Protein 4XC2 (pdb70)

CATH classification: 3.10.20.90

GO terms:
  GO:0008429 phosphatidylethanolamine binding (F, IDA)
  GO:0005515 protein binding (F, IPI)
  GO:0005776 autophagosome (C, IDA)
  GO:0061709 reticulophagy (P, IDA)
  GO:0035020 regulation of Rac protein signal transduction (P, IMP)
  GO:1902524 positive regulation of protein K48-linked ubiquitination (P, IMP)
  GO:0032436 positive regulation of proteasomal ubiquitin-dependent protein catabolic process (P, IMP)
  GO:0005886 plasma membrane (C, TAS)
  GO:0006605 protein targeting (P, TAS)
  GO:0007268 chemical synaptic transmission (P, TAS)
  GO:0000421 autophagosome membrane (C, TAS)
  GO:0005829 cytosol (C, TAS)
  GO:0000421 autophagosome membrane (C, IDA)
  GO:0008625 extrinsic apoptotic signaling pathway via death domain receptors (P, IDA)
  GO:0048487 beta-tubulin binding (F, IDA)
  GO:0050811 GABA receptor binding (F, IPI)
  GO:0031625 ubiquitin protein ligase binding (F, IPI)

Nearest PDB structures (foldseek):
  4xc2-assembly2_B  TM=1.001E+00  e=3.012E-23  Homo sapiens
  8t2m-assembly1_A  TM=9.898E-01  e=1.120E-22  Homo sapiens
  7lsw-assembly4_F  TM=9.822E-01  e=5.438E-23  Homo sapiens
  7lsw-assembly1_C  TM=9.882E-01  e=1.555E-22  Homo sapiens
  5dps-assembly2_B  TM=9.903E-01  e=2.159E-22  Homo sapiens

Radius of gyration: 33.56 Å; Cα contacts (8 Å, |Δi|>4): 911; chains: 8; bounding box: 51×95×82 Å

Secondary structure (DSSP, 8-state):
---HHHHHS-HHHHHHHHHHHHHH-TTEEEEEEEE-TT--SPPPSB-EEEEETTSBHHHHHHHHHHHHT--TT---EEEBTTBPPPTTSBHHHHHHHH--TTS-EEEEEESSSEE-/--S-HHHHHS-HHHHHHHHHHHHHH-TTEEEEEEEE-TT--SPPPS--EEEEESSSBHHHHHHHHHHHTT--TTS--EEEBTTBPPPTTSBHHHHHHHH--TTS-EEEEEESSSEE-/--HHHHHS-HHHHHHHHHHHHHH-TTEEEEEEEEPTT--SPPPSB-EEEEETTSBHHHHHHHHHHHHT--TTS--EEEBTTBPPPTTSBHHHHHHHH--TTS-EEEEEESSS---/---HHHHHS-HHHHHHHHHHHHHH-TTEEEEEEEE-TT--SPPPSB-EEEEETTSBHHHHHHHHHHHTT--TTS--EEEBTTBPPPTTSBHHHHHHHH--TTS-EEEEEESSS---/-B-SS-EE---/--SSS-EE---/-B-SSEEE---/-B-SSEEE---

Foldseek 3Di:
DPDVVCVVDPLVVLLVVLVVVCVVCVQWAKEFEEAAPPFDAAGQPDGIDTGGQQAFLQNVVVVRCVRSVPDPPFAKFKDAPRDGDDRGHTNNRVQVVGPDNSNYTYIHMHRDPDHD/DPDDVVCVVDPLVRLLVVLVVVCVVCVQWAWEFEFAAPPFDAQGAPDGIDTGGQQAFPLNVVVVVCVRRPHDPPFAKFKDAPHDTDDRGHGNNVVQVVGPDNSRYGYIHMHRDPDHD/DDVVCVVDPLVVLLVVLVVVCVVCVQWAWEFEEAAPPADAAGQPDGIDTGGQQAWQLRVVVVSCVRSPHDPPFAKFKDAPRDTDDRGHGVNVVLVPGPDSSRYGYIHMHRDPDHD/DQDVVPVVDPLVRLLVVLVVCCVVCVQWAKEFEAAAPPFDAAGAPDGIDTGGQQAWLQNVVVVRCVSRVHDPPAAKFKDWPHDTDDRGHGNNVCLVVGPDNSSYTYIYMHRDPDHD/DDDPDDDDDDD/DVPDDDDPDDD/DDPPDDDDDDD/DDDPDDDDDDD

Sequence (508 aa):
MGFVYKEEHPFEKRRSEGEKIRKKYPDRVPVIVEKAPKARIGDLDKKKYLVPSDLTVGQFYFLIRKRIHLRAEDALFFFVNNVIPPTSATMGQLYQEHHEEDFFLYIAYSDESVYGAMGFVYKEEHPFEKRRSEGEKIRKKYPDRVPVIVEKAPKARIGDLDKKKYLVPSDDLTVGQFYFLIRKRIHLRAEDALFFFVNNVIPPTSATMGQLYQEHHEEDFFLYIAYSDESVYGGFVYKEEHPFEKRRSEGEKIRKKYPDRVPVIVEKAPKARIGDLDKKKYLVPSDLTVGQFYFLIRKRIHLRAEDALFFFVNNVIPPTSATMGQLYQQEHHEEDFFLYIAYSDESVYGMGFVYKEEHPFEKRRSEGEKIRKKYPDRVPVIVEKAPKARIGDLDKKKYLVPSDLTVGQFYFLIRKRIHLRAEDALFFFVNNVIPPTSATMGQLYQEHHEEDFFLYIAYSDESVYGSDDDFWVRVAPSDDDFWVRVAPSDDDFWVRVAPSDDDFWVRVAP

InterPro domains:
  IPR004241 Autophagy protein Atg8 ubiquitin-like [PF02991] (13-116)
  IPR004241 Autophagy protein Atg8 ubiquitin-like [PTHR10969] (2-116)
  IPR029071 Ubiquitin-like domain superfamily [SSF54236] (1-116)

B-factor: mean 33.08, std 11.02, range [12.66, 97.94]

Solvent-accessible surface area: 26319 Å² total; per-residue (Å²): 142,50,11,65,3,47,132,112,58,87,84,103,149,20,70,27,63,0,60,137,21,53,155,148,61,88,118,34,2,0,0,0,2,18,69,6,49,142,13,199,26,37,109,7,74,45,10,12,0,8,0,5,27,107,20,41,3,9,51,0,44,90,43,0,33,106,74,15,155,37,160,103,130,52,49,6,62,6,2,4,75,58,51,46,7,81,90,93,16,30,0,12,112,3,3,106,133,22,59,39,139,1,74,0,0,11,0,3,2,1,39,14,26,6,26,49,68,166,45,9,62,2,45,140,107,54,85,92,90,140,21,64,33,62,0,67,140,19,52,161,148,49,92,89,26,2,0,0,0,1,16,60,2,47,146,12,196,27,44,98,11,82,30,10,12,0,5,0,5,26,99,18,38,3,10,99,0,46,110,51,0,26,147,83,16,159,36,158,103,126,54,49,6,56,6,3,2,68,75,52,50,6,77,96,96,19,37,0,12,111,2,2,111,130,24,53,35,139,0,68,0,0,8,0,2,0,0,38,16,28,6,22,49,115,25,76,1,64,138,112,36,87,84,127,120,19,90,67,39,0,60,141,12,52,170,94,34,91,112,30,3,0,0,0,1,19,77,6,76,180,14,205,29,36,101,6,69,4,13,9,0,1,0,6,30,110,22,41,0,18,65,0,28,78,41,0,45,131,64,15,160,38,158,102,127,49,49,13,59,0,12,1,92,123,72,70,4,82,40,31,18,31,0,12,111,5,2,114,135,21,47,53,133,1,67,0,0,10,0,5,1,1,40,67,75,97,80,84,95,57,13,73,1,55,149,110,31,90,91,92,94,18,79,59,40,0,70,132,12,59,171,94,35,91,91,23,1,0,0,0,2,16,70,5,54,172,17,203,26,35,94,7,68,10,16,13,0,0,0,7,27,109,19,40,0,24,99,0,25,122,34,0,42,120,64,10,168,41,167,99,138,58,52,16,54,0,14,2,85,135,66,76,2,85,74,99,21,32,0,12,109,4,4,112,135,23,48,48,109,1,54,0,0,10,0,2,1,0,41,58,80,96,73,89,104,43,28,118,109,37,21,165,11,49,68,115,51,19,92,109,38,20,154,6,79,125,85,42,32,70,0,2,16,17,8,79,125,99,34,26,77,2,1,16,21,8,77,132

Structure (mmCIF, N/CA/C/O backbone):
data_4XC2
#
_entry.id   4XC2
#
_cell.length_a   38.893
_cell.length_b   57.353
_cell.length_c   67.310
_cell.angle_alpha   65.300
_cell.angle_beta   77.340
_cell.angle_gamma   89.950
#
_symmetry.space_group_name_H-M   'P 1'
#
loop_
_entity.id
_entity.type
_entity.pdbx_description
1 polymer 'GABA(A) receptor-associated protein'
2 polymer 'Kelch repeat and BTB domain-containing protein 6'
3 water water
#
loop_
_atom_site.group_PDB
_atom_site.id
_atom_site.type_symbol
_atom_site.label_atom_id
_atom_site.label_alt_id
_atom_site.label_comp_id
_atom_site.label_asym_id
_atom_site.label_entity_id
_atom_site.label_seq_id
_atom_site.pdbx_PDB_ins_code
_atom_site.Cartn_x
_atom_site.Cartn_y
_atom_site.Cartn_z
_atom_site.occupancy
_atom_site.B_iso_or_equiv
_atom_site.auth_seq_id
_atom_site.auth_comp_id
_atom_site.auth_asym_id
_atom_site.auth_atom_id
_atom_site.pdbx_PDB_model_num
ATOM 1 N N . MET A 1 2 ? 14.821 22.329 9.159 1.00 69.11 1 MET A N 1
ATOM 2 C CA . MET A 1 2 ? 14.691 22.979 10.502 1.00 67.63 1 MET A CA 1
ATOM 3 C C . MET A 1 2 ? 14.840 21.933 11.603 1.00 71.37 1 MET A C 1
ATOM 4 O O . MET A 1 2 ? 13.874 21.579 12.278 1.00 75.32 1 MET A O 1
ATOM 9 N N . GLY A 1 3 ? 16.059 21.429 11.758 1.00 68.63 2 GLY A N 1
ATOM 10 C CA . GLY A 1 3 ? 16.336 20.342 12.684 1.00 65.18 2 GLY A CA 1
ATOM 11 C C . GLY A 1 3 ? 16.365 18.994 11.990 1.00 65.51 2 GLY A C 1
ATOM 12 O O . GLY A 1 3 ? 16.019 17.984 12.594 1.00 52.75 2 GLY A O 1
ATOM 13 N N . PHE A 1 4 ? 16.754 18.978 10.713 1.00 56.50 3 PHE A N 1
ATOM 14 C CA . PHE A 1 4 ? 16.995 17.722 10.000 1.00 45.61 3 PHE A CA 1
ATOM 15 C C . PHE A 1 4 ? 18.492 17.461 9.889 1.00 40.13 3 PHE A C 1
ATOM 16 O O . PHE A 1 4 ? 19.222 18.240 9.278 1.00 41.83 3 PHE A O 1
ATOM 24 N N . VAL A 1 5 ? 18.930 16.364 10.499 1.00 37.98 4 VAL A N 1
ATOM 25 C CA . VAL A 1 5 ? 20.322 15.920 10.425 1.00 40.40 4 VAL A CA 1
ATOM 26 C C . VAL A 1 5 ? 20.806 15.769 8.986 1.00 42.77 4 VAL A C 1
ATOM 27 O O . VAL A 1 5 ? 21.984 15.994 8.673 1.00 37.10 4 VAL A O 1
ATOM 31 N N . TYR A 1 6 ? 19.915 15.323 8.114 1.00 40.10 5 TYR A N 1
ATOM 32 C CA . TYR A 1 6 ? 20.301 15.040 6.738 1.00 38.26 5 TYR A CA 1
ATOM 33 C C . TYR A 1 6 ? 20.759 16.314 6.052 1.00 40.45 5 TYR A C 1
ATOM 34 O O . TYR A 1 6 ? 21.595 16.272 5.145 1.00 47.07 5 TYR A O 1
ATOM 43 N N . LYS A 1 7 ? 20.147 17.435 6.428 1.00 40.47 6 LYS A N 1
ATOM 44 C CA . LYS A 1 7 ? 20.575 18.739 5.941 1.00 41.28 6 LYS A CA 1
ATOM 45 C C . LYS A 1 7 ? 21.944 19.130 6.489 1.00 47.26 6 LYS A C 1
ATOM 46 O O . LYS A 1 7 ? 22.720 19.817 5.823 1.00 48.23 6 LYS A O 1
ATOM 52 N N . GLU A 1 8 ? 22.218 18.746 7.727 1.00 45.82 7 GLU A N 1
ATOM 53 C CA . GLU A 1 8 ? 23.499 19.067 8.318 1.00 55.13 7 GLU A CA 1
ATOM 54 C C . GLU A 1 8 ? 24.577 18.359 7.515 1.00 54.92 7 GLU A C 1
ATOM 55 O O . GLU A 1 8 ? 25.510 18.994 7.032 1.00 51.47 7 GLU A O 1
ATOM 61 N N . GLU A 1 9 ? 24.351 17.079 7.239 1.00 52.77 8 GLU A N 1
ATOM 62 C CA . GLU A 1 9 ? 25.400 16.202 6.735 1.00 47.55 8 GLU A CA 1
ATOM 63 C C . GLU A 1 9 ? 25.599 16.345 5.234 1.00 48.24 8 GLU A C 1
ATOM 64 O O . GLU A 1 9 ? 26.643 15.990 4.704 1.00 62.89 8 GLU A O 1
ATOM 70 N N . HIS A 1 10 ? 24.590 16.854 4.545 1.00 53.06 9 HIS A N 1
ATOM 71 C CA . HIS A 1 10 ? 24.606 16.892 3.089 1.00 46.10 9 HIS A CA 1
ATOM 72 C C . HIS A 1 10 ? 24.386 18.322 2.606 1.00 46.15 9 HIS A C 1
ATOM 73 O O . HIS A 1 10 ? 23.267 18.840 2.658 1.00 41.28 9 HIS A O 1
ATOM 80 N N . PRO A 1 11 ? 25.457 18.975 2.129 1.00 46.10 10 PRO A N 1
ATOM 81 C CA . PRO A 1 11 ? 25.319 20.374 1.739 1.00 41.16 10 PRO A CA 1
ATOM 82 C C . PRO A 1 11 ? 24.265 20.608 0.657 1.00 44.00 10 PRO A C 1
ATOM 83 O O . PRO A 1 11 ? 23.936 19.707 -0.117 1.00 46.98 10 PRO A O 1
ATOM 87 N N . PHE A 1 12 ? 23.798 21.847 0.570 1.00 42.03 11 PHE A N 1
ATOM 88 C CA . PHE A 1 12 ? 22.580 22.175 -0.147 1.00 41.39 11 PHE A CA 1
ATOM 89 C C . PHE A 1 12 ? 22.682 21.886 -1.640 1.00 45.57 11 PHE A C 1
ATOM 90 O O . PHE A 1 12 ? 21.717 21.425 -2.260 1.00 36.89 11 PHE A O 1
ATOM 98 N N . GLU A 1 13 ? 23.839 22.171 -2.228 1.00 35.97 12 GLU A N 1
ATOM 99 C CA . GLU A 1 13 ? 23.986 22.053 -3.672 1.00 43.17 12 GLU A CA 1
ATOM 100 C C . GLU A 1 13 ? 23.970 20.599 -4.156 1.00 39.66 12 GLU A C 1
ATOM 101 O O . GLU A 1 13 ? 23.441 20.296 -5.227 1.00 43.29 12 GLU A O 1
ATOM 107 N N . LYS A 1 14 ? 24.508 19.699 -3.347 1.00 39.95 13 LYS A N 1
ATOM 108 C CA . LYS A 1 14 ? 24.470 18.270 -3.650 1.00 46.29 13 LYS A CA 1
ATOM 109 C C . LYS A 1 14 ? 23.048 17.726 -3.500 1.00 42.09 13 LYS A C 1
ATOM 110 O O . LYS A 1 14 ? 22.545 16.984 -4.352 1.00 38.38 13 LYS A O 1
ATOM 116 N N . ARG A 1 15 ? 22.419 18.075 -2.389 1.00 44.30 14 ARG A N 1
ATOM 117 C CA . ARG A 1 15 ? 21.016 17.789 -2.193 1.00 39.71 14 ARG A CA 1
ATOM 118 C C . ARG A 1 15 ? 20.218 18.194 -3.405 1.00 39.98 14 ARG A C 1
ATOM 119 O O . ARG A 1 15 ? 19.517 17.358 -3.987 1.00 37.65 14 ARG A O 1
ATOM 127 N N . ARG A 1 16 ? 20.317 19.463 -3.797 1.00 33.49 15 ARG A N 1
ATOM 128 C CA . ARG A 1 16 ? 19.467 19.987 -4.867 1.00 41.81 15 ARG A CA 1
ATOM 129 C C . ARG A 1 16 ? 19.756 19.226 -6.163 1.00 40.78 15 ARG A C 1
ATOM 130 O O . ARG A 1 16 ? 18.850 18.872 -6.924 1.00 30.77 15 ARG A O 1
ATOM 138 N N . SER A 1 17 ? 21.039 19.037 -6.431 1.00 37.30 16 SER A N 1
ATOM 139 C CA . SER A 1 17 ? 21.498 18.229 -7.557 1.00 42.95 16 SER A CA 1
ATOM 140 C C . SER A 1 17 ? 20.835 16.842 -7.587 1.00 38.30 16 SER A C 1
ATOM 141 O O . SER A 1 17 ? 20.256 16.433 -8.597 1.00 42.78 16 SER A O 1
ATOM 144 N N . GLU A 1 18 ? 20.904 16.125 -6.476 1.00 34.33 17 GLU A N 1
ATOM 145 C CA . GLU A 1 18 ? 20.299 14.792 -6.405 1.00 40.05 17 GLU A CA 1
ATOM 146 C C . GLU A 1 18 ? 18.767 14.837 -6.554 1.00 35.50 17 GLU A C 1
ATOM 147 O O . GLU A 1 18 ? 18.151 13.924 -7.129 1.00 35.65 17 GLU A O 1
ATOM 153 N N . GLY A 1 19 ? 18.145 15.877 -6.003 1.00 33.89 18 GLY A N 1
ATOM 154 C CA . GLY A 1 19 ? 16.679 15.980 -6.027 1.00 27.47 18 GLY A CA 1
ATOM 155 C C . GLY A 1 19 ? 16.233 16.229 -7.448 1.00 28.39 18 GLY A C 1
ATOM 156 O O . GLY A 1 19 ? 15.214 15.708 -7.911 1.00 34.57 18 GLY A O 1
ATOM 157 N N . GLU A 1 20 ? 16.952 17.116 -8.116 1.00 30.58 19 GLU A N 1
ATOM 158 C CA . GLU A 1 20 ? 16.654 17.426 -9.499 1.00 38.71 19 GLU A CA 1
ATOM 159 C C . GLU A 1 20 ? 16.752 16.175 -10.357 1.00 32.78 19 GLU A C 1
ATOM 160 O O . GLU A 1 20 ? 15.899 15.924 -11.200 1.00 36.09 19 GLU A O 1
ATOM 166 N N . LYS A 1 21 ? 17.862 15.457 -10.206 1.00 34.06 20 LYS A N 1
ATOM 167 C CA . LYS A 1 21 ? 18.138 14.287 -11.015 1.00 32.73 20 LYS A CA 1
ATOM 168 C C . LYS A 1 21 ? 17.089 13.220 -10.775 1.00 30.14 20 LYS A C 1
ATOM 169 O O . LYS A 1 21 ? 16.591 12.616 -11.719 1.00 28.45 20 LYS A O 1
ATOM 175 N N . ILE A 1 22 ? 16.753 12.990 -9.506 1.00 28.56 21 ILE A N 1
ATOM 176 C CA . ILE A 1 22 ? 15.868 11.877 -9.155 1.00 30.02 21 ILE A CA 1
ATOM 177 C C . ILE A 1 22 ? 14.414 12.152 -9.587 1.00 27.91 21 ILE A C 1
ATOM 178 O O . ILE A 1 22 ? 13.692 11.231 -9.972 1.00 27.86 21 ILE A O 1
ATOM 183 N N . ARG A 1 23 ? 14.032 13.430 -9.629 1.00 33.60 22 ARG A N 1
ATOM 184 C CA . ARG A 1 23 ? 12.690 13.820 -10.108 1.00 29.27 22 ARG A CA 1
ATOM 185 C C . ARG A 1 23 ? 12.599 13.733 -11.618 1.00 30.06 22 ARG A C 1
ATOM 186 O O . ARG A 1 23 ? 11.530 13.410 -12.172 1.00 35.05 22 ARG A O 1
ATOM 194 N N . LYS A 1 24 ? 13.693 14.079 -12.293 1.00 36.98 23 LYS A N 1
ATOM 195 C CA . LYS A 1 24 ? 13.783 13.854 -13.735 1.00 40.17 23 LYS A CA 1
ATOM 196 C C . LYS A 1 24 ? 13.665 12.372 -14.053 1.00 34.60 23 LYS A C 1
ATOM 197 O O . LYS A 1 24 ? 13.029 11.987 -15.025 1.00 31.23 23 LYS A O 1
ATOM 203 N N . LYS A 1 25 ? 14.384 11.548 -13.303 1.00 38.42 24 LYS A N 1
ATOM 204 C CA . LYS A 1 25 ? 14.464 10.140 -13.630 1.00 32.59 24 LYS A CA 1
ATOM 205 C C . LYS A 1 25 ? 13.162 9.428 -13.259 1.00 33.21 24 LYS A C 1
ATOM 206 O O . LYS A 1 25 ? 12.705 8.538 -13.968 1.00 29.96 24 LYS A O 1
ATOM 212 N N . TYR A 1 26 ? 12.520 9.877 -12.187 1.00 32.26 25 TYR A N 1
ATOM 213 C CA . TYR A 1 26 ? 11.353 9.185 -11.664 1.00 28.01 25 TYR A CA 1
ATOM 214 C C . TYR A 1 26 ? 10.202 10.185 -11.447 1.00 30.11 25 TYR A C 1
ATOM 215 O O . TYR A 1 26 ? 9.806 10.479 -10.300 1.00 26.76 25 TYR A O 1
ATOM 224 N N . PRO A 1 27 ? 9.675 10.736 -12.542 1.00 30.80 26 PRO A N 1
ATOM 225 C CA . PRO A 1 27 ? 8.651 11.778 -12.411 1.00 29.43 26 PRO A CA 1
ATOM 226 C C . PRO A 1 27 ? 7.306 11.292 -11.880 1.00 32.12 26 PRO A C 1
ATOM 227 O O . PRO A 1 27 ? 6.452 12.127 -11.580 1.00 34.96 26 PRO A O 1
ATOM 231 N N . ASP A 1 28 ? 7.072 9.985 -11.798 1.00 31.01 27 ASP A N 1
ATOM 232 C CA . ASP A 1 28 ? 5.844 9.515 -11.144 1.00 31.48 27 ASP A CA 1
ATOM 233 C C . ASP A 1 28 ? 6.080 9.168 -9.674 1.00 32.59 27 ASP A C 1
ATOM 234 O O . ASP A 1 28 ? 5.202 8.585 -9.031 1.00 27.58 27 ASP A O 1
ATOM 239 N N . ARG A 1 29 ? 7.242 9.562 -9.148 1.00 27.59 28 ARG A N 1
ATOM 240 C CA . ARG A 1 29 ? 7.595 9.313 -7.752 1.00 28.22 28 ARG A CA 1
ATOM 241 C C . ARG A 1 29 ? 8.085 10.603 -7.098 1.00 28.16 28 ARG A C 1
ATOM 242 O O . ARG A 1 29 ? 8.726 11.439 -7.754 1.00 32.24 28 ARG A O 1
ATOM 250 N N . VAL A 1 30 ? 7.933 10.695 -5.777 1.00 25.81 29 VAL A N 1
ATOM 251 C CA . VAL A 1 30 ? 8.557 11.797 -5.031 1.00 23.93 29 VAL A CA 1
ATOM 252 C C . VAL A 1 30 ? 9.548 11.383 -3.952 1.00 24.9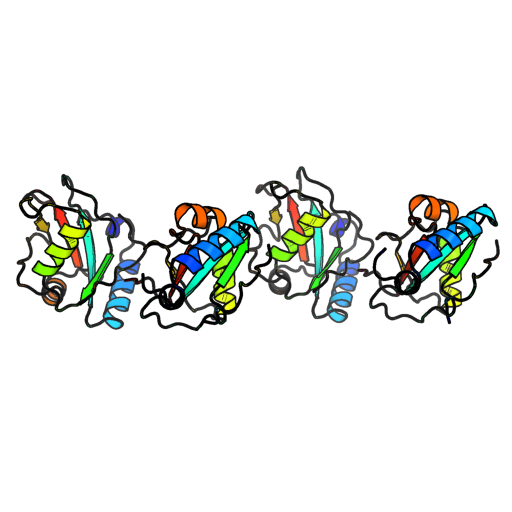2 29 VAL A C 1
ATOM 253 O O . VAL A 1 30 ? 9.307 10.468 -3.159 1.00 21.44 29 VAL A O 1
ATOM 257 N N . PRO A 1 31 ? 10.635 12.147 -3.859 1.00 19.84 30 PRO A N 1
ATOM 258 C CA . PRO A 1 31 ? 11.668 11.898 -2.900 1.00 20.50 30 PRO A CA 1
ATOM 259 C C . PRO A 1 31 ? 11.393 12.510 -1.521 1.00 17.99 30 PRO A C 1
ATOM 260 O O . PRO A 1 31 ? 11.201 13.714 -1.386 1.00 19.48 30 PRO A O 1
ATOM 264 N N . VAL A 1 32 ? 11.400 11.670 -0.505 1.00 18.52 31 VAL A N 1
ATOM 265 C CA . VAL A 1 32 ? 11.055 12.078 0.834 1.00 19.58 31 VAL A CA 1
ATOM 266 C C . VAL A 1 32 ? 12.155 11.699 1.827 1.00 26.20 31 VAL A C 1
ATOM 267 O O . VAL A 1 32 ? 12.612 10.552 1.849 1.00 27.66 31 VAL A O 1
ATOM 271 N N . ILE A 1 33 ? 12.521 12.658 2.674 1.00 29.23 32 ILE A N 1
ATOM 272 C CA . ILE A 1 33 ? 13.359 12.436 3.849 1.00 25.15 32 ILE A CA 1
ATOM 273 C C . ILE A 1 33 ? 12.515 12.390 5.126 1.00 24.42 32 ILE A C 1
ATOM 274 O O . ILE A 1 33 ? 11.771 13.345 5.407 1.00 22.59 32 ILE A O 1
ATOM 279 N N . VAL A 1 34 ? 12.658 11.311 5.906 1.00 23.30 33 VAL A N 1
ATOM 280 C CA . VAL A 1 34 ? 11.882 11.103 7.127 1.00 24.04 33 VAL A CA 1
ATOM 281 C C . VAL A 1 34 ? 12.810 10.924 8.336 1.00 28.83 33 VAL A C 1
ATOM 282 O O . VAL A 1 34 ? 13.704 10.072 8.337 1.00 32.72 33 VAL A O 1
ATOM 286 N N . GLU A 1 35 ? 12.716 11.855 9.272 1.00 28.60 34 GLU A N 1
ATOM 287 C CA . GLU A 1 35 ? 13.463 11.795 10.521 1.00 27.09 34 GLU A CA 1
ATOM 288 C C . GLU A 1 35 ? 12.540 12.027 11.692 1.00 27.01 34 GLU A C 1
ATOM 289 O O . GLU A 1 35 ? 11.555 12.762 11.593 1.00 29.75 34 GLU A O 1
ATOM 295 N N . LYS A 1 36 ? 12.839 11.348 12.789 1.00 30.03 35 LYS A N 1
ATOM 296 C CA . LYS A 1 36 ? 12.350 11.694 14.115 1.00 34.94 35 LYS A CA 1
ATOM 297 C C . LYS A 1 36 ? 12.347 13.203 14.391 1.00 28.81 35 LYS A C 1
ATOM 298 O O . LYS A 1 36 ? 13.354 13.869 14.211 1.00 30.43 35 LYS A O 1
ATOM 304 N N . ALA A 1 37 ? 11.226 13.738 14.869 1.00 27.59 36 ALA A N 1
ATOM 305 C CA . ALA A 1 37 ? 11.187 15.146 15.332 1.00 31.94 36 ALA A CA 1
ATOM 306 C C . ALA A 1 37 ? 12.178 15.391 16.457 1.00 35.80 36 ALA A C 1
ATOM 307 O O . ALA A 1 37 ? 12.455 14.488 17.241 1.00 35.14 36 ALA A O 1
ATOM 309 N N . PRO A 1 38 ? 12.597 16.651 16.627 1.00 49.89 37 PRO A N 1
ATOM 310 C CA . PRO A 1 38 ? 13.394 17.033 17.793 1.00 51.51 37 PRO A CA 1
ATOM 311 C C . PRO A 1 38 ? 12.660 16.713 19.082 1.00 43.69 37 PRO A C 1
ATOM 312 O O . PRO A 1 38 ? 11.471 17.019 19.200 1.00 43.80 37 PRO A O 1
ATOM 316 N N . LYS A 1 39 ? 13.344 16.002 19.978 1.00 44.65 38 LYS A N 1
ATOM 317 C CA . LYS A 1 39 ? 12.872 15.721 21.338 1.00 41.77 38 LYS A CA 1
ATOM 318 C C . LYS A 1 39 ? 11.809 14.650 21.363 1.00 36.65 38 LYS A C 1
ATOM 319 O O . LYS A 1 39 ? 11.232 14.350 22.407 1.00 42.95 38 LYS A O 1
ATOM 325 N N . ALA A 1 40 ? 11.589 14.025 20.221 1.00 34.19 39 ALA A N 1
ATOM 326 C CA . ALA A 1 40 ? 10.656 12.912 20.145 1.00 31.35 39 ALA A CA 1
ATOM 327 C C . ALA A 1 40 ? 11.217 11.689 20.885 1.00 31.03 39 ALA A C 1
ATOM 328 O O . ALA A 1 40 ? 12.435 11.488 20.951 1.00 26.68 39 ALA A O 1
ATOM 330 N N . ARG A 1 41 ? 10.318 10.929 21.505 1.00 23.63 40 ARG A N 1
ATOM 331 C CA . ARG A 1 41 ? 10.668 9.767 22.309 1.00 26.77 40 ARG A CA 1
ATOM 332 C C . ARG A 1 41 ? 9.954 8.594 21.678 1.00 30.28 40 ARG A C 1
ATOM 333 O O . ARG A 1 41 ? 8.766 8.349 21.939 1.00 26.17 40 ARG A O 1
ATOM 341 N N . ILE A 1 42 ? 10.637 7.946 20.750 1.00 30.77 41 ILE A N 1
ATOM 342 C CA . ILE A 1 42 ? 9.967 7.018 19.854 1.00 33.01 41 ILE A CA 1
ATOM 343 C C . ILE A 1 42 ? 10.985 6.215 19.062 1.00 32.07 41 ILE A C 1
ATOM 344 O O . ILE A 1 42 ? 12.117 6.664 18.842 1.00 25.02 41 ILE A O 1
ATOM 349 N N . GLY A 1 43 ? 10.575 5.011 18.683 1.00 33.93 42 GLY A N 1
ATOM 350 C CA . GLY A 1 43 ? 11.413 4.080 17.944 1.00 38.28 42 GLY A CA 1
ATOM 351 C C . GLY A 1 43 ? 12.056 4.641 16.689 1.00 40.98 42 GLY A C 1
ATOM 352 O O . GLY A 1 43 ? 11.486 5.483 15.968 1.00 34.94 42 GLY A O 1
ATOM 353 N N . ASP A 1 44 ? 13.251 4.143 16.420 1.00 38.27 43 ASP A N 1
ATOM 354 C CA . ASP A 1 44 ? 14.029 4.570 15.269 1.00 42.85 43 ASP A CA 1
ATOM 355 C C . ASP A 1 44 ? 13.479 4.029 13.962 1.00 38.41 43 ASP A C 1
ATOM 356 O O . ASP A 1 44 ? 12.751 3.030 13.936 1.00 34.37 43 ASP A O 1
ATOM 361 N N . LEU A 1 45 ? 13.757 4.768 12.900 1.00 33.93 44 LEU A N 1
ATOM 362 C CA . LEU A 1 45 ? 13.451 4.345 11.554 1.00 31.23 44 LEU A CA 1
ATOM 363 C C . LEU A 1 45 ? 14.745 3.872 10.915 1.00 31.01 44 LEU A C 1
ATOM 364 O O . LEU A 1 45 ? 15.760 4.577 10.938 1.00 24.20 44 LEU A O 1
ATOM 369 N N . ASP A 1 46 ? 14.724 2.641 10.410 1.00 31.97 45 ASP A N 1
ATOM 370 C CA . ASP A 1 46 ? 15.933 2.015 9.906 1.00 32.12 45 ASP A CA 1
ATOM 371 C C . ASP A 1 46 ? 16.485 2.804 8.724 1.00 32.92 45 ASP A C 1
ATOM 372 O O . ASP A 1 46 ? 17.679 3.082 8.662 1.00 36.87 45 ASP A O 1
ATOM 377 N N . LYS A 1 47 ? 15.582 3.307 7.887 1.00 27.63 46 LYS A N 1
ATOM 378 C CA . LYS A 1 47 ? 15.948 4.100 6.727 1.00 29.66 46 LYS A CA 1
ATOM 379 C C . LYS A 1 47 ? 15.282 5.481 6.767 1.00 27.16 46 LYS A C 1
ATOM 380 O O . LYS A 1 47 ? 14.090 5.601 7.066 1.00 28.02 46 LYS A O 1
ATOM 386 N N . LYS A 1 48 ? 15.980 6.405 6.132 1.00 29.10 47 LYS A N 1
ATOM 387 C CA . LYS A 1 48 ? 15.672 7.827 6.109 1.00 30.66 47 LYS A CA 1
ATOM 388 C C . LYS A 1 48 ? 15.129 8.300 4.746 1.00 25.13 47 LYS A C 1
ATOM 389 O O . LYS A 1 48 ? 14.314 9.212 4.678 1.00 28.13 47 LYS A O 1
ATOM 395 N N . LYS A 1 49 ? 15.581 7.692 3.655 1.00 24.14 48 LYS A N 1
ATOM 396 C CA . LYS A 1 49 ? 15.236 8.172 2.320 1.00 24.98 48 LYS A CA 1
ATOM 397 C C . LYS A 1 49 ? 14.251 7.262 1.563 1.00 29.50 48 LYS A C 1
ATOM 398 O O . LYS A 1 49 ? 14.504 6.070 1.304 1.00 26.16 48 LYS A O 1
ATOM 404 N N . TYR A 1 50 ? 13.159 7.869 1.140 1.00 23.49 49 TYR A N 1
ATOM 405 C CA . TYR A 1 50 ? 12.084 7.135 0.530 1.00 25.28 49 TYR A CA 1
ATOM 406 C C . TYR A 1 50 ? 11.709 7.743 -0.806 1.00 24.70 49 TYR A C 1
ATOM 407 O O . TYR A 1 50 ? 11.466 8.944 -0.910 1.00 26.17 49 TYR A O 1
ATOM 416 N N . LEU A 1 51 ? 11.660 6.888 -1.820 1.00 23.27 50 LEU A N 1
ATOM 417 C CA . LEU A 1 51 ? 11.188 7.259 -3.139 1.00 25.00 50 LEU A CA 1
ATOM 418 C C . LEU A 1 51 ? 9.805 6.653 -3.316 1.00 23.82 50 LEU A C 1
ATOM 419 O O . LEU A 1 51 ? 9.668 5.462 -3.574 1.00 21.91 50 LEU A O 1
ATOM 424 N N . VAL A 1 52 ? 8.803 7.511 -3.253 1.00 28.01 51 VAL A N 1
ATOM 425 C CA . VAL A 1 52 ? 7.435 7.125 -2.980 1.00 28.87 51 VAL A CA 1
ATOM 426 C C . VAL A 1 52 ? 6.554 7.379 -4.224 1.00 29.26 51 VAL A C 1
ATOM 427 O O . VAL A 1 52 ? 6.609 8.442 -4.801 1.00 27.99 51 VAL A O 1
ATOM 431 N N . PRO A 1 53 ? 5.713 6.402 -4.617 1.00 27.48 52 PRO A N 1
ATOM 432 C CA . PRO A 1 53 ? 4.864 6.691 -5.753 1.00 29.80 52 PRO A CA 1
ATOM 433 C C . PRO A 1 53 ? 3.952 7.873 -5.447 1.00 26.41 52 PRO A C 1
ATOM 434 O O . PRO A 1 53 ? 3.566 8.108 -4.285 1.00 23.00 52 PRO A O 1
ATOM 438 N N . SER A 1 54 ? 3.749 8.707 -6.453 1.00 23.66 53 SER A N 1
ATOM 439 C CA . SER A 1 54 ? 3.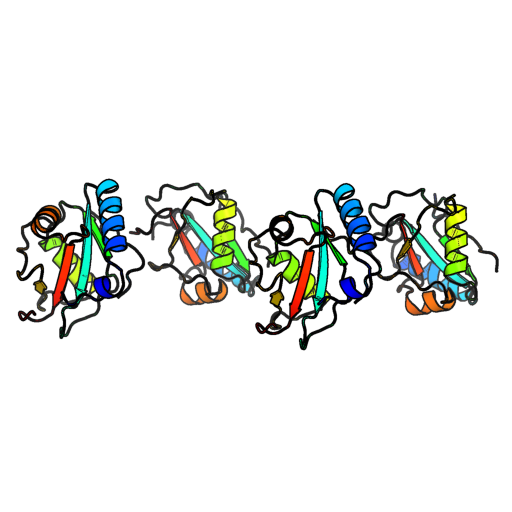119 9.986 -6.237 1.00 25.32 53 SER A CA 1
ATOM 440 C C . SER A 1 54 ? 1.656 9.792 -5.891 1.00 25.92 53 SER A C 1
ATOM 441 O O . SER A 1 54 ? 1.046 10.632 -5.225 1.00 28.94 53 SER A O 1
ATOM 444 N N . ASP A 1 55 ? 1.096 8.685 -6.345 1.00 25.37 54 ASP A N 1
ATOM 445 C CA . ASP A 1 55 ? -0.330 8.395 -6.084 1.00 32.45 54 ASP A CA 1
ATOM 446 C C . ASP A 1 55 ? -0.680 7.783 -4.709 1.00 32.27 54 ASP A C 1
ATOM 447 O O . ASP A 1 55 ? -1.831 7.854 -4.291 1.00 34.92 54 ASP A O 1
ATOM 452 N N . LEU A 1 56 ? 0.299 7.196 -4.020 1.00 33.39 55 LEU A N 1
ATOM 453 C CA . LEU A 1 56 ? 0.155 6.803 -2.601 1.00 36.85 55 LEU A CA 1
ATOM 454 C C . LEU A 1 56 ? -0.333 7.953 -1.723 1.00 34.18 55 LEU A C 1
ATOM 455 O O . LEU A 1 56 ? 0.232 9.047 -1.789 1.00 29.93 55 LEU A O 1
ATOM 460 N N . THR A 1 57 ? -1.339 7.716 -0.876 1.00 30.97 56 THR A N 1
ATOM 461 C CA . THR A 1 57 ? -1.839 8.777 0.009 1.00 26.72 56 THR A CA 1
ATOM 462 C C . THR A 1 57 ? -0.927 8.956 1.213 1.00 21.44 56 THR A C 1
ATOM 463 O O . THR A 1 57 ? -0.159 8.072 1.563 1.00 26.07 56 THR A O 1
ATOM 467 N N . VAL A 1 58 ? -1.068 10.095 1.867 1.00 24.53 57 VAL A N 1
ATOM 468 C CA . VAL A 1 58 ? -0.334 10.372 3.098 1.00 28.17 57 VAL A CA 1
ATOM 469 C C . VAL A 1 58 ? -0.686 9.318 4.167 1.00 28.21 57 VAL A C 1
ATOM 470 O O . VAL A 1 58 ? 0.196 8.799 4.833 1.00 26.15 57 VAL A O 1
ATOM 474 N N . GLY A 1 59 ? -1.937 8.861 4.174 1.00 26.50 58 GLY A N 1
ATOM 475 C CA . GLY A 1 59 ? -2.370 7.766 5.053 1.00 26.12 58 GLY A CA 1
ATOM 476 C C . GLY A 1 59 ? -1.609 6.467 4.847 1.00 24.25 58 GLY A C 1
ATOM 477 O O . GLY A 1 59 ? -1.201 5.805 5.810 1.00 26.00 58 GLY A O 1
ATOM 478 N N . GLN A 1 60 ? -1.435 6.088 3.591 1.00 23.63 59 GLN A N 1
ATOM 479 C CA . GLN A 1 60 ? -0.759 4.848 3.260 1.00 25.33 59 GLN A CA 1
ATOM 480 C C . GLN A 1 60 ? 0.703 4.952 3.624 1.00 21.34 59 GLN A C 1
ATOM 481 O O . GLN A 1 60 ? 1.302 4.003 4.100 1.00 25.57 59 GLN A O 1
ATOM 487 N N . PHE A 1 61 ? 1.298 6.102 3.333 1.00 24.35 60 PHE A N 1
ATOM 488 C CA . PHE A 1 61 ? 2.694 6.315 3.716 1.00 22.82 60 PHE A CA 1
ATOM 489 C C . PHE A 1 61 ? 2.868 6.294 5.241 1.00 23.96 60 PHE A C 1
ATOM 490 O O . PHE A 1 61 ? 3.716 5.578 5.757 1.00 25.42 60 PHE A O 1
ATOM 498 N N . TYR A 1 62 ? 1.960 6.951 5.952 1.00 26.58 61 TYR A N 1
ATOM 499 C CA . TYR A 1 62 ? 1.850 6.835 7.405 1.00 29.97 61 TYR A CA 1
ATOM 500 C C . TYR A 1 62 ? 1.872 5.393 7.935 1.00 31.31 61 TYR A C 1
ATOM 501 O O . TYR A 1 62 ? 2.685 5.054 8.820 1.00 25.77 61 TYR A O 1
ATOM 510 N N . PHE A 1 63 ? 0.972 4.550 7.425 1.00 31.84 62 PHE A N 1
ATOM 511 C CA . PHE A 1 63 ? 0.855 3.169 7.905 1.00 29.33 62 PHE A CA 1
ATOM 512 C C . PHE A 1 63 ? 2.071 2.364 7.492 1.00 27.94 62 PHE A C 1
ATOM 513 O O . PHE A 1 63 ? 2.553 1.510 8.235 1.00 32.76 62 PHE A O 1
ATOM 521 N N . LEU A 1 64 ? 2.674 2.763 6.386 1.00 28.55 63 LEU A N 1
ATOM 522 C CA . LEU A 1 64 ? 3.916 2.160 5.937 1.00 29.66 63 LEU A CA 1
ATOM 523 C C . LEU A 1 64 ? 4.998 2.432 6.956 1.00 25.44 63 LEU A C 1
ATOM 524 O O . LEU A 1 64 ? 5.791 1.549 7.301 1.00 24.65 63 LEU A O 1
ATOM 529 N N . ILE A 1 65 ? 5.091 3.680 7.394 1.00 30.29 64 ILE A N 1
ATOM 530 C CA . ILE A 1 65 ? 6.181 4.062 8.294 1.00 24.71 64 ILE A CA 1
ATOM 531 C C . ILE A 1 65 ? 5.969 3.455 9.684 1.00 27.81 64 ILE A C 1
ATOM 532 O O . ILE A 1 65 ? 6.907 2.931 10.267 1.00 24.07 64 ILE A O 1
ATOM 537 N N . ARG A 1 66 ? 4.740 3.533 10.216 1.00 26.71 65 ARG A N 1
ATOM 538 C CA . ARG A 1 66 ? 4.358 2.779 11.414 1.00 28.37 65 ARG A CA 1
ATOM 539 C C . ARG A 1 66 ? 4.951 1.374 11.373 1.00 35.66 65 ARG A C 1
ATOM 540 O O . ARG A 1 66 ? 5.651 0.947 12.303 1.00 35.62 65 ARG A O 1
ATOM 548 N N . LYS A 1 67 ? 4.687 0.661 10.278 1.00 33.67 66 LYS A N 1
ATOM 549 C CA . LYS A 1 67 ? 5.067 -0.732 10.190 1.00 31.65 66 LYS A CA 1
ATOM 550 C C . LYS A 1 67 ? 6.574 -0.856 10.260 1.00 28.92 66 LYS A C 1
ATOM 551 O O . LYS A 1 67 ? 7.101 -1.732 10.935 1.00 30.92 66 LYS A O 1
ATOM 557 N N . ARG A 1 68 ? 7.274 0.075 9.644 1.00 27.87 67 ARG A N 1
ATOM 558 C CA . ARG A 1 68 ? 8.729 -0.015 9.611 1.00 27.83 67 ARG A CA 1
ATOM 559 C C . ARG A 1 68 ? 9.349 0.228 10.974 1.00 30.66 67 ARG A C 1
ATOM 560 O O . ARG A 1 68 ? 10.478 -0.232 11.255 1.00 30.91 67 ARG A O 1
ATOM 568 N N . ILE A 1 69 ? 8.650 1.003 11.796 1.00 27.08 68 ILE A N 1
ATOM 569 C CA . ILE A 1 69 ? 9.113 1.296 13.151 1.00 34.35 68 ILE A CA 1
ATOM 570 C C . ILE A 1 69 ? 8.739 0.131 14.090 1.00 35.66 68 ILE A C 1
ATOM 571 O O . ILE A 1 69 ? 9.337 -0.038 15.152 1.00 37.90 68 ILE A O 1
ATOM 576 N N . HIS A 1 70 ? 7.839 -0.731 13.608 1.00 33.28 69 HIS A N 1
ATOM 577 C CA . HIS A 1 70 ? 7.306 -1.870 14.361 1.00 36.37 69 HIS A CA 1
ATOM 578 C C . HIS A 1 70 ? 6.472 -1.400 15.525 1.00 37.40 69 HIS A C 1
ATOM 579 O O . HIS A 1 70 ? 6.461 -2.048 16.574 1.00 35.68 69 HIS A O 1
ATOM 586 N N . LEU A 1 71 ? 5.763 -0.289 15.350 1.00 30.49 70 LEU A N 1
ATOM 587 C CA . LEU A 1 71 ? 4.966 0.241 16.432 1.00 34.24 70 LEU A CA 1
ATOM 588 C C . LEU A 1 71 ? 3.930 -0.797 16.796 1.00 36.68 70 LEU A C 1
ATOM 589 O O . LEU A 1 71 ? 3.544 -1.613 15.970 1.00 42.17 70 LEU A O 1
ATOM 594 N N . ARG A 1 72 ? 3.509 -0.786 18.048 1.00 39.58 71 ARG A N 1
ATOM 595 C CA . ARG A 1 72 ? 2.359 -1.557 18.456 1.00 34.04 71 ARG A CA 1
ATOM 596 C C . ARG A 1 72 ? 1.130 -0.734 18.132 1.00 38.71 71 ARG A C 1
ATOM 597 O O . ARG A 1 72 ? 1.188 0.490 18.063 1.00 40.41 71 ARG A O 1
ATOM 605 N N . ALA A 1 73 ? -0.003 -1.399 18.038 1.00 34.58 72 ALA A N 1
ATOM 606 C CA . ALA A 1 73 ? -1.246 -0.704 17.769 1.00 36.15 72 ALA A CA 1
ATOM 607 C C . ALA A 1 73 ? -1.442 0.492 18.714 1.00 32.00 72 ALA A C 1
ATOM 608 O O . ALA A 1 73 ? -1.787 1.573 18.263 1.00 38.51 72 ALA A O 1
ATOM 610 N N . GLU A 1 74 ? -1.132 0.332 19.998 1.00 32.69 73 GLU A N 1
ATOM 611 C CA . GLU A 1 74 ? -1.393 1.390 20.977 1.00 39.90 73 GLU A CA 1
ATOM 612 C C . GLU A 1 74 ? -0.473 2.611 20.810 1.00 40.93 73 GLU A C 1
ATOM 613 O O . GLU A 1 74 ? -0.731 3.681 21.386 1.00 34.34 73 GLU A O 1
ATOM 619 N N . ASP A 1 75 ? 0.600 2.456 20.041 1.00 36.67 74 ASP A N 1
ATOM 620 C CA . ASP A 1 75 ? 1.627 3.484 20.011 1.00 33.51 74 ASP A CA 1
ATOM 621 C C . ASP A 1 75 ? 1.186 4.578 19.046 1.00 32.93 74 ASP A C 1
ATOM 622 O O . ASP A 1 75 ? 0.673 4.286 17.978 1.00 32.68 74 ASP A O 1
ATOM 627 N N . ALA A 1 76 ? 1.457 5.831 19.392 1.00 34.21 75 ALA A N 1
ATOM 628 C CA . ALA A 1 76 ? 1.032 6.960 18.561 1.00 33.01 75 ALA A CA 1
ATOM 629 C C . ALA A 1 76 ? 2.156 7.413 17.639 1.00 35.45 75 ALA A C 1
ATOM 630 O O . ALA A 1 76 ? 3.352 7.277 17.948 1.00 27.87 75 ALA A O 1
ATOM 632 N N . LEU A 1 77 ? 1.761 7.989 16.520 1.00 30.31 76 LEU A N 1
ATOM 633 C CA . LEU A 1 77 ? 2.705 8.534 15.567 1.00 31.41 76 LEU A CA 1
ATOM 634 C C . LEU A 1 77 ? 2.076 9.759 14.904 1.00 27.70 76 LEU A C 1
ATOM 635 O O . LEU A 1 77 ? 0.889 9.756 14.623 1.00 25.47 76 LEU A O 1
ATOM 640 N N . PHE A 1 78 ? 2.839 10.832 14.756 1.00 22.06 77 PHE A N 1
ATOM 641 C CA . PHE A 1 78 ? 2.337 12.054 14.101 1.00 23.61 77 PHE A CA 1
ATOM 642 C C . PHE A 1 78 ? 3.363 12.468 13.059 1.00 24.00 77 PHE A C 1
ATOM 643 O O . PHE A 1 78 ? 4.560 12.362 13.308 1.00 22.96 77 PHE A O 1
ATOM 651 N N . PHE A 1 79 ? 2.901 13.013 11.938 1.00 27.36 78 PHE A N 1
ATOM 652 C CA . PHE A 1 79 ? 3.795 13.581 10.918 1.00 27.07 78 PHE A CA 1
ATOM 653 C C . PHE A 1 79 ? 3.801 15.108 10.976 1.00 23.76 78 PHE A C 1
ATOM 654 O O . PHE A 1 79 ? 2.762 15.721 11.147 1.00 25.48 78 PHE A O 1
ATOM 662 N N . PHE A 1 80 ? 4.953 15.751 10.812 1.00 18.58 79 PHE A N 1
ATOM 663 C CA . PHE A 1 80 ? 4.940 17.186 10.614 1.00 20.51 79 PHE A CA 1
ATOM 664 C C . PHE A 1 80 ? 5.664 17.560 9.337 1.00 21.64 79 PHE A C 1
ATOM 665 O O . PHE A 1 80 ? 6.728 17.041 9.046 1.00 25.90 79 PHE A O 1
ATOM 673 N N . VAL A 1 81 ? 5.096 18.485 8.583 1.00 22.58 80 VAL A N 1
ATOM 674 C CA . VAL A 1 81 ? 5.753 19.009 7.390 1.00 23.17 80 VAL A CA 1
ATOM 675 C C . VAL A 1 81 ? 5.519 20.513 7.313 1.00 22.76 80 VAL A C 1
ATOM 676 O O . VAL A 1 81 ? 4.411 20.963 7.490 1.00 21.32 80 VAL A O 1
ATOM 680 N N . ASN A 1 82 ? 6.601 21.287 7.227 1.00 27.04 81 ASN A N 1
ATOM 681 C CA . ASN A 1 82 ? 6.532 22.754 7.318 1.00 28.84 81 ASN A CA 1
ATOM 682 C C . ASN A 1 82 ? 5.603 23.289 8.381 1.00 28.13 81 ASN A C 1
ATOM 683 O O . ASN A 1 82 ? 4.767 24.138 8.101 1.00 30.87 81 ASN A O 1
ATOM 688 N N . ASN A 1 83 ? 5.740 22.781 9.594 1.00 26.59 82 ASN A N 1
ATOM 689 C CA . ASN A 1 83 ? 4.946 23.233 10.720 1.00 26.67 82 ASN A CA 1
ATOM 690 C C . ASN A 1 83 ? 3.441 22.987 10.560 1.00 28.15 82 ASN A C 1
ATOM 691 O O . ASN A 1 83 ? 2.652 23.683 11.179 1.00 26.40 82 ASN A O 1
ATOM 696 N N . VAL A 1 84 ? 3.053 21.997 9.765 1.00 24.17 83 VAL A N 1
ATOM 697 C CA . VAL A 1 84 ? 1.668 21.489 9.799 1.00 29.74 83 VAL A CA 1
ATOM 698 C C . VAL A 1 84 ? 1.622 19.977 9.813 1.00 25.72 83 VAL A C 1
ATOM 699 O O . VAL A 1 84 ? 2.575 19.301 9.419 1.00 23.11 83 VAL A O 1
ATOM 703 N N . ILE A 1 85 ? 0.533 19.447 10.343 1.00 22.02 84 ILE A N 1
ATOM 704 C CA . ILE A 1 85 ? 0.225 18.033 10.193 1.00 25.22 84 ILE A CA 1
ATOM 705 C C . ILE A 1 85 ? -0.461 17.798 8.849 1.00 27.24 84 ILE A C 1
ATOM 706 O O . ILE A 1 85 ? -1.476 18.400 8.578 1.00 25.48 84 ILE A O 1
ATOM 711 N N . PRO A 1 86 ? 0.121 16.951 7.986 1.00 27.28 85 PRO A N 1
ATOM 712 C CA . PRO A 1 86 ? -0.440 16.819 6.635 1.00 29.46 85 PRO A CA 1
ATOM 713 C C . PRO A 1 86 ? -1.725 15.985 6.661 1.00 33.32 85 PRO A C 1
ATOM 714 O O . PRO A 1 86 ? -1.866 15.116 7.513 1.00 26.33 85 PRO A O 1
ATOM 718 N N . PRO A 1 87 ? -2.670 16.273 5.758 1.00 29.60 86 PRO A N 1
ATOM 719 C CA . PRO A 1 87 ? -3.921 15.494 5.779 1.00 31.75 86 PRO A CA 1
ATOM 720 C C . PRO A 1 87 ? -3.767 14.098 5.157 1.00 29.11 86 PRO A C 1
ATOM 721 O O . PRO A 1 87 ? -3.091 13.954 4.128 1.00 30.78 86 PRO A O 1
ATOM 725 N N . THR A 1 88 ? -4.436 13.097 5.728 1.00 29.11 87 THR A N 1
ATOM 726 C CA . THR A 1 88 ? -4.182 11.699 5.363 1.00 35.42 87 THR A CA 1
ATOM 727 C C . THR A 1 88 ? -4.656 11.404 3.933 1.00 35.69 87 THR A C 1
ATOM 728 O O . THR A 1 88 ? -4.140 10.496 3.268 1.00 27.73 87 THR A O 1
ATOM 732 N N . SER A 1 89 ? -5.591 12.219 3.453 1.00 29.61 88 SER A N 1
ATOM 733 C CA . SER A 1 89 ? -6.224 11.993 2.162 1.00 35.21 88 SER A CA 1
ATOM 734 C C . SER A 1 89 ? -5.407 12.568 1.010 1.00 31.34 88 SER A C 1
ATOM 735 O O . SER A 1 89 ? -5.653 12.233 -0.132 1.00 37.69 88 SER A O 1
ATOM 738 N N . ALA A 1 90 ? -4.501 13.497 1.304 1.00 29.97 89 ALA A N 1
ATOM 739 C CA . ALA A 1 90 ? -3.618 14.040 0.280 1.00 29.98 89 ALA A CA 1
ATOM 740 C C . ALA A 1 90 ? -2.777 12.929 -0.325 1.00 27.59 89 ALA A C 1
ATOM 741 O O . ALA A 1 90 ? -2.491 11.934 0.328 1.00 27.54 89 ALA A O 1
ATOM 743 N N . THR A 1 91 ? -2.342 13.111 -1.565 1.00 26.44 90 THR A N 1
ATOM 744 C CA . THR A 1 91 ? -1.401 12.178 -2.153 1.00 25.07 90 THR A CA 1
ATOM 745 C C . THR A 1 91 ? -0.001 12.713 -1.872 1.00 23.82 90 THR A C 1
ATOM 746 O O . THR A 1 91 ? 0.159 13.901 -1.595 1.00 25.73 90 THR A O 1
ATOM 750 N N . MET A 1 92 ? 0.977 11.814 -1.842 1.00 23.68 91 MET A N 1
ATOM 751 C CA . MET A 1 92 ? 2.346 12.173 -1.565 1.00 25.09 91 MET A CA 1
ATOM 752 C C . MET A 1 92 ? 2.816 13.125 -2.656 1.00 25.48 91 MET A C 1
ATOM 753 O O . MET A 1 92 ? 3.626 14.013 -2.415 1.00 27.54 91 MET A O 1
ATOM 758 N N . GLY A 1 93 ? 2.319 12.920 -3.869 1.00 32.45 92 GLY A N 1
ATOM 759 C CA . GLY A 1 93 ? 2.542 13.858 -4.967 1.00 29.05 92 GLY A CA 1
ATOM 760 C C . GLY A 1 93 ? 2.061 15.266 -4.696 1.00 25.32 92 GLY A C 1
ATOM 761 O O . GLY A 1 93 ? 2.776 16.214 -4.927 1.00 25.14 92 GLY A O 1
ATOM 762 N N . GLN A 1 94 ? 0.838 15.396 -4.217 1.00 26.65 93 GLN A N 1
ATOM 763 C CA . GLN A 1 94 ? 0.295 16.690 -3.841 1.00 32.18 93 GLN A CA 1
ATOM 764 C C . GLN A 1 94 ? 1.083 17.279 -2.672 1.00 25.69 93 GLN A C 1
ATOM 765 O O . GLN A 1 94 ? 1.430 18.457 -2.677 1.00 23.90 93 GLN A O 1
ATOM 771 N N . LEU A 1 95 ? 1.428 16.441 -1.697 1.00 24.12 94 LEU A N 1
ATOM 772 C CA . LEU A 1 95 ? 2.104 16.936 -0.529 1.00 20.97 94 LEU A CA 1
ATOM 773 C C . LEU A 1 95 ? 3.455 17.453 -0.960 1.00 19.80 94 LEU A C 1
ATOM 774 O O . LEU A 1 95 ? 3.908 18.499 -0.510 1.00 19.60 94 LEU A O 1
ATOM 779 N N . TYR A 1 96 ? 4.064 16.737 -1.886 1.00 21.70 95 TYR A N 1
ATOM 780 C CA . TYR A 1 96 ? 5.369 17.117 -2.401 1.00 23.36 95 TYR A CA 1
ATOM 781 C C . TYR A 1 96 ? 5.265 18.454 -3.147 1.00 25.31 95 TYR A C 1
ATOM 782 O O . TYR A 1 96 ? 6.128 19.302 -3.022 1.00 24.95 95 TYR A O 1
ATOM 791 N N . GLN A 1 97 ? 4.206 18.663 -3.916 1.00 29.43 96 GLN A N 1
ATOM 792 C CA . GLN A 1 97 ? 4.184 19.877 -4.736 1.00 31.44 96 GLN A CA 1
ATOM 793 C C . GLN A 1 97 ? 3.968 21.109 -3.873 1.00 30.84 96 GLN A C 1
ATOM 794 O O . GLN A 1 97 ? 4.716 22.082 -3.998 1.00 29.82 96 GLN A O 1
ATOM 800 N N . GLU A 1 98 ? 3.173 20.938 -2.827 1.00 23.07 97 GLU A N 1
ATOM 801 C CA . GLU A 1 98 ? 2.942 21.993 -1.854 1.00 28.02 97 GLU A CA 1
ATOM 802 C C . GLU A 1 98 ? 4.156 22.281 -0.967 1.00 32.71 97 GLU A C 1
ATOM 803 O O . GLU A 1 98 ? 4.413 23.433 -0.598 1.00 24.40 97 GLU A O 1
ATOM 809 N N . HIS A 1 99 ? 4.867 21.233 -0.563 1.00 29.20 98 HIS A N 1
ATOM 810 C CA . HIS A 1 99 ? 5.747 21.374 0.562 1.00 25.67 98 HIS A CA 1
ATOM 811 C C . HIS A 1 99 ? 7.220 21.172 0.252 1.00 23.62 98 HIS A C 1
ATOM 812 O O . HIS A 1 99 ? 8.044 21.462 1.122 1.00 24.84 98 HIS A O 1
ATOM 819 N N . HIS A 1 100 ? 7.593 20.684 -0.931 1.00 21.31 99 HIS A N 1
ATOM 820 C CA . HIS A 1 100 ? 9.036 20.382 -1.120 1.00 23.36 99 HIS A CA 1
ATOM 821 C C . HIS A 1 100 ? 9.842 21.645 -0.937 1.00 22.02 99 HIS A C 1
ATOM 822 O O . HIS A 1 100 ? 9.404 22.708 -1.322 1.00 22.32 99 HIS A O 1
ATOM 829 N N . GLU A 1 101 ? 11.056 21.507 -0.401 1.00 24.29 100 GLU A N 1
ATOM 830 C CA . GLU A 1 101 ? 11.958 22.627 -0.217 1.00 28.75 100 GLU A CA 1
ATOM 831 C C . GLU A 1 101 ? 12.747 22.891 -1.486 1.00 32.45 100 GLU A C 1
ATOM 832 O O . GLU A 1 101 ? 12.501 22.293 -2.536 1.00 34.34 100 GLU A O 1
ATOM 838 N N . GLU A 1 102 ? 13.690 23.817 -1.381 1.00 34.50 101 GLU A N 1
ATOM 839 C CA . GLU A 1 102 ? 14.445 24.289 -2.534 1.00 42.68 101 GLU A CA 1
ATOM 840 C C . GLU A 1 102 ? 15.448 23.263 -3.034 1.00 39.04 101 GLU A C 1
ATOM 841 O O . GLU A 1 102 ? 16.032 23.447 -4.101 1.00 40.33 101 GLU A O 1
ATOM 847 N N . ASP A 1 103 ? 15.629 22.177 -2.284 1.00 34.98 102 ASP A N 1
ATOM 848 C CA . ASP A 1 103 ? 16.506 21.097 -2.733 1.00 35.12 102 ASP A CA 1
ATOM 849 C C . ASP A 1 103 ? 15.722 19.990 -3.472 1.00 35.56 102 ASP A C 1
ATOM 850 O O . ASP A 1 103 ? 16.272 18.926 -3.793 1.00 26.90 102 ASP A O 1
ATOM 855 N N . PHE A 1 104 ? 14.448 20.268 -3.752 1.00 29.89 103 PHE A N 1
ATOM 856 C CA . PHE A 1 104 ? 13.530 19.321 -4.394 1.00 33.70 103 PHE A CA 1
ATOM 857 C C . PHE A 1 104 ? 13.191 18.080 -3.549 1.00 29.91 103 PHE A C 1
ATOM 858 O O . PHE A 1 104 ? 12.516 17.175 -4.035 1.00 25.82 103 PHE A O 1
ATOM 866 N N . PHE A 1 105 ? 13.543 18.088 -2.264 1.00 27.80 104 PHE A N 1
ATOM 867 C CA . PHE A 1 105 ? 13.049 17.076 -1.342 1.00 26.31 104 PHE A CA 1
ATOM 868 C C . PHE A 1 105 ? 11.876 17.550 -0.509 1.00 23.13 104 PHE A C 1
ATOM 869 O O . PHE A 1 105 ? 11.789 18.717 -0.124 1.00 21.78 104 PHE A O 1
ATOM 877 N N . LEU A 1 106 ? 11.060 16.575 -0.133 1.00 20.98 105 LEU A N 1
ATOM 878 C CA . LEU A 1 106 ? 10.067 16.716 0.896 1.00 18.35 105 LEU A CA 1
ATOM 879 C C . LEU A 1 106 ? 10.522 16.137 2.227 1.00 18.81 105 LEU A C 1
ATOM 880 O O . LEU A 1 106 ? 10.852 14.949 2.324 1.00 20.05 105 LEU A O 1
ATOM 885 N N . TYR A 1 107 ? 10.435 16.962 3.263 1.00 19.38 106 TYR A N 1
ATOM 886 C CA . TYR A 1 107 ? 10.853 16.624 4.599 1.00 19.90 106 TYR A CA 1
ATOM 887 C C . TYR A 1 107 ? 9.669 16.346 5.527 1.00 19.79 106 TYR A C 1
ATOM 888 O O . TYR A 1 107 ? 8.866 17.235 5.812 1.00 24.96 106 TYR A O 1
ATOM 897 N N . ILE A 1 108 ? 9.671 15.162 6.135 1.00 16.96 107 ILE A N 1
ATOM 898 C CA . ILE A 1 108 ? 8.680 14.804 7.129 1.00 18.34 107 ILE A CA 1
ATOM 899 C C . ILE A 1 108 ? 9.345 14.434 8.456 1.00 20.24 107 ILE A C 1
ATOM 900 O O . ILE A 1 108 ? 10.288 13.617 8.523 1.00 20.90 107 ILE A O 1
ATOM 905 N N . ALA A 1 109 ? 8.928 15.145 9.496 1.00 18.64 108 ALA A N 1
ATOM 906 C CA . ALA A 1 109 ? 9.364 14.869 10.845 1.00 18.89 108 ALA A CA 1
ATOM 907 C C . ALA A 1 109 ? 8.325 13.982 11.508 1.00 19.63 108 ALA A C 1
ATOM 908 O O . ALA A 1 109 ? 7.133 14.140 11.240 1.00 17.95 108 ALA A O 1
ATOM 910 N N . TYR A 1 110 ? 8.762 12.975 12.275 1.00 19.30 109 TYR A N 1
ATOM 911 C CA . TYR A 1 110 ? 7.815 12.108 12.966 1.00 21.61 109 TYR A CA 1
ATOM 912 C C . TYR A 1 110 ? 8.031 12.124 14.474 1.00 23.06 109 TYR A C 1
ATOM 913 O O . TYR A 1 110 ? 9.089 12.541 14.996 1.00 21.50 109 TYR A O 1
ATOM 922 N N . SER A 1 111 ? 6.948 11.897 15.176 1.00 19.36 110 SER A N 1
ATOM 923 C CA . SER A 1 111 ? 6.987 11.939 16.621 1.00 22.94 110 SER A CA 1
ATOM 924 C C . SER A 1 111 ? 5.888 11.133 17.273 1.00 25.03 110 SER A C 1
ATOM 925 O O . SER A 1 111 ? 4.917 10.702 16.616 1.00 23.37 110 SER A O 1
ATOM 928 N N . ASP A 1 112 ? 6.069 10.905 18.578 1.00 26.82 111 ASP A N 1
ATOM 929 C CA . ASP A 1 112 ? 5.060 10.259 19.425 1.00 31.82 111 ASP A CA 1
ATOM 930 C C . ASP A 1 112 ? 3.936 11.189 19.942 1.00 29.13 111 ASP A C 1
ATOM 931 O O . ASP A 1 112 ? 2.885 10.716 20.373 1.00 25.64 111 ASP A O 1
ATOM 936 N N . GLU A 1 113 ? 4.125 12.495 19.835 1.00 25.15 112 GLU A N 1
ATOM 937 C CA . GLU A 1 113 ? 3.260 13.441 20.538 1.00 24.60 112 GLU A CA 1
ATOM 938 C C . GLU A 1 113 ? 2.869 14.545 19.588 1.00 23.09 112 GLU A C 1
ATOM 939 O O . GLU A 1 113 ? 3.616 14.851 18.678 1.00 21.55 112 GLU A O 1
ATOM 945 N N . SER A 1 114 ? 1.652 15.091 19.747 1.00 23.48 113 SER A N 1
ATOM 946 C CA . SER A 1 114 ? 1.255 16.281 18.983 1.00 24.28 113 SER A CA 1
ATOM 947 C C . SER A 1 114 ? 1.799 17.587 19.620 1.00 27.69 113 SER A C 1
ATOM 948 O O . SER A 1 114 ? 1.052 18.471 20.063 1.00 24.17 113 SER A O 1
ATOM 951 N N . VAL A 1 115 ? 3.128 17.656 19.699 1.00 30.49 114 VAL A N 1
ATOM 952 C CA . VAL A 1 115 ? 3.850 18.796 20.250 1.00 27.44 114 VAL A CA 1
ATOM 953 C C . VAL A 1 115 ? 5.067 18.968 19.366 1.00 30.10 114 VAL A C 1
ATOM 954 O O . VAL A 1 115 ? 5.721 17.992 19.000 1.00 32.56 114 VAL A O 1
ATOM 958 N N . TYR A 1 116 ? 5.349 20.194 18.970 1.00 26.60 115 TYR A N 1
ATOM 959 C CA . TYR A 1 116 ? 6.305 20.407 17.929 1.00 28.07 115 TYR A CA 1
ATOM 960 C C . TYR A 1 116 ? 6.904 21.777 18.031 1.00 32.84 115 TYR A C 1
ATOM 961 O O . TYR A 1 116 ? 6.184 22.754 18.224 1.00 33.54 115 TYR A O 1
ATOM 970 N N . GLY A 1 117 ? 8.227 21.847 17.899 1.00 30.24 116 GLY A N 1
ATOM 971 C CA . GLY A 1 117 ? 8.960 23.101 18.017 1.00 38.63 116 GLY A CA 1
ATOM 972 C C . GLY A 1 117 ? 10.348 22.923 18.623 1.00 38.55 116 GLY A C 1
ATOM 973 O O . GLY A 1 117 ? 10.664 21.864 19.183 1.00 43.30 116 GLY A O 1
ATOM 974 N N . ALA B 1 1 ? 3.920 -19.976 -21.615 1.00 48.82 0 ALA B N 1
ATOM 975 C CA . ALA B 1 1 ? 4.995 -19.032 -22.011 1.00 49.90 0 ALA B CA 1
ATOM 976 C C . ALA B 1 1 ? 6.069 -18.988 -20.933 1.00 47.98 0 ALA B C 1
ATOM 977 O O . ALA B 1 1 ? 7.240 -19.200 -21.219 1.00 43.29 0 ALA B O 1
ATOM 979 N N . MET B 1 2 ? 5.670 -18.718 -19.693 1.00 51.67 1 MET B N 1
ATOM 980 C CA . MET B 1 2 ? 6.600 -18.749 -18.564 1.00 58.25 1 MET B CA 1
ATOM 981 C C . MET B 1 2 ? 6.947 -20.184 -18.196 1.00 52.94 1 MET B C 1
ATOM 982 O O . MET B 1 2 ? 6.125 -21.085 -18.344 1.00 52.71 1 MET B O 1
ATOM 987 N N . GLY B 1 3 ? 8.166 -20.384 -17.705 1.00 41.84 2 GLY B N 1
ATOM 988 C CA . GLY B 1 3 ? 8.498 -21.547 -16.888 1.00 38.47 2 GLY B CA 1
ATOM 989 C C . GLY B 1 3 ? 8.798 -22.823 -17.658 1.00 37.17 2 GLY B C 1
ATOM 990 O O . GLY B 1 3 ? 8.677 -23.911 -17.105 1.00 34.03 2 GLY B O 1
ATOM 991 N N . PHE B 1 4 ? 9.262 -22.711 -18.904 1.00 37.59 3 PHE B N 1
ATOM 992 C CA . PHE B 1 4 ? 9.653 -23.909 -19.670 1.00 31.13 3 PHE B CA 1
ATOM 993 C C . PHE B 1 4 ? 11.158 -24.028 -19.795 1.00 27.92 3 PHE B C 1
ATOM 994 O O . PHE B 1 4 ? 11.794 -23.203 -20.436 1.00 32.17 3 PHE B O 1
ATOM 1002 N N . VAL B 1 5 ? 11.693 -25.148 -19.334 1.00 29.55 4 VAL B N 1
ATOM 1003 C CA . VAL B 1 5 ? 13.128 -25.370 -19.383 1.00 33.33 4 VAL B CA 1
ATOM 1004 C C . VAL B 1 5 ? 13.625 -25.411 -20.818 1.00 33.13 4 VAL B C 1
ATOM 1005 O O . VAL B 1 5 ? 14.708 -24.914 -21.130 1.00 36.82 4 VAL B O 1
ATOM 1009 N N . TYR B 1 6 ? 12.842 -26.040 -21.689 1.00 31.46 5 TYR B N 1
ATOM 1010 C CA . TYR B 1 6 ? 13.189 -26.162 -23.095 1.00 26.70 5 TYR B CA 1
ATOM 1011 C C . TYR B 1 6 ? 13.557 -24.810 -23.729 1.00 32.29 5 TYR B C 1
ATOM 1012 O O . TYR B 1 6 ? 14.489 -24.736 -24.530 1.00 30.61 5 TYR B O 1
ATOM 1021 N N . LYS B 1 7 ? 12.846 -23.746 -23.347 1.00 30.15 6 LYS B N 1
ATOM 1022 C CA . LYS B 1 7 ? 13.128 -22.415 -23.862 1.00 33.63 6 LYS B CA 1
ATOM 1023 C C . LYS B 1 7 ? 14.411 -21.847 -23.240 1.00 39.52 6 LYS B C 1
ATOM 1024 O O . LYS B 1 7 ? 15.044 -20.976 -23.822 1.00 41.05 6 LYS B O 1
ATOM 1030 N N . GLU B 1 8 ? 14.730 -22.267 -22.022 1.00 40.88 7 GLU B N 1
ATOM 1031 C CA . GLU B 1 8 ? 15.969 -21.844 -21.377 1.00 48.86 7 GLU B CA 1
ATOM 1032 C C . GLU B 1 8 ? 17.142 -22.521 -22.068 1.00 47.65 7 GLU B C 1
ATOM 1033 O O . GLU B 1 8 ? 18.163 -21.889 -22.305 1.00 47.93 7 GLU B O 1
ATOM 1039 N N . GLU B 1 9 ? 16.963 -23.782 -22.461 1.00 37.48 8 GLU B N 1
ATOM 1040 C CA . GLU B 1 9 ? 18.075 -24.598 -22.951 1.00 42.03 8 GLU B CA 1
ATOM 1041 C C . GLU B 1 9 ? 18.284 -24.455 -24.450 1.00 38.15 8 GLU B C 1
ATOM 1042 O O . GLU B 1 9 ? 19.216 -25.025 -25.014 1.00 42.00 8 GLU B O 1
ATOM 1048 N N . HIS B 1 10 ? 17.366 -23.777 -25.123 1.00 36.13 9 HIS B N 1
ATOM 1049 C CA . HIS B 1 10 ? 17.440 -23.681 -26.572 1.00 31.49 9 HIS B CA 1
ATOM 1050 C C . HIS B 1 10 ? 17.017 -22.277 -26.971 1.00 37.77 9 HIS B C 1
ATOM 1051 O O . HIS B 1 10 ? 15.931 -21.836 -26.592 1.00 40.10 9 HIS B O 1
ATOM 1058 N N . PRO B 1 11 ? 17.913 -21.540 -27.654 1.00 34.80 10 PRO B N 1
ATOM 1059 C CA . PRO B 1 11 ? 17.653 -20.155 -28.068 1.00 38.86 10 PRO B CA 1
ATOM 1060 C C . PRO B 1 11 ? 16.483 -20.044 -29.039 1.00 34.26 10 PRO B C 1
ATOM 1061 O O . PRO B 1 11 ? 16.233 -20.957 -29.824 1.00 34.16 10 PRO B O 1
ATOM 1065 N N . PHE B 1 12 ? 15.783 -18.921 -28.990 1.00 33.25 11 PHE B N 1
ATOM 1066 C CA . PHE B 1 12 ? 14.654 -18.719 -29.867 1.00 31.99 11 PHE B CA 1
ATOM 1067 C C . PHE B 1 12 ? 14.968 -19.118 -31.302 1.00 38.66 11 PHE B C 1
ATOM 1068 O O . PHE B 1 12 ? 14.199 -19.857 -31.906 1.00 27.34 11 PHE B O 1
ATOM 1076 N N . GLU B 1 13 ? 16.117 -18.688 -31.836 1.00 27.63 12 GLU B N 1
ATOM 1077 C CA . GLU B 1 13 ? 16.386 -18.892 -33.246 1.00 31.08 12 GLU B CA 1
ATOM 1078 C C . GLU B 1 13 ? 16.566 -20.361 -33.630 1.00 29.42 12 GLU B C 1
ATOM 1079 O O . GLU B 1 13 ? 16.142 -20.760 -34.709 1.00 30.14 12 GLU B O 1
ATOM 1085 N N . LYS B 1 14 ? 17.211 -21.155 -32.774 1.00 30.71 13 LYS B N 1
ATOM 1086 C CA . LYS B 1 14 ? 17.300 -22.609 -32.991 1.00 31.00 13 LYS B CA 1
ATOM 1087 C C . LYS B 1 14 ? 15.905 -23.250 -32.941 1.00 30.45 13 LYS B C 1
ATOM 1088 O O . LYS B 1 14 ? 15.598 -24.133 -33.714 1.00 28.63 13 LYS B O 1
ATOM 1094 N N . ARG B 1 15 ? 15.117 -22.856 -31.949 1.00 29.84 14 ARG B N 1
ATOM 1095 C CA . ARG B 1 15 ? 13.758 -23.359 -31.799 1.00 25.61 14 ARG B CA 1
ATOM 1096 C C . ARG B 1 15 ? 12.966 -23.087 -33.062 1.00 24.89 14 ARG B C 1
ATOM 1097 O O . ARG B 1 15 ? 12.408 -24.007 -33.644 1.00 26.80 14 ARG B O 1
ATOM 1105 N N . ARG B 1 16 ? 13.004 -21.839 -33.542 1.00 25.75 15 ARG B N 1
ATOM 1106 C CA . ARG B 1 16 ? 12.151 -21.399 -34.631 1.00 27.10 15 ARG B CA 1
ATOM 1107 C C . ARG B 1 16 ? 12.573 -22.092 -35.899 1.00 32.39 15 ARG B C 1
ATOM 1108 O O . ARG B 1 16 ? 11.736 -22.551 -36.678 1.00 33.24 15 ARG B O 1
ATOM 1116 N N . SER B 1 17 ? 13.876 -22.287 -36.043 1.00 25.31 16 SER B N 1
ATOM 1117 C CA . SER B 1 17 ? 14.392 -22.974 -37.199 1.00 28.69 16 SER B CA 1
ATOM 1118 C C . SER B 1 17 ? 13.968 -24.448 -37.232 1.00 30.07 16 SER B C 1
ATOM 1119 O O . SER B 1 17 ? 13.616 -24.965 -38.287 1.00 34.21 16 SER B O 1
ATOM 1122 N N . GLU B 1 18 ? 14.024 -25.134 -36.093 1.00 28.27 17 GLU B N 1
ATOM 1123 C CA . GLU B 1 18 ? 13.551 -26.513 -36.047 1.00 30.40 17 GLU B CA 1
ATOM 1124 C C . GLU B 1 18 ? 12.027 -26.583 -36.201 1.00 25.45 17 GLU B C 1
ATOM 1125 O O . GLU B 1 18 ? 11.492 -27.527 -36.762 1.00 26.97 17 GLU B O 1
ATOM 1131 N N . GLY B 1 19 ? 11.333 -25.600 -35.658 1.00 25.83 18 GLY B N 1
ATOM 1132 C CA . GLY B 1 19 ? 9.869 -25.571 -35.766 1.00 29.20 18 GLY B CA 1
ATOM 1133 C C . GLY B 1 19 ? 9.436 -25.478 -37.214 1.00 33.00 18 GLY B C 1
ATOM 1134 O O . GLY B 1 19 ? 8.483 -26.154 -37.658 1.00 25.65 18 GLY B O 1
ATOM 1135 N N . GLU B 1 20 ? 10.090 -24.573 -37.937 1.00 31.56 19 GLU B N 1
ATOM 1136 C CA . GLU B 1 20 ? 9.684 -24.254 -39.295 1.00 31.29 19 GLU B CA 1
ATOM 1137 C C . GLU B 1 20 ? 9.885 -25.479 -40.165 1.00 30.90 19 GLU B C 1
ATOM 1138 O O . GLU B 1 20 ? 9.011 -25.839 -40.937 1.00 30.50 19 GLU B O 1
ATOM 1144 N N . LYS B 1 21 ? 11.014 -26.153 -39.968 1.00 30.44 20 LYS B N 1
ATOM 1145 C CA . LYS B 1 21 ? 11.352 -27.349 -40.726 1.00 32.60 20 LYS B CA 1
ATOM 1146 C C . LYS B 1 21 ? 10.359 -28.471 -40.461 1.00 29.12 20 LYS B C 1
ATOM 1147 O O . LYS B 1 21 ? 9.990 -29.219 -41.371 1.00 23.65 20 LYS B O 1
ATOM 1153 N N . ILE B 1 22 ? 10.041 -28.697 -39.198 1.00 26.74 21 ILE B N 1
ATOM 1154 C CA . ILE B 1 22 ? 9.222 -29.861 -38.878 1.00 22.50 21 ILE B CA 1
ATOM 1155 C C . ILE B 1 22 ? 7.775 -29.608 -39.318 1.00 23.49 21 ILE B C 1
ATOM 1156 O O . ILE B 1 22 ? 7.030 -30.556 -39.606 1.00 25.70 21 ILE B O 1
ATOM 1161 N N . ARG B 1 23 ? 7.382 -28.334 -39.401 1.00 28.91 22 ARG B N 1
ATOM 1162 C CA . ARG B 1 23 ? 6.019 -27.990 -39.838 1.00 24.47 22 ARG B CA 1
ATOM 1163 C C . ARG B 1 23 ? 5.916 -28.144 -41.355 1.00 29.07 22 ARG B C 1
ATOM 1164 O O . ARG B 1 23 ? 4.851 -28.481 -41.896 1.00 30.23 22 ARG B O 1
ATOM 1172 N N . LYS B 1 24 ? 7.045 -27.981 -42.026 1.00 28.78 23 LYS B N 1
ATOM 1173 C CA . LYS B 1 24 ? 7.086 -28.117 -43.479 1.00 35.32 23 LYS B CA 1
ATOM 1174 C C . LYS B 1 24 ? 7.200 -29.581 -43.834 1.00 28.70 23 LYS B C 1
ATOM 1175 O O . LYS B 1 24 ? 6.455 -30.088 -44.663 1.00 26.82 23 LYS B O 1
ATOM 1181 N N . LYS B 1 25 ? 8.050 -30.299 -43.121 1.00 26.52 24 LYS B N 1
ATOM 1182 C CA . LYS B 1 25 ? 8.172 -31.736 -43.350 1.00 26.03 24 LYS B CA 1
ATOM 1183 C C . LYS B 1 25 ? 6.927 -32.555 -42.951 1.00 22.03 24 LYS B C 1
ATOM 1184 O O . LYS B 1 25 ? 6.628 -33.554 -43.576 1.00 18.77 24 LYS B O 1
ATOM 1190 N N . TYR B 1 26 ? 6.217 -32.146 -41.911 1.00 25.82 25 TYR B N 1
ATOM 1191 C CA . TYR B 1 26 ? 5.062 -32.898 -41.442 1.00 24.19 25 TYR B CA 1
ATOM 1192 C C . TYR B 1 26 ? 3.851 -31.961 -41.289 1.00 23.49 25 TYR B C 1
ATOM 1193 O O . TYR B 1 26 ? 3.482 -31.594 -40.175 1.00 25.89 25 TYR B O 1
ATOM 1202 N N . PRO B 1 27 ? 3.220 -31.570 -42.400 1.00 28.70 26 PRO B N 1
ATOM 1203 C CA . PRO B 1 27 ? 2.223 -30.487 -42.292 1.00 26.36 26 PRO B CA 1
ATOM 1204 C C . PRO B 1 27 ? 0.901 -30.928 -41.641 1.00 27.97 26 PRO B C 1
ATOM 1205 O O . PRO B 1 27 ? 0.148 -30.095 -41.139 1.00 27.34 26 PRO B O 1
ATOM 1209 N N . ASP B 1 28 ? 0.720 -32.235 -41.521 1.00 27.54 27 ASP B N 1
ATOM 1210 C CA . ASP B 1 28 ? -0.454 -32.822 -40.894 1.00 29.57 27 ASP B CA 1
ATOM 1211 C C . ASP B 1 28 ? -0.201 -33.137 -39.416 1.00 29.77 27 ASP B C 1
ATOM 1212 O O . ASP B 1 28 ? -1.005 -33.818 -38.787 1.00 22.71 27 ASP B O 1
ATOM 1217 N N . ARG B 1 29 ? 1.003 -32.851 -38.914 1.00 21.46 28 ARG B N 1
ATOM 1218 C CA . ARG B 1 29 ? 1.217 -32.968 -37.491 1.00 20.67 28 ARG B CA 1
ATOM 1219 C C . ARG B 1 29 ? 1.603 -31.645 -36.855 1.00 22.14 28 ARG B C 1
ATOM 1220 O O . ARG B 1 29 ? 2.133 -30.744 -37.527 1.00 24.04 28 ARG B O 1
ATOM 1228 N N . VAL B 1 30 ? 1.472 -31.600 -35.533 1.00 19.97 29 VAL B N 1
ATOM 1229 C CA . VAL B 1 30 ? 1.896 -30.433 -34.745 1.00 17.38 29 VAL B CA 1
ATOM 1230 C C . VAL B 1 30 ? 2.900 -30.788 -33.666 1.00 16.47 29 VAL B C 1
ATOM 1231 O O . VAL B 1 30 ? 2.761 -31.761 -32.929 1.00 14.53 29 VAL B O 1
ATOM 1235 N N . PRO B 1 31 ? 3.991 -30.000 -33.608 1.00 15.79 30 PRO B N 1
ATOM 1236 C CA . PRO B 1 31 ? 4.986 -30.148 -32.570 1.00 14.14 30 PRO B CA 1
ATOM 1237 C C . PRO B 1 31 ? 4.640 -29.475 -31.243 1.00 12.66 30 PRO B C 1
ATOM 1238 O O . PRO B 1 31 ? 4.416 -28.263 -31.162 1.00 14.19 30 PRO B O 1
ATOM 1242 N N . VAL B 1 32 ? 4.750 -30.266 -30.192 1.00 14.07 31 VAL B N 1
ATOM 1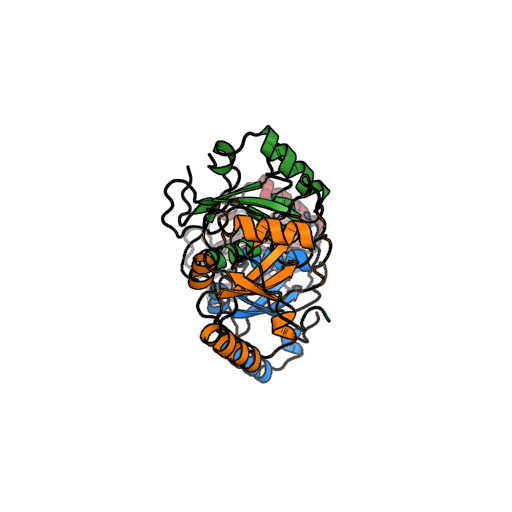243 C CA . VAL B 1 32 ? 4.277 -29.905 -28.903 1.00 16.71 31 VAL B CA 1
ATOM 1244 C C . VAL B 1 32 ? 5.339 -30.219 -27.874 1.00 17.38 31 VAL B C 1
ATOM 1245 O O . VAL B 1 32 ? 5.915 -31.307 -27.884 1.00 22.90 31 VAL B O 1
ATOM 1249 N N . ILE B 1 33 ? 5.618 -29.249 -27.014 1.00 17.72 32 ILE B N 1
ATOM 1250 C CA . ILE B 1 33 ? 6.555 -29.424 -25.920 1.00 16.76 32 ILE B CA 1
ATOM 1251 C C . ILE B 1 33 ? 5.833 -29.442 -24.597 1.00 15.18 32 ILE B C 1
ATOM 1252 O O . ILE B 1 33 ? 5.005 -28.542 -24.319 1.00 17.42 32 ILE B O 1
ATOM 1257 N N . VAL B 1 34 ? 6.043 -30.494 -23.819 1.00 15.24 33 VAL B N 1
ATOM 1258 C CA . VAL B 1 34 ? 5.198 -30.780 -22.654 1.00 16.83 33 VAL B CA 1
ATOM 1259 C C . VAL B 1 34 ? 6.038 -30.870 -21.386 1.00 19.57 33 VAL B C 1
ATOM 1260 O O . VAL B 1 34 ? 6.825 -31.786 -21.247 1.00 23.06 33 VAL B O 1
ATOM 1264 N N . GLU B 1 35 ? 5.829 -29.947 -20.447 1.00 22.67 34 GLU B N 1
ATOM 1265 C CA . GLU B 1 35 ? 6.604 -29.888 -19.189 1.00 23.86 34 GLU B CA 1
ATOM 1266 C C . GLU B 1 35 ? 5.711 -29.681 -17.975 1.00 27.65 34 GLU B C 1
ATOM 1267 O O . GLU B 1 35 ? 4.612 -29.074 -18.058 1.00 24.37 34 GLU B O 1
ATOM 1273 N N . LYS B 1 36 ? 6.170 -30.200 -16.841 1.00 26.57 35 LYS B N 1
ATOM 1274 C CA . LYS B 1 36 ? 5.460 -29.998 -15.586 1.00 27.49 35 LYS B CA 1
ATOM 1275 C C . LYS B 1 36 ? 5.474 -28.520 -15.226 1.00 26.56 35 LYS B C 1
ATOM 1276 O O . LYS B 1 36 ? 6.432 -27.809 -15.511 1.00 26.30 35 LYS B O 1
ATOM 1282 N N . ALA B 1 37 ? 4.347 -28.024 -14.740 1.00 30.06 36 ALA B N 1
ATOM 1283 C CA . ALA B 1 37 ? 4.255 -26.641 -14.252 1.00 27.54 36 ALA B CA 1
ATOM 1284 C C . ALA B 1 37 ? 5.172 -26.439 -13.072 1.00 30.02 36 ALA B C 1
ATOM 1285 O O . ALA B 1 37 ? 5.459 -27.396 -12.349 1.00 23.41 36 ALA B O 1
ATOM 1287 N N . PRO B 1 38 ? 5.596 -25.181 -12.850 1.00 39.10 37 PRO B N 1
ATOM 1288 C CA . PRO B 1 38 ? 6.271 -24.708 -11.636 1.00 37.36 37 PRO B CA 1
ATOM 1289 C C . PRO B 1 38 ? 5.602 -25.238 -10.384 1.00 31.87 37 PRO B C 1
ATOM 1290 O O . PRO B 1 38 ? 4.380 -25.106 -10.240 1.00 36.31 37 PRO B O 1
ATOM 1294 N N . LYS B 1 39 ? 6.374 -25.955 -9.574 1.00 35.48 38 LYS B N 1
ATOM 1295 C CA . LYS B 1 39 ? 5.958 -26.382 -8.235 1.00 34.28 38 LYS B CA 1
ATOM 1296 C C . LYS B 1 39 ? 4.995 -27.562 -8.229 1.00 27.07 38 LYS B C 1
ATOM 1297 O O . LYS B 1 39 ? 4.482 -27.954 -7.181 1.00 32.43 38 LYS B O 1
ATOM 1303 N N . ALA B 1 40 ? 4.838 -28.210 -9.375 1.00 23.53 39 ALA B N 1
ATOM 1304 C CA . ALA B 1 40 ? 3.974 -29.360 -9.466 1.00 22.12 39 ALA B CA 1
ATOM 1305 C C . ALA B 1 40 ? 4.597 -30.558 -8.717 1.00 30.83 39 ALA B C 1
ATOM 1306 O O . ALA B 1 40 ? 5.813 -30.733 -8.738 1.00 25.71 39 ALA B O 1
ATOM 1308 N N . ARG B 1 41 ? 3.745 -31.386 -8.121 1.00 29.22 40 ARG B N 1
ATOM 1309 C CA . ARG B 1 41 ? 4.154 -32.599 -7.379 1.00 41.51 40 ARG B CA 1
ATOM 1310 C C . ARG B 1 41 ? 3.674 -33.823 -8.155 1.00 46.55 40 ARG B C 1
ATOM 1311 O O . ARG B 1 41 ? 2.615 -34.399 -7.850 1.00 52.31 40 ARG B O 1
ATOM 1319 N N . ILE B 1 42 ? 4.429 -34.194 -9.177 1.00 37.89 41 ILE B N 1
ATOM 1320 C CA . ILE B 1 42 ? 3.986 -35.215 -10.119 1.00 42.65 41 ILE B CA 1
ATOM 1321 C C . ILE B 1 42 ? 5.173 -35.869 -10.825 1.00 41.72 41 ILE B C 1
ATOM 1322 O O . ILE B 1 42 ? 6.215 -35.221 -11.057 1.00 31.97 41 ILE B O 1
ATOM 1327 N N . GLY B 1 43 ?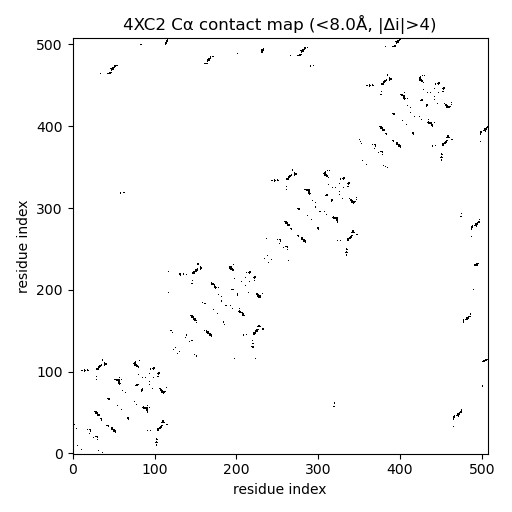 5.032 -37.169 -11.107 1.00 53.51 42 GLY B N 1
ATOM 1328 C CA . GLY B 1 43 ? 6.010 -37.914 -11.905 1.00 50.64 42 GLY B CA 1
ATOM 1329 C C . GLY B 1 43 ? 6.372 -37.129 -13.157 1.00 64.59 42 GLY B C 1
ATOM 1330 O O . GLY B 1 43 ? 5.516 -36.449 -13.739 1.00 60.75 42 GLY B O 1
ATOM 1331 N N . ASP B 1 44 ? 7.639 -37.190 -13.563 1.00 59.13 43 ASP B N 1
ATOM 1332 C CA . ASP B 1 44 ? 8.111 -36.376 -14.684 1.00 57.76 43 ASP B CA 1
ATOM 1333 C C . ASP B 1 44 ? 8.193 -37.211 -15.972 1.00 35.56 43 ASP B C 1
ATOM 1334 O O . ASP B 1 44 ? 8.144 -38.440 -15.923 1.00 47.51 43 ASP B O 1
ATOM 1339 N N . LEU B 1 45 ? 8.125 -36.538 -17.118 1.00 36.02 44 LEU B N 1
ATOM 1340 C CA . LEU B 1 45 ? 8.092 -37.205 -18.434 1.00 29.50 44 LEU B CA 1
ATOM 1341 C C . LEU B 1 45 ? 9.471 -37.599 -18.849 1.00 32.63 44 LEU B C 1
ATOM 1342 O O . LEU B 1 45 ? 10.388 -36.791 -18.777 1.00 23.61 44 LEU B O 1
ATOM 1347 N N . ASP B 1 46 ? 9.611 -38.816 -19.366 1.00 37.02 45 ASP B N 1
ATOM 1348 C CA . ASP B 1 46 ? 10.904 -39.260 -19.878 1.00 39.01 45 ASP B CA 1
ATOM 1349 C C . ASP B 1 46 ? 11.282 -38.491 -21.143 1.00 30.81 45 ASP B C 1
ATOM 1350 O O . ASP B 1 46 ? 12.479 -38.261 -21.407 1.00 28.13 45 ASP B O 1
ATOM 1355 N N . LYS B 1 47 ? 10.259 -37.999 -21.847 1.00 30.02 46 LYS B N 1
ATOM 1356 C CA . LYS B 1 47 ? 10.427 -37.266 -23.125 1.00 28.98 46 LYS B CA 1
ATOM 1357 C C . LYS B 1 47 ? 9.428 -36.097 -23.223 1.00 26.13 46 LYS B C 1
ATOM 1358 O O . LYS B 1 47 ? 8.252 -36.267 -22.973 1.00 21.71 46 LYS B O 1
ATOM 1364 N N . LYS B 1 48 ? 9.890 -34.919 -23.614 1.00 26.24 47 LYS B N 1
ATOM 1365 C CA . LYS B 1 48 ? 9.016 -33.732 -23.592 1.00 22.96 47 LYS B CA 1
ATOM 1366 C C . LYS B 1 48 ? 8.541 -33.272 -24.964 1.00 18.73 47 LYS B C 1
ATOM 1367 O O . LYS B 1 48 ? 7.604 -32.461 -25.073 1.00 21.41 47 LYS B O 1
ATOM 1373 N N . LYS B 1 49 ? 9.101 -33.852 -26.008 1.00 15.62 48 LYS B N 1
ATOM 1374 C CA . LYS B 1 49 ? 8.779 -33.444 -27.372 1.00 17.29 48 LYS B CA 1
ATOM 1375 C C . LYS B 1 49 ? 7.894 -34.460 -28.096 1.00 18.55 48 LYS B C 1
ATOM 1376 O O . LYS B 1 49 ? 8.316 -35.583 -28.384 1.00 20.09 48 LYS B O 1
ATOM 1382 N N . TYR B 1 50 ? 6.692 -34.021 -28.447 1.00 16.06 49 TYR B N 1
ATOM 1383 C CA . TYR B 1 50 ? 5.714 -34.851 -29.141 1.00 17.39 49 TYR B CA 1
ATOM 1384 C C . TYR B 1 50 ? 5.335 -34.241 -30.484 1.00 18.58 49 TYR B C 1
ATOM 1385 O O . TYR B 1 50 ? 4.932 -33.078 -30.582 1.00 18.15 49 TYR B O 1
ATOM 1394 N N . LEU B 1 51 ? 5.391 -35.070 -31.520 1.00 17.00 50 LEU B N 1
ATOM 1395 C CA . LEU B 1 51 ? 4.904 -34.703 -32.822 1.00 18.46 50 LEU B CA 1
ATOM 1396 C C . LEU B 1 51 ? 3.595 -35.421 -33.047 1.00 20.01 50 LEU B C 1
ATOM 1397 O O . LEU B 1 51 ? 3.599 -36.640 -33.249 1.00 20.82 50 LEU B O 1
ATOM 1402 N N . VAL B 1 52 ? 2.503 -34.647 -33.138 1.00 23.02 51 VAL B N 1
ATOM 1403 C CA . VAL B 1 52 ? 1.140 -35.118 -32.840 1.00 19.67 51 VAL B CA 1
ATOM 1404 C C . VAL B 1 52 ? 0.199 -34.974 -34.060 1.00 19.06 51 VAL B C 1
ATOM 1405 O O . VAL B 1 52 ? 0.080 -33.915 -34.641 1.00 21.39 51 VAL B O 1
ATOM 1409 N N . PRO B 1 53 ? -0.513 -36.038 -34.423 1.00 25.35 52 PRO B N 1
ATOM 1410 C CA . PRO B 1 53 ? -1.492 -35.833 -35.502 1.00 23.27 52 PRO B CA 1
ATOM 1411 C C . PRO B 1 53 ? -2.479 -34.707 -35.200 1.00 19.89 52 PRO B C 1
ATOM 1412 O O . PRO B 1 53 ? -2.888 -34.536 -34.069 1.00 19.67 52 PRO B O 1
ATOM 1416 N N . SER B 1 54 ? -2.755 -33.879 -36.199 1.00 22.70 53 SER B N 1
ATOM 1417 C CA . SER B 1 54 ? -3.506 -32.660 -36.002 1.00 22.80 53 SER B CA 1
ATOM 1418 C C . SER B 1 54 ? -4.982 -32.957 -35.702 1.00 26.17 53 SER B C 1
ATOM 1419 O O . SER B 1 54 ? -5.651 -32.195 -34.967 1.00 22.51 53 SER B O 1
ATOM 1422 N N A ASP B 1 55 ? -5.460 -34.056 -36.284 0.50 25.91 54 ASP B N 1
ATOM 1423 N N B ASP B 1 55 ? -5.502 -34.053 -36.251 0.50 24.46 54 ASP B N 1
ATOM 1424 C CA A ASP B 1 55 ? -6.800 -34.588 -36.029 0.50 28.39 54 ASP B CA 1
ATOM 1425 C CA B ASP B 1 55 ? -6.884 -34.451 -35.952 0.50 25.62 54 ASP B CA 1
ATOM 1426 C C A ASP B 1 55 ? -6.951 -35.115 -34.608 0.50 27.72 54 ASP B C 1
ATOM 1427 C C B ASP B 1 55 ? -6.974 -35.388 -34.727 0.50 26.31 54 ASP B C 1
ATOM 1428 O O A ASP B 1 55 ? -8.039 -35.057 -34.040 0.50 27.24 54 ASP B O 1
ATOM 1429 O O B ASP B 1 55 ? -8.055 -35.834 -34.373 0.50 28.81 54 ASP B O 1
ATOM 1438 N N . LEU B 1 56 ? -5.861 -35.607 -34.022 1.00 29.04 55 LEU B N 1
ATOM 1439 C CA . LEU B 1 56 ? -5.926 -36.105 -32.649 1.00 30.72 55 LEU B CA 1
ATOM 1440 C C . LEU B 1 56 ? -6.534 -35.061 -31.706 1.00 34.70 55 LEU B C 1
ATOM 1441 O O . LEU B 1 56 ? -6.102 -33.921 -31.718 1.00 29.81 55 LEU B O 1
ATOM 1446 N N . THR B 1 57 ? -7.540 -35.422 -30.900 1.00 28.22 56 THR B N 1
ATOM 1447 C CA . THR B 1 57 ? -8.112 -34.441 -29.946 1.00 27.30 56 THR B CA 1
ATOM 1448 C C . THR B 1 57 ? -7.239 -34.182 -28.713 1.00 23.71 56 THR B C 1
ATOM 1449 O O . THR B 1 57 ? -6.435 -35.021 -28.309 1.00 25.74 56 THR B O 1
ATOM 1453 N N . VAL B 1 58 ? -7.578 -33.111 -28.001 1.00 26.73 57 VAL B N 1
ATOM 1454 C CA . VAL B 1 58 ? -6.861 -32.703 -26.803 1.00 27.43 57 VAL B CA 1
ATOM 1455 C C . VAL B 1 58 ? -7.063 -33.729 -25.693 1.00 29.05 57 VAL B C 1
ATOM 1456 O O . VAL B 1 58 ? -6.116 -34.107 -25.012 1.00 23.74 57 VAL B O 1
ATOM 1460 N N . GLY B 1 59 ? -8.291 -34.247 -25.565 1.00 26.27 58 GLY B N 1
ATOM 1461 C CA . GLY B 1 59 ? -8.559 -35.325 -24.625 1.00 22.00 58 GLY B CA 1
ATOM 1462 C C . GLY B 1 59 ? -7.745 -36.576 -24.900 1.00 24.38 58 GLY B C 1
ATOM 1463 O O . GLY B 1 59 ? -7.254 -37.223 -23.979 1.00 27.31 58 GLY B O 1
ATOM 1464 N N . GLN B 1 60 ? -7.619 -36.937 -26.169 1.00 25.19 59 GLN B N 1
ATOM 1465 C CA . GLN B 1 60 ? -6.883 -38.135 -26.534 1.00 29.84 59 GLN B CA 1
ATOM 1466 C C . GLN B 1 60 ? -5.399 -37.950 -26.226 1.00 26.59 59 GLN B C 1
ATOM 1467 O O . GLN B 1 60 ? -4.733 -38.845 -25.690 1.00 29.20 59 GLN B O 1
ATOM 1473 N N . PHE B 1 61 ? -4.907 -36.746 -26.471 1.00 25.01 60 PHE B N 1
ATOM 1474 C CA . PHE B 1 61 ? -3.510 -36.430 -26.145 1.00 21.67 60 PHE B CA 1
ATOM 1475 C C . PHE B 1 61 ? -3.323 -36.424 -24.640 1.00 23.38 60 PHE B C 1
ATOM 1476 O O . PHE B 1 61 ? -2.352 -36.981 -24.103 1.00 21.06 60 PHE B O 1
ATOM 1484 N N . TYR B 1 62 ? -4.280 -35.804 -23.953 1.00 25.60 61 TYR B N 1
ATOM 1485 C CA . TYR B 1 62 ? -4.382 -35.886 -22.494 1.00 27.89 61 TYR B CA 1
ATOM 1486 C C . TYR B 1 62 ? -4.211 -37.319 -21.933 1.00 29.15 61 TYR B C 1
ATOM 1487 O O . TYR B 1 62 ? -3.445 -37.551 -20.991 1.00 26.83 61 TYR B O 1
ATOM 1496 N N . PHE B 1 63 ? -4.937 -38.285 -22.481 1.00 32.75 62 PHE B N 1
ATOM 1497 C CA . PHE B 1 63 ? -4.849 -39.654 -21.964 1.00 34.25 62 PHE B CA 1
ATOM 1498 C C . PHE B 1 63 ? -3.511 -40.289 -22.316 1.00 29.45 62 PHE B C 1
ATOM 1499 O O . PHE B 1 63 ? -2.902 -40.982 -21.500 1.00 33.42 62 PHE B O 1
ATOM 1507 N N . LEU B 1 64 ? -2.991 -39.962 -23.488 1.00 30.81 63 LEU B N 1
ATOM 1508 C CA . LEU B 1 64 ? -1.660 -40.424 -23.850 1.00 27.73 63 LEU B CA 1
ATOM 1509 C C . LEU B 1 64 ? -0.638 -39.977 -22.804 1.00 32.65 63 LEU B C 1
ATOM 1510 O O . LEU B 1 64 ? 0.293 -40.717 -22.476 1.00 26.10 63 LEU B O 1
ATOM 1515 N N . ILE B 1 65 ? -0.765 -38.740 -22.324 1.00 29.05 64 ILE B N 1
ATOM 1516 C CA . ILE B 1 65 ? 0.244 -38.192 -21.405 1.00 25.68 64 ILE B CA 1
ATOM 1517 C C . ILE B 1 65 ? 0.064 -38.790 -20.007 1.00 26.51 64 ILE B C 1
ATOM 1518 O O . ILE B 1 65 ? 1.032 -39.126 -19.326 1.00 20.52 64 ILE B O 1
ATOM 1523 N N . ARG B 1 66 ? -1.184 -39.060 -19.653 1.00 24.36 65 ARG B N 1
ATOM 1524 C CA . ARG B 1 66 ? -1.481 -39.745 -18.406 1.00 29.64 65 ARG B CA 1
ATOM 1525 C C . ARG B 1 66 ? -0.783 -41.094 -18.352 1.00 29.27 65 ARG B C 1
ATOM 1526 O O . ARG B 1 66 ? -0.211 -41.432 -17.327 1.00 32.82 65 ARG B O 1
ATOM 1534 N N . LYS B 1 67 ? -0.790 -41.843 -19.461 1.00 28.16 66 LYS B N 1
ATOM 1535 C CA . LYS B 1 67 ? -0.123 -43.140 -19.491 1.00 29.08 66 LYS B CA 1
ATOM 1536 C C . LYS B 1 67 ? 1.383 -43.027 -19.435 1.00 31.12 66 LYS B C 1
ATOM 1537 O O . LYS B 1 67 ? 2.017 -43.750 -18.676 1.00 32.91 66 LYS B O 1
ATOM 1543 N N . ARG B 1 68 ? 1.969 -42.096 -20.183 1.00 28.24 67 ARG B N 1
ATOM 1544 C CA . ARG B 1 68 ? 3.451 -41.975 -20.195 1.00 36.85 67 ARG B CA 1
ATOM 1545 C C . ARG B 1 68 ? 4.020 -41.634 -18.809 1.00 34.56 67 ARG B C 1
ATOM 1546 O O . ARG B 1 68 ? 5.211 -41.844 -18.529 1.00 31.94 67 ARG B O 1
ATOM 1554 N N . ILE B 1 69 ? 3.171 -41.041 -17.977 1.00 40.35 68 ILE B N 1
ATOM 1555 C CA . ILE B 1 69 ? 3.580 -40.559 -16.670 1.00 44.52 68 ILE B CA 1
ATOM 1556 C C . ILE B 1 69 ? 3.132 -41.553 -15.595 1.00 45.44 68 ILE B C 1
ATOM 1557 O O . ILE B 1 69 ? 3.511 -41.434 -14.430 1.00 44.72 68 ILE B O 1
ATOM 1562 N N . HIS B 1 70 ? 2.357 -42.553 -16.010 1.00 38.85 69 HIS B N 1
ATOM 1563 C CA . HIS B 1 70 ? 2.016 -43.686 -15.163 1.00 41.97 69 HIS B CA 1
ATOM 1564 C C . HIS B 1 70 ? 1.014 -43.314 -14.100 1.00 42.64 69 HIS B C 1
ATOM 1565 O O . HIS B 1 70 ? 1.135 -43.756 -12.969 1.00 45.77 69 HIS B O 1
ATOM 1572 N N . LEU B 1 71 ? -0.004 -42.549 -14.473 1.00 37.82 70 LEU B N 1
ATOM 1573 C CA . LEU B 1 71 ? -1.063 -42.187 -13.548 1.00 40.09 70 LEU B CA 1
ATOM 1574 C C . LEU B 1 71 ? -2.054 -43.325 -13.527 1.00 42.53 70 LEU B C 1
ATOM 1575 O O . LEU B 1 71 ? -2.275 -43.950 -14.545 1.00 33.90 70 LEU B O 1
ATOM 1580 N N . ARG B 1 72 ? -2.725 -43.509 -12.397 1.00 43.99 71 ARG B N 1
ATOM 1581 C CA . ARG B 1 72 ? -3.932 -44.319 -12.344 1.00 46.11 71 ARG B CA 1
ATOM 1582 C C . ARG B 1 72 ? -5.122 -43.403 -12.504 1.00 51.54 71 ARG B C 1
ATOM 1583 O O . ARG B 1 72 ? -5.015 -42.191 -12.297 1.00 48.33 71 ARG B O 1
ATOM 1591 N N . ALA B 1 73 ? -6.276 -44.004 -12.769 1.00 44.92 72 ALA B N 1
ATOM 1592 C CA . ALA B 1 73 ? -7.430 -43.269 -13.264 1.00 53.89 72 ALA B CA 1
ATOM 1593 C C . ALA B 1 73 ? -7.883 -42.235 -12.241 1.00 53.69 72 ALA B C 1
ATOM 1594 O O . ALA B 1 73 ? -8.428 -41.194 -12.603 1.00 48.77 72 ALA B O 1
ATOM 1596 N N . GLU B 1 74 ? -7.655 -42.529 -10.966 1.00 48.79 73 GLU B N 1
ATOM 1597 C CA . GLU B 1 74 ? -8.104 -41.656 -9.889 1.00 45.59 73 GLU B CA 1
ATOM 1598 C C . GLU B 1 74 ? -7.161 -40.472 -9.660 1.00 33.56 73 GLU B C 1
ATOM 1599 O O . GLU B 1 74 ? -7.516 -39.533 -8.962 1.00 34.66 73 GLU B O 1
ATOM 1605 N N . ASP B 1 75 ? -5.950 -40.518 -10.213 1.00 34.36 74 ASP B N 1
ATOM 1606 C CA . ASP B 1 75 ? -5.016 -39.417 -10.020 1.00 29.52 74 ASP B CA 1
ATOM 1607 C C . ASP B 1 75 ? -5.380 -38.233 -10.949 1.00 35.67 74 ASP B C 1
ATOM 1608 O O . ASP B 1 75 ? -5.852 -38.413 -12.086 1.00 28.90 74 ASP B O 1
ATOM 1613 N N . ALA B 1 76 ? -5.226 -37.020 -10.425 1.00 31.74 75 ALA B N 1
ATOM 1614 C CA . ALA B 1 76 ? -5.524 -35.817 -11.195 1.00 31.14 75 ALA B CA 1
ATOM 1615 C C . ALA B 1 76 ? -4.385 -35.432 -12.147 1.00 30.04 75 ALA B C 1
ATOM 1616 O O . ALA B 1 76 ? -3.194 -35.585 -11.824 1.00 31.05 75 ALA B O 1
ATOM 1618 N N . LEU B 1 77 ? -4.755 -34.955 -13.333 1.00 28.97 76 LEU B N 1
ATOM 1619 C CA . LEU B 1 77 ? -3.819 -34.256 -14.202 1.00 29.67 76 LEU B CA 1
ATOM 1620 C C . LEU B 1 77 ? -4.477 -33.062 -14.858 1.00 27.30 76 LEU B C 1
ATOM 1621 O O . LEU B 1 77 ? -5.618 -33.136 -15.303 1.00 21.23 76 LEU B O 1
ATOM 1626 N N . PHE B 1 78 ? -3.741 -31.962 -14.952 1.00 22.42 77 PHE B N 1
ATOM 1627 C CA . PHE B 1 78 ? -4.262 -30.762 -15.586 1.00 25.67 77 PHE B CA 1
ATOM 1628 C C . PHE B 1 78 ? -3.312 -30.282 -16.655 1.00 24.76 77 PHE B C 1
ATOM 1629 O O . PHE B 1 78 ? -2.100 -30.279 -16.442 1.00 19.63 77 PHE B O 1
ATOM 1637 N N . PHE B 1 79 ? -3.861 -29.797 -17.771 1.00 25.75 78 PHE B N 1
ATOM 1638 C CA . PHE B 1 79 ? -3.048 -29.144 -18.826 1.00 23.95 78 PHE B CA 1
ATOM 1639 C C . PHE B 1 79 ? -3.208 -27.616 -18.809 1.00 22.28 78 PHE B C 1
ATOM 1640 O O . PHE B 1 79 ? -4.292 -27.121 -18.635 1.00 19.58 78 PHE B O 1
ATOM 1648 N N . PHE B 1 80 ? -2.123 -26.856 -18.881 1.00 15.83 79 PHE B N 1
ATOM 1649 C CA . PHE B 1 80 ? -2.249 -25.420 -19.037 1.00 20.84 79 PHE B CA 1
ATOM 1650 C C . PHE B 1 80 ? -1.571 -24.966 -20.306 1.00 23.22 79 PHE B C 1
ATOM 1651 O O . PHE B 1 80 ? -0.395 -25.266 -20.528 1.00 25.46 79 PHE B O 1
ATOM 1659 N N . VAL B 1 81 ? -2.295 -24.198 -21.112 1.00 19.99 80 VAL B N 1
ATOM 1660 C CA . VAL B 1 81 ? -1.712 -23.610 -22.322 1.00 23.42 80 VAL B CA 1
ATOM 1661 C C . VAL B 1 81 ? -2.024 -22.144 -22.326 1.00 24.58 80 VAL B C 1
ATOM 1662 O O . VAL B 1 81 ? -3.170 -21.805 -22.150 1.00 19.77 80 VAL B O 1
ATOM 1666 N N . ASN B 1 82 ? -1.018 -21.266 -22.428 1.00 19.62 81 ASN B N 1
ATOM 1667 C CA . ASN B 1 82 ? -1.278 -19.824 -22.290 1.00 23.92 81 ASN B CA 1
ATOM 1668 C C . ASN B 1 82 ? -2.382 -19.490 -21.270 1.00 26.83 81 ASN B C 1
ATOM 1669 O O . ASN B 1 82 ? -3.294 -18.717 -21.560 1.00 24.63 81 ASN B O 1
ATOM 1674 N N . ASN B 1 83 ? -2.349 -20.149 -20.120 1.00 24.62 82 ASN B N 1
ATOM 1675 C CA . ASN B 1 83 ? -3.088 -19.703 -18.956 1.00 23.69 82 ASN B CA 1
ATOM 1676 C C . ASN B 1 83 ? -4.545 -20.085 -19.001 1.00 24.12 82 ASN B C 1
ATOM 1677 O O . ASN B 1 83 ? -5.353 -19.475 -18.324 1.00 24.59 82 ASN B O 1
ATOM 1682 N N . VAL B 1 84 ? -4.872 -21.044 -19.851 1.00 24.14 83 VAL B N 1
ATOM 1683 C CA . VAL B 1 84 ? -6.184 -21.674 -19.806 1.00 25.66 83 VAL B CA 1
ATOM 1684 C C . VAL B 1 84 ? -6.000 -23.179 -19.840 1.00 27.46 83 VAL B C 1
ATOM 1685 O O . VAL B 1 84 ? -4.943 -23.679 -20.241 1.00 21.60 83 VAL B O 1
ATOM 1689 N N . ILE B 1 85 ? -6.999 -23.886 -19.328 1.00 28.25 84 ILE B N 1
ATOM 1690 C CA . ILE B 1 85 ? -7.119 -25.316 -19.532 1.00 29.35 84 ILE B CA 1
ATOM 1691 C C . ILE B 1 85 ? -7.759 -25.558 -20.899 1.00 30.75 84 ILE B C 1
ATOM 1692 O O . ILE B 1 85 ? -8.902 -25.152 -21.120 1.00 33.87 84 ILE B O 1
ATOM 1697 N N . PRO B 1 86 ? -7.037 -26.228 -21.813 1.00 24.64 85 PRO B N 1
ATOM 1698 C CA . PRO B 1 86 ? -7.571 -26.503 -23.142 1.00 26.59 85 PRO B CA 1
ATOM 1699 C C . PRO B 1 86 ? -8.799 -27.429 -23.093 1.00 29.91 85 PRO B C 1
ATOM 1700 O O . PRO B 1 86 ? -8.856 -28.320 -22.258 1.00 28.67 85 PRO B O 1
ATOM 1704 N N . PRO B 1 87 ? -9.823 -27.149 -23.924 1.00 26.85 86 PRO B N 1
ATOM 1705 C CA . PRO B 1 87 ? -10.982 -28.046 -23.963 1.00 30.34 86 PRO B CA 1
ATOM 1706 C C . PRO B 1 87 ? -10.638 -29.421 -24.516 1.00 28.60 86 PRO B C 1
ATOM 1707 O O . PRO B 1 87 ? -9.933 -29.545 -25.518 1.00 26.29 86 PRO B O 1
ATOM 1711 N N . THR B 1 88 ? -11.264 -30.441 -23.963 1.00 31.68 87 THR B N 1
ATOM 1712 C CA . THR B 1 88 ? -10.966 -31.793 -24.379 1.00 35.27 87 THR B CA 1
ATOM 1713 C C . THR B 1 88 ? -11.473 -32.072 -25.796 1.00 28.19 87 THR B C 1
ATOM 1714 O O . THR B 1 88 ? -10.899 -32.896 -26.473 1.00 23.04 87 THR B O 1
ATOM 1718 N N . SER B 1 89 ? -12.459 -31.309 -26.277 1.00 28.75 88 SER B N 1
ATOM 1719 C CA . SER B 1 89 ? -13.009 -31.545 -27.615 1.00 33.94 88 SER B CA 1
ATOM 1720 C C . SER B 1 89 ? -12.226 -30.943 -28.783 1.00 31.58 88 SER B C 1
ATOM 1721 O O . SER B 1 89 ? -12.354 -31.438 -29.888 1.00 37.04 88 SER B O 1
ATOM 1724 N N . ALA B 1 90 ? -11.437 -29.892 -28.549 1.00 25.59 89 ALA B N 1
ATOM 1725 C CA . ALA B 1 90 ? -10.638 -29.256 -29.610 1.00 24.85 89 ALA B CA 1
ATOM 1726 C C . ALA B 1 90 ? -9.660 -30.274 -30.193 1.00 20.72 89 ALA B C 1
ATOM 1727 O O . ALA B 1 90 ? -9.309 -31.232 -29.527 1.00 20.45 89 ALA B O 1
ATOM 1729 N N . THR B 1 91 ? -9.336 -30.146 -31.470 1.00 17.86 90 THR B N 1
ATOM 1730 C CA . THR B 1 91 ? -8.312 -31.007 -32.036 1.00 23.58 90 THR B CA 1
ATOM 1731 C C . THR B 1 91 ? -6.973 -30.358 -31.685 1.00 19.07 90 THR B C 1
ATOM 1732 O O . THR B 1 91 ? -6.942 -29.195 -31.297 1.00 18.23 90 THR B O 1
ATOM 1736 N N . MET B 1 92 ? -5.930 -31.169 -31.650 1.00 26.49 91 MET B N 1
ATOM 1737 C CA . MET B 1 92 ? -4.590 -30.679 -31.401 1.00 21.28 91 MET B CA 1
ATOM 1738 C C . MET B 1 92 ? -4.181 -29.673 -32.481 1.00 21.55 91 MET B C 1
ATOM 1739 O O . MET B 1 92 ? -3.531 -28.682 -32.186 1.00 23.43 91 MET B O 1
ATOM 1744 N N . GLY B 1 93 ? -4.539 -29.944 -33.735 1.00 21.60 92 GLY B N 1
ATOM 1745 C CA . GLY B 1 93 ? -4.410 -28.957 -34.793 1.00 21.13 92 GLY B CA 1
ATOM 1746 C C . GLY B 1 93 ? -5.019 -27.613 -34.464 1.00 21.75 92 GLY B C 1
ATOM 1747 O O . GLY B 1 93 ? -4.416 -26.581 -34.693 1.00 14.88 92 GLY B O 1
ATOM 1748 N N . GLN B 1 94 ? -6.267 -27.610 -34.001 1.00 20.32 93 GLN B N 1
ATOM 1749 C CA . GLN B 1 94 ? -6.903 -26.372 -33.576 1.00 22.09 93 GLN B CA 1
ATOM 1750 C C . GLN B 1 94 ? -6.190 -25.744 -32.398 1.00 17.94 93 GLN B C 1
ATOM 1751 O O . GLN B 1 94 ? -6.015 -24.534 -32.348 1.00 18.47 93 GLN B O 1
ATOM 1757 N N . LEU B 1 95 ? -5.868 -26.538 -31.389 1.00 15.70 94 LEU B N 1
ATOM 1758 C CA . LEU B 1 95 ? -5.307 -25.960 -30.202 1.00 16.76 94 LEU B CA 1
ATOM 1759 C C . LEU B 1 95 ? -3.966 -25.315 -30.632 1.00 14.52 94 LEU B C 1
ATOM 1760 O O . LEU B 1 95 ? -3.595 -24.257 -30.159 1.00 13.10 94 LEU B O 1
ATOM 1765 N N . TYR B 1 96 ? -3.298 -25.958 -31.571 1.00 18.12 95 TYR B N 1
ATOM 1766 C CA . TYR B 1 96 ? -1.969 -25.494 -32.043 1.00 14.91 95 TYR B CA 1
ATOM 1767 C C . TYR B 1 96 ? -2.086 -24.173 -32.843 1.00 16.45 95 TYR B C 1
ATOM 1768 O O . TYR B 1 96 ? -1.297 -23.243 -32.661 1.00 16.96 95 TYR B O 1
ATOM 1777 N N . GLN B 1 97 ? -3.101 -24.048 -33.686 1.00 16.06 96 GLN B N 1
ATOM 1778 C CA . GLN B 1 97 ? -3.224 -22.846 -34.479 1.00 18.19 96 GLN B CA 1
ATOM 1779 C C . GLN B 1 97 ? -3.577 -21.693 -33.542 1.00 22.14 96 GLN B C 1
ATOM 1780 O O . GLN B 1 97 ? -2.999 -20.606 -33.632 1.00 21.28 96 GLN B O 1
ATOM 1786 N N . GLU B 1 98 ? -4.332 -22.000 -32.493 1.00 22.10 97 GLU B N 1
ATOM 1787 C CA . GLU B 1 98 ? -4.750 -20.964 -31.575 1.00 22.84 97 GLU B CA 1
ATOM 1788 C C . GLU B 1 98 ? -3.620 -20.475 -30.677 1.00 24.66 97 GLU B C 1
ATOM 1789 O O . GLU B 1 98 ? -3.532 -19.299 -30.398 1.00 26.04 97 GLU B O 1
ATOM 1795 N N . HIS B 1 99 ? -2.734 -21.380 -30.263 1.00 25.31 98 HIS B N 1
ATOM 1796 C CA . HIS B 1 99 ? -1.879 -21.143 -29.121 1.00 21.23 98 HIS B CA 1
ATOM 1797 C C . HIS B 1 99 ? -0.373 -21.256 -29.410 1.00 20.98 98 HIS B C 1
ATOM 1798 O O . HIS B 1 99 ? 0.419 -20.891 -28.563 1.00 20.04 98 HIS B O 1
ATOM 1805 N N . HIS B 1 100 ? 0.035 -21.741 -30.575 1.00 20.77 99 HIS B N 1
ATOM 1806 C CA . HIS B 1 100 ? 1.480 -21.949 -30.778 1.00 21.05 99 HIS B CA 1
ATOM 1807 C C . HIS B 1 100 ? 2.223 -20.631 -30.666 1.00 22.76 99 HIS B C 1
ATOM 1808 O O . HIS B 1 100 ? 1.661 -19.556 -30.924 1.00 17.87 99 HIS B O 1
ATOM 1815 N N . GLU B 1 101 ? 3.468 -20.714 -30.198 1.00 22.38 100 GLU B N 1
ATOM 1816 C CA . GLU B 1 101 ? 4.337 -19.559 -30.101 1.00 25.55 100 GLU B CA 1
ATOM 1817 C C . GLU B 1 101 ? 5.070 -19.278 -31.400 1.00 29.51 100 GLU B C 1
ATOM 1818 O O . GLU B 1 101 ? 4.826 -19.928 -32.430 1.00 25.78 100 GLU B O 1
ATOM 1824 N N . GLU B 1 102 ? 5.929 -18.263 -31.347 1.00 24.14 101 GLU B N 1
ATOM 1825 C CA . GLU B 1 102 ? 6.525 -17.675 -32.530 1.00 30.74 101 GLU B CA 1
ATOM 1826 C C . GLU B 1 102 ? 7.683 -18.523 -32.993 1.00 26.36 101 GLU B C 1
ATOM 1827 O O . GLU B 1 102 ? 8.190 -18.319 -34.090 1.00 27.46 101 GLU B O 1
ATOM 1833 N N . ASP B 1 103 ? 8.083 -19.491 -32.166 1.00 22.17 102 ASP B N 1
ATOM 1834 C CA . ASP B 1 103 ? 9.016 -20.525 -32.607 1.00 22.90 102 ASP B CA 1
ATOM 1835 C C . ASP B 1 103 ? 8.325 -21.728 -33.306 1.00 26.34 102 ASP B C 1
ATOM 1836 O O . ASP B 1 103 ? 8.965 -22.711 -33.678 1.00 24.48 102 ASP B O 1
ATOM 1841 N N . PHE B 1 104 ? 7.020 -21.613 -33.516 1.00 25.12 103 PHE B N 1
ATOM 1842 C CA . PHE B 1 104 ? 6.212 -22.663 -34.120 1.00 28.25 103 PHE B CA 1
ATOM 1843 C C . PHE B 1 104 ? 5.945 -23.879 -33.222 1.00 22.98 103 PHE B C 1
ATOM 1844 O O . PHE B 1 104 ? 5.354 -24.863 -33.675 1.00 23.13 103 PHE B O 1
ATOM 1852 N N . PHE B 1 105 ? 6.265 -23.776 -31.941 1.00 20.17 104 PHE B N 1
ATOM 1853 C CA . PHE B 1 105 ? 5.952 -24.845 -31.011 1.00 19.39 104 PHE B CA 1
ATOM 1854 C C . PHE B 1 105 ? 4.697 -24.527 -30.187 1.00 19.24 104 PHE B C 1
ATOM 1855 O O . PHE B 1 105 ? 4.447 -23.390 -29.833 1.00 17.14 104 PHE B O 1
ATOM 1863 N N . LEU B 1 106 ? 3.922 -25.552 -29.893 1.00 16.57 105 LEU B N 1
ATOM 1864 C CA . LEU B 1 106 ? 2.918 -25.488 -28.840 1.00 17.13 105 LEU B CA 1
ATOM 1865 C C . LEU B 1 106 ? 3.508 -25.929 -27.526 1.00 14.69 105 LEU B C 1
ATOM 1866 O O . LEU B 1 106 ? 4.050 -27.031 -27.442 1.00 16.90 105 LEU B O 1
ATOM 1871 N N . TYR B 1 107 ? 3.319 -25.124 -26.494 1.00 15.06 106 TYR B N 1
ATOM 1872 C CA . TYR B 1 107 ? 3.729 -25.460 -25.148 1.00 15.92 106 TYR B CA 1
ATOM 1873 C C . TYR B 1 107 ? 2.595 -25.823 -24.223 1.00 18.45 106 TYR B C 1
ATOM 1874 O O . TYR B 1 107 ? 1.673 -25.029 -23.984 1.00 19.32 106 TYR B O 1
ATOM 1883 N N . ILE B 1 108 ? 2.701 -27.011 -23.643 1.00 16.02 107 ILE B N 1
ATOM 1884 C CA . ILE B 1 108 ? 1.748 -27.444 -22.652 1.00 16.73 107 ILE B CA 1
ATOM 1885 C C . ILE B 1 108 ? 2.416 -27.767 -21.329 1.00 18.07 107 ILE B C 1
ATOM 1886 O O . ILE B 1 108 ? 3.273 -28.669 -21.225 1.00 18.62 107 ILE B O 1
ATOM 1891 N N . ALA B 1 109 ? 1.951 -27.087 -20.297 1.00 16.02 108 ALA B N 1
ATOM 1892 C CA . ALA B 1 109 ? 2.350 -27.384 -18.921 1.00 14.91 108 ALA B CA 1
ATOM 1893 C C . ALA B 1 109 ? 1.359 -28.328 -18.301 1.00 17.91 108 ALA B C 1
ATOM 1894 O O . ALA B 1 109 ? 0.144 -28.175 -18.504 1.00 17.37 108 ALA B O 1
ATOM 1896 N N . TYR B 1 110 ? 1.834 -29.250 -17.466 1.00 20.58 109 TYR B N 1
ATOM 1897 C CA . TYR B 1 110 ? 0.917 -30.126 -16.726 1.00 21.30 109 TYR B CA 1
ATOM 1898 C C . TYR B 1 110 ? 1.171 -30.109 -15.216 1.00 22.75 109 TYR B C 1
ATOM 1899 O O . TYR B 1 110 ? 2.258 -29.735 -14.726 1.00 22.70 109 TYR B O 1
ATOM 1908 N N . SER B 1 111 ? 0.168 -30.560 -14.490 1.00 16.81 110 SER B N 1
ATOM 1909 C CA . SER B 1 111 ? 0.220 -30.571 -13.040 1.00 20.43 110 SER B CA 1
ATOM 1910 C C . SER B 1 111 ? -0.762 -31.548 -12.466 1.00 25.72 110 SER B C 1
ATOM 1911 O O . SER B 1 111 ? -1.804 -31.835 -13.070 1.00 19.50 110 SER B O 1
ATOM 1914 N N . ASP B 1 112 ? -0.483 -31.911 -11.218 1.00 24.91 111 ASP B N 1
ATOM 1915 C CA . ASP B 1 112 ? -1.380 -32.677 -10.394 1.00 29.42 111 ASP B CA 1
ATOM 1916 C C . ASP B 1 112 ? -2.452 -31.815 -9.719 1.00 30.20 111 ASP B C 1
ATOM 1917 O O . ASP B 1 112 ? -3.382 -32.343 -9.155 1.00 28.02 111 ASP B O 1
ATOM 1922 N N . GLU B 1 113 ? -2.305 -30.496 -9.763 1.00 31.46 112 GLU B N 1
ATOM 1923 C CA . GLU B 1 113 ? -3.219 -29.611 -9.044 1.00 33.56 112 GLU B CA 1
ATOM 1924 C C . GLU B 1 113 ? -3.791 -28.552 -9.977 1.00 30.86 112 GLU B C 1
ATOM 1925 O O . GLU B 1 113 ? -3.110 -28.102 -10.894 1.00 31.96 112 GLU B O 1
ATOM 1931 N N . SER B 1 114 ? -5.052 -28.177 -9.756 1.00 27.95 113 SER B N 1
ATOM 1932 C CA . SER B 1 114 ? -5.661 -27.060 -10.474 1.00 27.91 113 SER B CA 1
ATOM 1933 C C . SER B 1 114 ? -5.250 -25.725 -9.862 1.00 31.41 113 SER B C 1
ATOM 1934 O O . SER B 1 114 ? -6.093 -24.898 -9.508 1.00 28.00 113 SER B O 1
ATOM 1937 N N . VAL B 1 115 ? -3.933 -25.510 -9.825 1.00 28.95 114 VAL B N 1
ATOM 1938 C CA . VAL B 1 115 ? -3.297 -24.285 -9.335 1.00 29.39 114 VAL B CA 1
ATOM 1939 C C . VAL B 1 115 ? -2.091 -24.040 -10.237 1.00 27.99 114 VAL B C 1
ATOM 1940 O O . VAL B 1 115 ? -1.374 -24.975 -10.576 1.00 25.09 114 VAL B O 1
ATOM 1944 N N . TYR B 1 116 ? -1.901 -22.808 -10.678 1.00 25.36 115 TYR B N 1
ATOM 1945 C CA . TYR B 1 116 ? -0.979 -22.559 -11.762 1.00 26.57 115 TYR B CA 1
ATOM 1946 C C . TYR B 1 116 ? -0.439 -21.132 -11.706 1.00 25.03 115 TYR B C 1
ATOM 1947 O O . TYR B 1 116 ? -1.209 -20.170 -11.660 1.00 24.06 115 TYR B O 1
ATOM 1956 N N . GLY B 1 117 ? 0.886 -20.983 -11.685 1.00 28.33 116 GLY B N 1
ATOM 1957 C CA . GLY B 1 117 ? 1.507 -19.674 -11.901 1.00 28.25 116 GLY B CA 1
ATOM 1958 C C . GLY B 1 117 ? 2.906 -19.534 -11.308 1.00 31.47 116 GLY B C 1
ATOM 1959 O O . GLY B 1 117 ? 3.392 -20.449 -10.627 1.00 45.01 116 GLY B O 1
ATOM 1960 N N . GLY C 1 3 ? -24.335 -11.300 -3.763 1.00 42.73 2 GLY C N 1
ATOM 1961 C CA . GLY C 1 3 ? -24.435 -12.622 -4.440 1.00 48.73 2 GLY C CA 1
ATOM 1962 C C . GLY C 1 3 ? -23.298 -12.842 -5.428 1.00 56.03 2 GLY C C 1
ATOM 1963 O O . GLY C 1 3 ? -23.048 -12.004 -6.302 1.00 55.95 2 GLY C O 1
ATOM 1964 N N . PHE C 1 4 ? -22.606 -13.972 -5.284 1.00 44.18 3 PHE C N 1
ATOM 1965 C CA . PHE C 1 4 ? -21.478 -14.311 -6.146 1.00 35.73 3 PHE C CA 1
ATOM 1966 C C . PHE C 1 4 ? -21.830 -15.490 -7.048 1.00 36.27 3 PHE C C 1
ATOM 1967 O O . PHE C 1 4 ? -22.397 -16.494 -6.607 1.00 43.07 3 PHE C O 1
ATOM 1975 N N . VAL C 1 5 ? -21.520 -15.357 -8.326 1.00 38.80 4 VAL C N 1
ATOM 1976 C CA . VAL C 1 5 ? -21.853 -16.401 -9.286 1.00 36.16 4 VAL C CA 1
ATOM 1977 C C . VAL C 1 5 ? -21.161 -17.703 -8.875 1.00 41.28 4 VAL C C 1
ATOM 1978 O O . VAL C 1 5 ? -21.739 -18.792 -8.984 1.00 31.02 4 VAL C O 1
ATOM 1982 N N . TYR C 1 6 ? -19.972 -17.570 -8.287 1.00 26.77 5 TYR C N 1
ATOM 1983 C CA . TYR C 1 6 ? -19.226 -18.724 -7.818 1.00 30.21 5 TYR C CA 1
ATOM 1984 C C . TYR C 1 6 ? -19.994 -19.530 -6.769 1.00 31.83 5 TYR C C 1
ATOM 1985 O O . TYR C 1 6 ? -19.976 -20.758 -6.796 1.00 32.16 5 TYR C O 1
ATOM 1994 N N . LYS C 1 7 ? -20.637 -18.835 -5.830 1.00 33.61 6 LYS C N 1
ATOM 1995 C CA . LYS C 1 7 ? -21.486 -19.484 -4.833 1.00 41.68 6 LYS C CA 1
ATOM 1996 C C . LYS C 1 7 ? -22.721 -20.153 -5.440 1.00 43.87 6 LYS C C 1
ATOM 1997 O O . LYS C 1 7 ? -23.245 -21.113 -4.885 1.00 42.15 6 LYS C O 1
ATOM 2003 N N . GLU C 1 8 ? -23.248 -19.573 -6.509 1.00 45.25 7 GLU C N 1
ATOM 2004 C CA . GLU C 1 8 ? -24.435 -20.113 -7.154 1.00 50.94 7 GLU C CA 1
ATOM 2005 C C . GLU C 1 8 ? -24.094 -21.293 -8.066 1.00 48.98 7 GLU C C 1
ATOM 2006 O O . GLU C 1 8 ? -24.914 -22.188 -8.252 1.00 49.05 7 GLU C O 1
ATOM 2012 N N . GLU C 1 9 ? -22.859 -21.343 -8.553 1.00 42.48 8 GLU C N 1
ATOM 2013 C CA . GLU C 1 9 ? -22.441 -22.395 -9.476 1.00 39.49 8 GLU C CA 1
ATOM 2014 C C . GLU C 1 9 ? -21.858 -23.602 -8.740 1.00 44.25 8 GLU C C 1
ATOM 2015 O O . GLU C 1 9 ? -21.763 -24.694 -9.301 1.00 47.32 8 GLU C O 1
ATOM 2021 N N . HIS C 1 10 ? -21.477 -23.414 -7.484 1.00 36.37 9 HIS C N 1
ATOM 2022 C CA . HIS C 1 10 ? -20.888 -24.486 -6.711 1.00 39.01 9 HIS C CA 1
ATOM 2023 C C . HIS C 1 10 ? -21.506 -24.560 -5.311 1.00 42.11 9 HIS C C 1
ATOM 2024 O O . HIS C 1 10 ? -21.496 -23.579 -4.554 1.00 35.53 9 HIS C O 1
ATOM 2031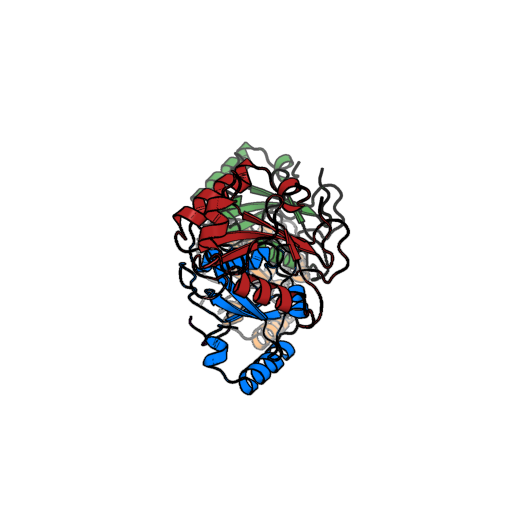 N N . PRO C 1 11 ? -21.995 -25.755 -4.941 1.00 42.51 10 PRO C N 1
ATOM 2032 C CA . PRO C 1 11 ? -22.650 -25.978 -3.662 1.00 40.55 10 PRO C CA 1
ATOM 2033 C C . PRO C 1 11 ? -21.713 -25.810 -2.483 1.00 35.55 10 PRO C C 1
ATOM 2034 O O . PRO C 1 11 ? -20.551 -26.222 -2.553 1.00 33.87 10 PRO C O 1
ATOM 2038 N N . PHE C 1 12 ? -22.223 -25.202 -1.417 1.00 35.44 11 PHE C N 1
ATOM 2039 C CA . PHE C 1 12 ? -21.442 -24.964 -0.203 1.00 38.99 11 PHE C CA 1
ATOM 2040 C C . PHE C 1 12 ? -20.511 -26.130 0.128 1.00 39.66 11 PHE C C 1
ATOM 2041 O O . PHE C 1 12 ? -19.313 -25.933 0.343 1.00 39.56 11 PHE C O 1
ATOM 2049 N N . GLU C 1 13 ? -21.063 -27.342 0.187 1.00 39.80 12 GLU C N 1
ATOM 2050 C CA . GLU C 1 13 ? -20.311 -28.510 0.641 1.00 38.93 12 GLU C CA 1
ATOM 2051 C C . GLU C 1 13 ? -19.057 -28.696 -0.186 1.00 34.60 12 GLU C C 1
ATOM 2052 O O . GLU C 1 13 ? -17.995 -29.086 0.322 1.00 35.79 12 GLU C O 1
ATOM 2058 N N . LYS C 1 14 ? -19.200 -28.494 -1.486 1.00 34.46 13 LYS C N 1
ATOM 2059 C CA . LYS C 1 14 ? -18.087 -28.686 -2.397 1.00 37.46 13 LYS C CA 1
ATOM 2060 C C . LYS C 1 14 ? -17.082 -27.556 -2.226 1.00 38.00 13 LYS C C 1
ATOM 2061 O O . LYS C 1 14 ? -15.869 -27.786 -2.291 1.00 31.08 13 LYS C O 1
ATOM 2067 N N . ARG C 1 15 ? -17.584 -26.354 -1.946 1.00 37.76 14 ARG C N 1
ATOM 2068 C CA . ARG C 1 15 ? -16.700 -25.211 -1.726 1.00 39.79 14 ARG C CA 1
ATOM 2069 C C . ARG C 1 15 ? -15.880 -25.434 -0.459 1.00 33.55 14 ARG C C 1
ATOM 2070 O O . ARG C 1 15 ? -14.646 -25.412 -0.494 1.00 32.68 14 ARG C O 1
ATOM 2078 N N . ARG C 1 16 ? -16.565 -25.680 0.653 1.00 33.88 15 ARG C N 1
ATOM 2079 C CA . ARG C 1 16 ? -15.900 -25.914 1.919 1.00 36.36 15 ARG C CA 1
ATOM 2080 C C . ARG C 1 16 ? -14.888 -27.022 1.816 1.00 37.79 15 ARG C C 1
ATOM 2081 O O . ARG C 1 16 ? -13.860 -26.978 2.477 1.00 29.25 15 ARG C O 1
ATOM 2089 N N . SER C 1 17 ? -15.258 -28.099 1.132 1.00 35.60 16 SER C N 1
ATOM 2090 C CA . SER C 1 17 ? -14.321 -29.194 0.945 1.00 39.02 16 SER C CA 1
ATOM 2091 C C . SER C 1 17 ? -13.061 -28.684 0.263 1.00 34.15 16 SER C C 1
ATOM 2092 O O . SER C 1 17 ? -11.960 -28.935 0.741 1.00 31.21 16 SER C O 1
ATOM 2095 N N . GLU C 1 18 ? -13.229 -27.944 -0.835 1.00 35.25 17 GLU C N 1
ATOM 2096 C CA . GLU C 1 18 ? -12.094 -27.371 -1.557 1.00 31.65 17 GLU C CA 1
ATOM 2097 C C . GLU C 1 18 ? -11.324 -26.335 -0.721 1.00 28.83 17 GLU C C 1
ATOM 2098 O O . GLU C 1 18 ? -10.086 -26.320 -0.712 1.00 24.54 17 GLU C O 1
ATOM 2104 N N . GLY C 1 19 ? -12.046 -25.511 0.016 1.00 26.23 18 GLY C N 1
ATOM 2105 C CA . GLY C 1 19 ? -11.432 -24.475 0.861 1.00 30.55 18 GLY C CA 1
ATOM 2106 C C . GLY C 1 19 ? -10.592 -25.051 1.979 1.00 31.47 18 GLY C C 1
ATOM 2107 O O . GLY C 1 19 ? -9.453 -24.644 2.211 1.00 26.66 18 GLY C O 1
ATOM 2108 N N . GLU C 1 20 ? -11.152 -26.039 2.661 1.00 37.70 19 GLU C N 1
ATOM 2109 C CA . GLU C 1 20 ? -10.458 -26.684 3.760 1.00 40.89 19 GLU C CA 1
ATOM 2110 C C . GLU C 1 20 ? -9.174 -27.325 3.249 1.00 37.42 19 GLU C C 1
ATOM 2111 O O . GLU C 1 20 ? -8.065 -27.111 3.784 1.00 37.60 19 GLU C O 1
ATOM 2117 N N . LYS C 1 21 ? -9.324 -28.000 2.121 1.00 42.14 20 LYS C N 1
ATOM 2118 C CA . LYS C 1 21 ? -8.247 -28.738 1.502 1.00 44.47 20 LYS C CA 1
ATOM 2119 C C . LYS C 1 21 ? -7.119 -27.806 1.110 1.00 40.83 20 LYS C C 1
ATOM 2120 O O . LYS C 1 21 ? -5.955 -28.136 1.296 1.00 39.32 20 LYS C O 1
ATOM 2126 N N . ILE C 1 22 ? -7.457 -26.636 0.569 1.00 36.99 21 ILE C N 1
ATOM 2127 C CA . ILE C 1 22 ? -6.445 -25.775 -0.018 1.00 31.76 21 ILE C CA 1
ATOM 2128 C C . ILE C 1 22 ? -5.709 -24.986 1.065 1.00 28.87 21 ILE C C 1
ATOM 2129 O O . ILE C 1 22 ? -4.503 -24.715 0.949 1.00 29.03 21 ILE C O 1
ATOM 2134 N N . ARG C 1 23 ? -6.439 -24.652 2.126 1.00 28.25 22 ARG C N 1
ATOM 2135 C CA . ARG C 1 23 ? -5.864 -24.122 3.353 1.00 32.43 22 ARG C CA 1
ATOM 2136 C C . ARG C 1 23 ? -4.897 -25.107 4.013 1.00 35.99 22 ARG C C 1
ATOM 2137 O O . ARG C 1 23 ? -3.749 -24.757 4.313 1.00 28.10 22 ARG C O 1
ATOM 2145 N N . LYS C 1 24 ? -5.341 -26.345 4.203 1.00 37.76 23 LYS C N 1
ATOM 2146 C CA . LYS C 1 24 ? -4.443 -27.376 4.725 1.00 47.52 23 LYS C CA 1
ATOM 2147 C C . LYS C 1 24 ? -3.197 -27.510 3.847 1.00 42.05 23 LYS C C 1
ATOM 2148 O O . LYS C 1 24 ? -2.084 -27.516 4.364 1.00 45.83 23 LYS C O 1
ATOM 2154 N N . LYS C 1 25 ? -3.361 -27.489 2.524 1.00 40.27 24 LYS C N 1
ATOM 2155 C CA . LYS C 1 25 ? -2.207 -27.623 1.630 1.00 36.17 24 LYS C CA 1
ATOM 2156 C C . LYS C 1 25 ? -1.305 -26.398 1.608 1.00 30.80 24 LYS C C 1
ATOM 2157 O O . LYS C 1 25 ? -0.097 -26.506 1.419 1.00 32.50 24 LYS C O 1
ATOM 2163 N N . TYR C 1 26 ? -1.894 -25.217 1.719 1.00 32.53 25 TYR C N 1
ATOM 2164 C CA . TYR C 1 26 ? -1.164 -23.984 1.443 1.00 31.08 25 TYR C CA 1
ATOM 2165 C C . TYR C 1 26 ? -1.350 -23.021 2.602 1.00 32.80 25 TYR C C 1
ATOM 2166 O O . TYR C 1 26 ? -2.145 -22.065 2.503 1.00 29.60 25 TYR C O 1
ATOM 2175 N N . PRO C 1 27 ? -0.767 -23.371 3.758 1.00 32.74 26 PRO C N 1
ATOM 2176 C CA . PRO C 1 27 ? -1.177 -22.724 5.000 1.00 36.13 26 PRO C CA 1
ATOM 2177 C C . PRO C 1 27 ? -0.722 -21.276 5.051 1.00 29.29 26 PRO C C 1
ATOM 2178 O O . PRO C 1 27 ? -1.268 -20.492 5.800 1.00 33.99 26 PRO C O 1
ATOM 2182 N N . ASP C 1 28 ? 0.216 -20.902 4.196 1.00 29.41 27 ASP C N 1
ATOM 2183 C CA . ASP C 1 28 ? 0.691 -19.538 4.152 1.00 29.80 27 ASP C CA 1
ATOM 2184 C C . ASP C 1 28 ? 0.134 -18.752 2.969 1.00 28.09 27 ASP C C 1
ATOM 2185 O O . ASP C 1 28 ? 0.621 -17.678 2.636 1.00 26.29 27 ASP C O 1
ATOM 2190 N N . ARG C 1 29 ? -0.986 -19.216 2.419 1.00 30.77 28 ARG C N 1
ATOM 2191 C CA . ARG C 1 29 ? -1.639 -18.480 1.343 1.00 27.93 28 ARG C CA 1
ATOM 2192 C C . ARG C 1 29 ? -3.124 -18.407 1.678 1.00 24.02 28 ARG C C 1
ATOM 2193 O O . ARG C 1 29 ? -3.621 -19.203 2.455 1.00 26.32 28 ARG C O 1
ATOM 2201 N N . VAL C 1 30 ? -3.846 -17.498 1.054 1.00 24.78 29 VAL C N 1
ATOM 2202 C CA . VAL C 1 30 ? -5.320 -17.532 1.237 1.00 24.40 29 VAL C CA 1
ATOM 2203 C C . VAL C 1 30 ? -6.064 -17.541 -0.085 1.00 24.94 29 VAL C C 1
ATOM 2204 O O . VAL C 1 30 ? -5.681 -16.815 -1.008 1.00 22.96 29 VAL C O 1
ATOM 2208 N N . PRO C 1 31 ? -7.196 -18.290 -0.142 1.00 22.11 30 PRO C N 1
ATOM 2209 C CA . PRO C 1 31 ? -8.019 -18.461 -1.324 1.00 22.39 30 PRO C CA 1
ATOM 2210 C C . PRO C 1 31 ? -9.081 -17.387 -1.454 1.00 20.35 30 PRO C C 1
ATOM 2211 O O . PRO C 1 31 ? -9.882 -17.170 -0.528 1.00 19.51 30 PRO C O 1
ATOM 2215 N N . VAL C 1 32 ? -9.023 -16.669 -2.561 1.00 18.61 31 VAL C N 1
ATOM 2216 C CA . VAL C 1 32 ? -9.783 -15.469 -2.744 1.00 20.92 31 VAL C CA 1
ATOM 2217 C C . VAL C 1 32 ? -10.581 -15.582 -4.022 1.00 21.01 31 VAL C C 1
ATOM 2218 O O . VAL C 1 32 ? -10.075 -16.028 -5.041 1.00 24.29 31 VAL C O 1
ATOM 2222 N N . ILE C 1 33 ? -11.843 -15.188 -3.950 1.00 23.33 32 ILE C N 1
ATOM 2223 C CA . ILE C 1 33 ? -12.707 -15.224 -5.082 1.00 16.68 32 ILE C CA 1
ATOM 2224 C C . ILE C 1 33 ? -13.072 -13.774 -5.389 1.00 17.21 32 ILE C C 1
ATOM 2225 O O . ILE C 1 33 ? -13.538 -13.041 -4.494 1.00 15.91 32 ILE C O 1
ATOM 2230 N N . VAL C 1 34 ? -12.732 -13.330 -6.606 1.00 19.97 33 VAL C N 1
ATOM 2231 C CA . VAL C 1 34 ? -12.936 -11.945 -7.084 1.00 20.94 33 VAL C CA 1
ATOM 2232 C C . VAL C 1 34 ? -13.907 -11.965 -8.261 1.00 25.12 33 VAL C C 1
ATOM 2233 O O . VAL C 1 34 ? -13.629 -12.562 -9.299 1.00 26.46 33 VAL C O 1
ATOM 2237 N N . GLU C 1 35 ? -14.980 -11.198 -8.147 1.00 26.08 34 GLU C N 1
ATOM 2238 C CA . GLU C 1 35 ? -15.920 -11.033 -9.237 1.00 24.69 34 GLU C CA 1
ATOM 2239 C C . GLU C 1 35 ? -16.343 -9.579 -9.340 1.00 28.33 34 GLU C C 1
ATOM 2240 O O . GLU C 1 35 ? -16.347 -8.845 -8.341 1.00 23.37 34 GLU C O 1
ATOM 2246 N N . LYS C 1 36 ? -16.790 -9.197 -10.537 1.00 25.81 35 LYS C N 1
ATOM 2247 C CA . LYS C 1 36 ? -17.274 -7.851 -10.791 1.00 27.22 35 LYS C CA 1
ATOM 2248 C C . LYS C 1 36 ? -18.582 -7.575 -10.039 1.00 24.94 35 LYS C C 1
ATOM 2249 O O . LYS C 1 36 ? -19.522 -8.371 -10.108 1.00 36.04 35 LYS C O 1
ATOM 2255 N N . ALA C 1 37 ? -18.653 -6.431 -9.371 1.00 26.40 36 ALA C N 1
ATOM 2256 C CA . ALA C 1 37 ? -19.840 -6.024 -8.607 1.00 28.35 36 ALA C CA 1
ATOM 2257 C C . ALA C 1 37 ? -21.048 -5.765 -9.497 1.00 34.06 36 ALA C C 1
ATOM 2258 O O . ALA C 1 37 ? -20.891 -5.421 -10.675 1.00 31.63 36 ALA C O 1
ATOM 2260 N N . PRO C 1 38 ? -22.261 -5.795 -8.902 1.00 45.90 37 PRO C N 1
ATOM 2261 C CA . PRO C 1 38 ? -23.477 -5.357 -9.611 1.00 49.41 37 PRO C CA 1
ATOM 2262 C C . PRO C 1 38 ? -23.321 -3.989 -10.269 1.00 42.31 37 PRO C C 1
ATOM 2263 O O . PRO C 1 38 ? -22.976 -3.015 -9.588 1.00 41.17 37 PRO C O 1
ATOM 2267 N N . LYS C 1 39 ? -23.535 -3.942 -11.583 1.00 46.74 38 LYS C N 1
ATOM 2268 C CA . LYS C 1 39 ? -23.745 -2.687 -12.326 1.00 44.45 38 LYS C CA 1
ATOM 2269 C C . LYS C 1 39 ? -22.439 -1.966 -12.675 1.00 40.92 38 LYS C C 1
ATOM 2270 O O . LYS C 1 39 ? -22.453 -0.904 -13.299 1.00 36.56 38 LYS C O 1
ATOM 2276 N N . ALA C 1 40 ? -21.317 -2.620 -12.392 1.00 35.52 39 ALA C N 1
ATOM 2277 C CA . ALA C 1 40 ? -20.008 -2.074 -12.705 1.00 34.32 39 ALA C CA 1
ATOM 2278 C C . ALA C 1 40 ? -19.778 -1.919 -14.222 1.00 31.96 39 ALA C C 1
ATOM 2279 O O . ALA C 1 40 ? -20.201 -2.745 -15.013 1.00 27.93 39 ALA C O 1
ATOM 2281 N N . ARG C 1 41 ? -19.067 -0.864 -14.595 1.00 30.40 40 ARG C N 1
ATOM 2282 C CA . ARG C 1 41 ? -18.755 -0.589 -15.978 1.00 31.26 40 ARG C CA 1
ATOM 2283 C C . ARG C 1 41 ? -17.249 -0.614 -16.086 1.00 28.32 40 ARG C C 1
ATOM 2284 O O . ARG C 1 41 ? -16.564 0.403 -15.872 1.00 25.49 40 ARG C O 1
ATOM 2292 N N . ILE C 1 42 ? -16.730 -1.821 -16.286 1.00 28.84 41 ILE C N 1
ATOM 2293 C CA . ILE C 1 42 ? -15.295 -2.060 -16.123 1.00 33.37 41 ILE C CA 1
ATOM 2294 C C . ILE C 1 42 ? -14.903 -3.401 -16.754 1.00 28.31 41 ILE C C 1
ATOM 2295 O O . ILE C 1 42 ? -15.757 -4.242 -16.997 1.00 23.34 41 ILE C O 1
ATOM 2300 N N . GLY C 1 43 ? -13.640 -3.520 -17.154 1.00 34.43 42 GLY C N 1
ATOM 2301 C CA . GLY C 1 43 ? -13.135 -4.734 -17.806 1.00 35.35 42 GLY C CA 1
ATOM 2302 C C . GLY C 1 43 ? -13.379 -6.005 -17.002 1.00 40.57 42 GLY C C 1
ATOM 2303 O O . GLY C 1 43 ? -13.393 -5.978 -15.762 1.00 33.83 42 GLY C O 1
ATOM 2304 N N . ASP C 1 44 ? -13.658 -7.092 -17.722 1.00 37.68 43 ASP C N 1
ATOM 2305 C CA . ASP C 1 44 ? -13.757 -8.439 -17.159 1.00 44.63 43 ASP C CA 1
ATOM 2306 C C . ASP C 1 44 ? -12.408 -8.879 -16.579 1.00 41.69 43 ASP C C 1
ATOM 2307 O O . ASP C 1 44 ? -11.349 -8.537 -17.121 1.00 48.30 43 ASP C O 1
ATOM 2312 N N . LEU C 1 45 ? -12.445 -9.636 -15.485 1.00 36.92 44 LEU C N 1
ATOM 2313 C CA . LEU C 1 45 ? -11.252 -10.343 -14.994 1.00 33.10 44 LEU C CA 1
ATOM 2314 C C . LEU C 1 45 ? -11.237 -11.674 -15.664 1.00 32.71 44 LEU C C 1
ATOM 2315 O O . LEU C 1 45 ? -12.279 -12.345 -15.737 1.00 29.41 44 LEU C O 1
ATOM 2320 N N . ASP C 1 46 ? -10.075 -12.053 -16.181 1.00 33.26 45 ASP C N 1
ATOM 2321 C CA . ASP C 1 46 ? -9.934 -13.327 -16.882 1.00 33.67 45 ASP C CA 1
ATOM 2322 C C . ASP C 1 46 ? -10.173 -14.492 -15.939 1.00 30.71 45 ASP C C 1
ATOM 2323 O O . ASP C 1 46 ? -10.862 -15.463 -16.281 1.00 28.65 45 ASP C O 1
ATOM 2328 N N . LYS C 1 47 ? -9.641 -14.358 -14.729 1.00 28.78 46 LYS C N 1
ATOM 2329 C CA . LYS C 1 47 ? -9.675 -15.431 -13.752 1.00 26.85 46 LYS C CA 1
ATOM 2330 C C . LYS C 1 47 ? -10.256 -14.909 -12.454 1.00 20.20 46 LYS C C 1
ATOM 2331 O O . LYS C 1 47 ? -9.985 -13.783 -12.029 1.00 18.43 46 LYS C O 1
ATOM 2337 N N . LYS C 1 48 ? -11.131 -15.705 -11.850 1.00 25.98 47 LYS C N 1
ATOM 2338 C CA . LYS C 1 48 ? -11.766 -15.279 -10.622 1.00 24.22 47 LYS C CA 1
ATOM 2339 C C . LYS C 1 48 ? -11.103 -15.828 -9.346 1.00 23.78 47 LYS C C 1
ATOM 2340 O O . LYS C 1 48 ? -11.303 -15.269 -8.254 1.00 20.35 47 LYS C O 1
ATOM 2346 N N . LYS C 1 49 ? -10.244 -16.848 -9.476 1.00 22.12 48 LYS C N 1
ATOM 2347 C CA . LYS C 1 49 ? -9.704 -17.550 -8.296 1.00 20.26 48 LYS C CA 1
ATOM 2348 C C . LYS C 1 49 ? -8.211 -17.325 -8.117 1.00 21.63 48 LYS C C 1
ATOM 2349 O O . LYS C 1 49 ? -7.437 -17.584 -9.025 1.00 20.36 48 LYS C O 1
ATOM 2355 N N . TYR C 1 50 ? -7.857 -16.791 -6.958 1.00 20.93 49 TYR C N 1
ATOM 2356 C CA . TYR C 1 50 ? -6.495 -16.345 -6.654 1.00 20.28 49 TYR C CA 1
ATOM 2357 C C . TYR C 1 50 ? -6.062 -16.941 -5.332 1.00 22.15 49 TYR C C 1
ATOM 2358 O O . TYR C 1 50 ? -6.770 -16.835 -4.319 1.00 19.05 49 TYR C O 1
ATOM 2367 N N . LEU C 1 51 ? -4.891 -17.598 -5.355 1.00 24.76 50 LEU C N 1
ATOM 2368 C CA . LEU C 1 51 ? -4.234 -18.106 -4.177 1.00 20.16 50 LEU C CA 1
ATOM 2369 C C . LEU C 1 51 ? -3.053 -17.196 -3.819 1.00 26.30 50 LEU C C 1
ATOM 2370 O O . LEU C 1 51 ? -2.017 -17.260 -4.450 1.00 23.75 50 LEU C O 1
ATOM 2375 N N . VAL C 1 52 ? -3.193 -16.474 -2.714 1.00 22.19 51 VAL C N 1
ATOM 2376 C CA . VAL C 1 52 ? -2.515 -15.229 -2.464 1.00 24.66 51 VAL C CA 1
ATOM 2377 C C . VAL C 1 52 ? -1.649 -15.408 -1.218 1.00 24.43 51 VAL C C 1
ATOM 2378 O O . VAL C 1 52 ? -2.135 -15.865 -0.194 1.00 28.14 51 VAL C O 1
ATOM 2382 N N . PRO C 1 53 ? -0.350 -15.051 -1.291 1.00 33.69 52 PRO C N 1
ATOM 2383 C CA . PRO C 1 53 ? 0.416 -15.033 -0.049 1.00 29.79 52 PRO C CA 1
ATOM 2384 C C . PRO C 1 53 ? -0.229 -14.148 1.029 1.00 27.51 52 PRO C C 1
ATOM 2385 O O . PRO C 1 53 ? -0.610 -13.012 0.756 1.00 26.84 52 PRO C O 1
ATOM 2389 N N . SER C 1 54 ? -0.407 -14.719 2.222 1.00 31.27 53 SER C N 1
ATOM 2390 C CA . SER C 1 54 ? -0.994 -14.027 3.388 1.00 33.64 53 SER C CA 1
ATOM 2391 C C . SER C 1 54 ? -0.426 -12.647 3.654 1.00 38.53 53 SER C C 1
ATOM 2392 O O . SER C 1 54 ? -1.132 -11.746 4.138 1.00 35.88 53 SER C O 1
ATOM 2395 N N . ASP C 1 55 ? 0.883 -12.523 3.458 1.00 34.39 54 ASP C N 1
ATOM 2396 C CA . ASP C 1 55 ? 1.602 -11.361 3.941 1.00 41.21 54 ASP C CA 1
ATOM 2397 C C . ASP C 1 55 ? 1.669 -10.308 2.844 1.00 36.47 54 ASP C C 1
ATOM 2398 O O . ASP C 1 55 ? 2.079 -9.182 3.088 1.00 41.70 54 ASP C O 1
ATOM 2403 N N . LEU C 1 56 ? 1.201 -10.671 1.652 1.00 36.77 55 LEU C N 1
ATOM 2404 C CA . LEU C 1 56 ? 0.983 -9.711 0.593 1.00 35.36 55 LEU C CA 1
ATOM 2405 C C . LEU C 1 56 ? -0.083 -8.748 1.049 1.00 38.52 55 LEU C C 1
ATOM 2406 O O . LEU C 1 56 ? -1.067 -9.159 1.648 1.00 35.06 55 LEU C O 1
ATOM 2411 N N . THR C 1 57 ? 0.096 -7.473 0.734 1.00 35.66 56 THR C N 1
ATOM 2412 C CA . THR C 1 57 ? -0.800 -6.445 1.228 1.00 34.56 56 THR C CA 1
ATOM 2413 C C . THR C 1 57 ? -1.978 -6.284 0.284 1.00 32.34 56 THR C C 1
ATOM 2414 O O . THR C 1 57 ? -1.919 -6.721 -0.859 1.00 31.45 56 THR C O 1
ATOM 2418 N N . VAL C 1 58 ? -3.046 -5.667 0.780 1.00 32.05 57 VAL C N 1
ATOM 2419 C CA . VAL C 1 58 ? -4.225 -5.390 -0.021 1.00 33.24 57 VAL C CA 1
ATOM 2420 C C . VAL C 1 58 ? -3.912 -4.382 -1.123 1.00 34.52 57 VAL C C 1
ATOM 2421 O O . VAL C 1 58 ? -4.414 -4.502 -2.235 1.00 26.36 57 VAL C O 1
ATOM 2425 N N . GLY C 1 59 ? -3.153 -3.338 -0.788 1.00 34.05 58 GLY C N 1
ATOM 2426 C CA . GLY C 1 59 ? -2.673 -2.407 -1.806 1.00 30.27 58 GLY C CA 1
ATOM 2427 C C . GLY C 1 59 ? -2.052 -3.146 -2.969 1.00 27.99 58 GLY C C 1
ATOM 2428 O O . GLY C 1 59 ? -2.412 -2.919 -4.124 1.00 34.75 58 GLY C O 1
ATOM 2429 N N . GLN C 1 60 ? -1.200 -4.112 -2.647 1.00 33.45 59 GLN C N 1
ATOM 2430 C CA . GLN C 1 60 ? -0.464 -4.854 -3.645 1.00 34.62 59 GLN C CA 1
ATOM 2431 C C . GLN C 1 60 ? -1.350 -5.808 -4.429 1.00 37.08 59 GLN C C 1
ATOM 2432 O O . GLN C 1 60 ? -1.117 -6.057 -5.601 1.00 32.70 59 GLN C O 1
ATOM 2438 N N . PHE C 1 61 ? -2.383 -6.336 -3.788 1.00 30.30 60 PHE C N 1
ATOM 2439 C CA . PHE C 1 61 ? -3.340 -7.146 -4.509 1.00 29.65 60 PHE C CA 1
ATOM 2440 C C . PHE C 1 61 ? -4.217 -6.316 -5.451 1.00 26.34 60 PHE C C 1
ATOM 2441 O O . PHE C 1 61 ? -4.542 -6.771 -6.561 1.00 27.72 60 PHE C O 1
ATOM 2449 N N . TYR C 1 62 ? -4.596 -5.111 -5.006 1.00 29.14 61 TYR C N 1
ATOM 2450 C CA . TYR C 1 62 ? -5.242 -4.095 -5.856 1.00 31.06 61 TYR C CA 1
ATOM 2451 C C . TYR C 1 62 ? -4.456 -3.823 -7.154 1.00 32.83 61 TYR C C 1
ATOM 2452 O O . TYR C 1 62 ? -5.011 -3.776 -8.240 1.00 27.99 61 TYR C O 1
ATOM 2461 N N . PHE C 1 63 ? -3.162 -3.570 -7.014 1.00 31.20 62 PHE C N 1
ATOM 2462 C CA . PHE C 1 63 ? -2.316 -3.250 -8.157 1.00 37.54 62 PHE C CA 1
ATOM 2463 C C . PHE C 1 63 ? -2.253 -4.444 -9.097 1.00 36.51 62 PHE C C 1
ATOM 2464 O O . PHE C 1 63 ? -2.466 -4.331 -10.298 1.00 36.16 62 PHE C O 1
ATOM 2472 N N . LEU C 1 64 ? -2.051 -5.606 -8.505 1.00 36.13 63 LEU C N 1
ATOM 2473 C CA . LEU C 1 64 ? -2.067 -6.853 -9.234 1.00 39.30 63 LEU C CA 1
ATOM 2474 C C . LEU C 1 64 ? -3.360 -7.073 -10.019 1.00 34.77 63 LEU C C 1
ATOM 2475 O O . LEU C 1 64 ? -3.310 -7.541 -11.153 1.00 26.76 63 LEU C O 1
ATOM 2480 N N . ILE C 1 65 ? -4.512 -6.788 -9.412 1.00 32.93 64 ILE C N 1
ATOM 2481 C CA . ILE C 1 65 ? -5.788 -6.975 -10.111 1.00 29.00 64 ILE C CA 1
ATOM 2482 C C . ILE C 1 65 ? -5.962 -5.861 -11.136 1.00 28.83 64 ILE C C 1
ATOM 2483 O O . ILE C 1 65 ? -6.570 -6.057 -12.187 1.00 25.83 64 ILE C O 1
ATOM 2488 N N . ARG C 1 66 ? -5.404 -4.695 -10.840 1.00 33.01 65 ARG C N 1
ATOM 2489 C CA . ARG C 1 66 ? -5.424 -3.603 -11.799 1.00 36.90 65 ARG C CA 1
ATOM 2490 C C . ARG C 1 66 ? -4.711 -4.059 -13.075 1.00 39.05 65 ARG C C 1
ATOM 2491 O O . ARG C 1 66 ? -5.260 -3.968 -14.176 1.00 33.07 65 ARG C O 1
ATOM 2499 N N . LYS C 1 67 ? -3.534 -4.651 -12.899 1.00 35.82 66 LYS C N 1
ATOM 2500 C CA . LYS C 1 67 ? -2.744 -5.126 -14.036 1.00 38.10 66 LYS C CA 1
ATOM 2501 C C . LYS C 1 67 ? -3.522 -6.129 -14.911 1.00 38.93 66 LYS C C 1
ATOM 2502 O O . LYS C 1 67 ? -3.503 -6.040 -16.142 1.00 30.51 66 LYS C O 1
ATOM 2508 N N . ARG C 1 68 ? -4.182 -7.090 -14.267 1.00 36.72 67 ARG C N 1
ATOM 2509 C CA . ARG C 1 68 ? -4.865 -8.174 -14.971 1.00 36.95 67 ARG C CA 1
ATOM 2510 C C . ARG C 1 68 ? -6.104 -7.712 -15.729 1.00 38.27 67 ARG C C 1
ATOM 2511 O O . ARG C 1 68 ? -6.505 -8.335 -16.712 1.00 38.95 67 ARG C O 1
ATOM 2519 N N . ILE C 1 69 ? -6.739 -6.650 -15.245 1.00 34.68 68 ILE C N 1
ATOM 2520 C CA . ILE C 1 69 ? -7.797 -5.996 -16.004 1.00 38.96 68 ILE C CA 1
ATOM 2521 C C . ILE C 1 69 ? -7.184 -5.058 -17.053 1.00 39.95 68 ILE C C 1
ATOM 2522 O O . ILE C 1 69 ? -7.895 -4.513 -17.882 1.00 35.84 68 ILE C O 1
ATOM 2527 N N . HIS C 1 70 ? -5.875 -4.831 -16.962 1.00 41.00 69 HIS C N 1
ATOM 2528 C CA . HIS C 1 70 ? -5.156 -3.963 -17.892 1.00 49.95 69 HIS C CA 1
ATOM 2529 C C . HIS C 1 70 ? -5.592 -2.518 -17.727 1.00 47.09 69 HIS C C 1
ATOM 2530 O O . HIS C 1 70 ? -5.682 -1.776 -18.707 1.00 47.32 69 HIS C O 1
ATOM 2537 N N . LEU C 1 71 ? -5.882 -2.120 -16.492 1.00 40.72 70 LEU C N 1
ATOM 2538 C CA . LEU C 1 71 ? -6.366 -0.766 -16.249 1.00 39.95 70 LEU C CA 1
ATOM 2539 C C . LEU C 1 71 ? -5.209 0.211 -16.410 1.00 43.07 70 LEU C C 1
ATOM 2540 O O . LEU C 1 71 ? -4.037 -0.166 -16.288 1.00 34.61 70 LEU C O 1
ATOM 2545 N N . ARG C 1 72 ? -5.543 1.453 -16.738 1.00 43.03 71 ARG C N 1
ATOM 2546 C CA . ARG C 1 72 ? -4.542 2.513 -16.811 1.00 48.57 71 ARG C CA 1
ATOM 2547 C C . ARG C 1 72 ? -4.572 3.291 -15.518 1.00 42.94 71 ARG C C 1
ATOM 2548 O O . ARG C 1 72 ? -5.608 3.326 -14.848 1.00 35.77 71 ARG C O 1
ATOM 2556 N N . ALA C 1 73 ? -3.465 3.963 -15.201 1.00 41.98 72 ALA C N 1
ATOM 2557 C CA . ALA C 1 73 ? -3.340 4.691 -13.932 1.00 41.25 72 ALA C CA 1
ATOM 2558 C C . ALA C 1 73 ? -4.595 5.482 -13.595 1.00 37.47 72 ALA C C 1
ATOM 2559 O O . ALA C 1 73 ? -5.057 5.452 -12.463 1.00 53.83 72 ALA C O 1
ATOM 2561 N N . GLU C 1 74 ? -5.149 6.196 -14.567 1.00 37.99 73 GLU C N 1
ATOM 2562 C CA . GLU C 1 74 ? -6.305 7.056 -14.298 1.00 40.64 73 GLU C CA 1
ATOM 2563 C C . GLU C 1 74 ? -7.628 6.292 -14.029 1.00 37.61 73 GLU C C 1
ATOM 2564 O O . GLU C 1 74 ? -8.609 6.882 -13.583 1.00 34.28 73 GLU C O 1
ATOM 2570 N N . ASP C 1 75 ? -7.648 4.979 -14.257 1.00 38.00 74 ASP C N 1
ATOM 2571 C CA . ASP C 1 75 ? -8.898 4.210 -14.132 1.00 35.77 74 ASP C CA 1
ATOM 2572 C C . ASP C 1 75 ? -9.183 3.847 -12.655 1.00 32.23 74 ASP C C 1
ATOM 2573 O O . ASP C 1 75 ? -8.327 3.298 -11.961 1.00 37.49 74 ASP C O 1
ATOM 2578 N N . ALA C 1 76 ? -10.356 4.245 -12.166 1.00 28.09 75 ALA C N 1
ATOM 2579 C CA . ALA C 1 76 ? -10.832 3.869 -10.835 1.00 29.17 75 ALA C CA 1
ATOM 2580 C C . ALA C 1 76 ? -10.980 2.334 -10.661 1.00 28.45 75 ALA C C 1
ATOM 2581 O O . ALA C 1 76 ? -11.420 1.608 -11.578 1.00 28.22 75 ALA C O 1
ATOM 2583 N N . LEU C 1 77 ? -10.662 1.846 -9.468 1.00 26.85 76 LEU C N 1
ATOM 2584 C CA . LEU C 1 77 ? -11.035 0.493 -9.075 1.00 28.06 76 LEU C CA 1
ATOM 2585 C C . LEU C 1 77 ? -11.253 0.453 -7.570 1.00 28.00 76 LEU C C 1
ATOM 2586 O O . LEU C 1 77 ? -10.375 0.842 -6.791 1.00 24.50 76 LEU C O 1
ATOM 2591 N N . PHE C 1 78 ? -12.378 -0.124 -7.173 1.00 24.35 77 PHE C N 1
ATOM 2592 C CA . PHE C 1 78 ? -12.693 -0.314 -5.758 1.00 28.09 77 PHE C CA 1
ATOM 2593 C C . PHE C 1 78 ? -12.943 -1.789 -5.410 1.00 25.47 77 PHE C C 1
ATOM 2594 O O . PHE C 1 78 ? -13.499 -2.544 -6.211 1.00 24.23 77 PHE C O 1
ATOM 2602 N N . PHE C 1 79 ? -12.472 -2.210 -4.238 1.00 28.75 78 PHE C N 1
ATOM 2603 C CA . PHE C 1 79 ? -12.774 -3.549 -3.713 1.00 23.85 78 PHE C CA 1
ATOM 2604 C C . PHE C 1 79 ? -13.888 -3.442 -2.680 1.00 20.37 78 PHE C C 1
ATOM 2605 O O . PHE C 1 79 ? -13.853 -2.557 -1.835 1.00 21.23 78 PHE C O 1
ATOM 2613 N N . PHE C 1 80 ? -14.816 -4.403 -2.704 1.00 25.58 79 PHE C N 1
ATOM 2614 C CA . PHE C 1 80 ? -15.841 -4.570 -1.662 1.00 27.81 79 PHE C CA 1
ATOM 2615 C C . PHE C 1 80 ? -15.814 -5.959 -1.021 1.00 23.88 79 PHE C C 1
ATOM 2616 O O . PHE C 1 80 ? -15.891 -6.986 -1.694 1.00 24.17 79 PHE C O 1
ATOM 2624 N N . VAL C 1 81 ? -15.771 -5.964 0.303 1.00 23.08 80 VAL C N 1
ATOM 2625 C CA . VAL C 1 81 ? -15.767 -7.188 1.084 1.00 24.11 80 VAL C CA 1
ATOM 2626 C C . VAL C 1 81 ? -16.759 -7.014 2.219 1.00 21.90 80 VAL C C 1
ATOM 2627 O O . VAL C 1 81 ? -16.641 -6.100 3.043 1.00 22.63 80 VAL C O 1
ATOM 2631 N N . ASN C 1 82 ? -17.736 -7.903 2.283 1.00 27.62 81 ASN C N 1
ATOM 2632 C CA . ASN C 1 82 ? -18.742 -7.808 3.325 1.00 25.76 81 ASN C CA 1
ATOM 2633 C C . ASN C 1 82 ? -19.131 -6.346 3.545 1.00 22.67 81 ASN C C 1
ATOM 2634 O O . ASN C 1 82 ? -19.203 -5.865 4.666 1.00 24.18 81 ASN C O 1
ATOM 2639 N N . ASN C 1 83 ? -19.325 -5.632 2.454 1.00 26.77 82 ASN C N 1
ATOM 2640 C CA . ASN C 1 83 ? -19.938 -4.321 2.522 1.00 30.27 82 ASN C CA 1
ATOM 2641 C C . ASN C 1 83 ? -19.056 -3.263 3.159 1.00 33.68 82 ASN C C 1
ATOM 2642 O O . ASN C 1 83 ? -19.546 -2.228 3.607 1.00 30.99 82 ASN C O 1
ATOM 2647 N N . VAL C 1 84 ? -17.745 -3.491 3.137 1.00 30.13 83 VAL C N 1
ATOM 2648 C CA . VAL C 1 84 ? -16.795 -2.441 3.445 1.00 28.20 83 VAL C CA 1
ATOM 2649 C C . VAL C 1 84 ? -15.755 -2.405 2.330 1.00 28.89 83 VAL C C 1
ATOM 2650 O O . VAL C 1 84 ? -15.574 -3.396 1.625 1.00 21.70 83 VAL C O 1
ATOM 2654 N N . ILE C 1 85 ? -15.054 -1.284 2.193 1.00 27.70 84 ILE C N 1
ATOM 2655 C CA . ILE C 1 85 ? -13.865 -1.231 1.362 1.00 29.04 84 ILE C CA 1
ATOM 2656 C C . ILE C 1 85 ? -12.679 -1.525 2.245 1.00 33.41 84 ILE C C 1
ATOM 2657 O O . ILE C 1 85 ? -12.521 -0.904 3.283 1.00 34.88 84 ILE C O 1
ATOM 2662 N N . PRO C 1 86 ? -11.885 -2.544 1.882 1.00 28.01 85 PRO C N 1
ATOM 2663 C CA . PRO C 1 86 ? -10.766 -2.918 2.729 1.00 33.55 85 PRO C CA 1
ATOM 2664 C C . PRO C 1 86 ? -9.669 -1.857 2.657 1.00 38.25 85 PRO C C 1
ATOM 2665 O O . PRO C 1 86 ? -9.464 -1.268 1.601 1.00 34.73 85 PRO C O 1
ATOM 2669 N N . PRO C 1 87 ? -8.920 -1.670 3.753 1.00 44.12 86 PRO C N 1
ATOM 2670 C CA . PRO C 1 87 ? -7.847 -0.688 3.724 1.00 40.22 86 PRO C CA 1
ATOM 2671 C C . PRO C 1 87 ? -6.561 -1.287 3.176 1.00 41.04 86 PRO C C 1
ATOM 2672 O O . PRO C 1 87 ? -6.250 -2.449 3.440 1.00 38.38 86 PRO C O 1
ATOM 2676 N N . THR C 1 88 ? -5.795 -0.480 2.459 1.00 40.47 87 THR C N 1
ATOM 2677 C CA . THR C 1 88 ? -4.640 -0.970 1.699 1.00 37.50 87 THR C CA 1
ATOM 2678 C C . THR C 1 88 ? -3.476 -1.415 2.559 1.00 34.41 87 THR C C 1
ATOM 2679 O O . THR C 1 88 ? -2.608 -2.154 2.098 1.00 33.37 87 THR C O 1
ATOM 2683 N N . SER C 1 89 ? -3.467 -1.011 3.823 1.00 37.76 88 SER C N 1
ATOM 2684 C CA . SER C 1 89 ? -2.371 -1.361 4.724 1.00 38.92 88 SER C CA 1
ATOM 2685 C C . SER C 1 89 ? -2.499 -2.755 5.356 1.00 41.42 88 SER C C 1
ATOM 2686 O O . SER C 1 89 ? -1.535 -3.293 5.909 1.00 38.78 88 SER C O 1
ATOM 2689 N N . ALA C 1 90 ? -3.688 -3.347 5.293 1.00 42.33 89 ALA C N 1
ATOM 2690 C CA . ALA C 1 90 ? -3.870 -4.695 5.815 1.00 36.69 89 ALA C CA 1
ATOM 2691 C C . ALA C 1 90 ? -3.185 -5.720 4.896 1.00 35.64 89 ALA C C 1
ATOM 2692 O O . ALA C 1 90 ? -2.997 -5.464 3.705 1.00 35.11 89 ALA C O 1
ATOM 2694 N N . THR C 1 91 ? -2.749 -6.840 5.467 1.00 34.55 90 THR C N 1
ATOM 2695 C CA . THR C 1 91 ? -2.337 -7.986 4.674 1.00 33.76 90 THR C CA 1
ATOM 2696 C C . THR C 1 91 ? -3.577 -8.788 4.277 1.00 33.58 90 THR C C 1
ATOM 2697 O O . THR C 1 91 ? -4.631 -8.638 4.896 1.00 27.95 90 THR C O 1
ATOM 2701 N N . MET C 1 92 ? -3.458 -9.605 3.233 1.00 27.00 91 MET C N 1
ATOM 2702 C CA . MET C 1 92 ? -4.581 -10.426 2.751 1.00 25.55 91 MET C CA 1
ATOM 2703 C C . MET C 1 92 ? -4.963 -11.529 3.733 1.00 26.53 91 MET C C 1
ATOM 2704 O O . MET C 1 92 ? -6.122 -12.009 3.769 1.00 21.18 91 MET C O 1
ATOM 2709 N N . GLY C 1 93 ? -3.966 -11.988 4.475 1.00 24.30 92 GLY C N 1
ATOM 2710 C CA . GLY C 1 93 ? -4.164 -12.811 5.662 1.00 26.57 92 GLY C CA 1
ATOM 2711 C C . GLY C 1 93 ? -5.057 -12.166 6.714 1.00 24.47 92 GLY C C 1
ATOM 2712 O O . GLY C 1 93 ? -6.036 -12.766 7.141 1.00 24.20 92 GLY C O 1
ATOM 2713 N N . GLN C 1 94 ? -4.799 -10.916 7.054 1.00 30.33 93 GLN C N 1
ATOM 2714 C CA . GLN C 1 94 ? -5.661 -10.210 8.023 1.00 28.87 93 GLN C CA 1
ATOM 2715 C C . GLN C 1 94 ? -7.066 -10.030 7.482 1.00 30.99 93 GLN C C 1
ATOM 2716 O O . GLN C 1 94 ? -8.043 -10.302 8.179 1.00 20.37 93 GLN C O 1
ATOM 2722 N N . LEU C 1 95 ? -7.154 -9.663 6.209 1.00 25.90 94 LEU C N 1
ATOM 2723 C CA . LEU C 1 95 ? -8.430 -9.535 5.547 1.00 23.17 94 LEU C CA 1
ATOM 2724 C C . LEU C 1 95 ? -9.183 -10.850 5.611 1.00 21.26 94 LEU C C 1
ATOM 2725 O O . LEU C 1 95 ? -10.356 -10.879 5.957 1.00 21.74 94 LEU C O 1
ATOM 2730 N N . TYR C 1 96 ? -8.497 -11.918 5.224 1.00 21.37 95 TYR C N 1
ATOM 2731 C CA . TYR C 1 96 ? -9.029 -13.268 5.229 1.00 21.12 95 TYR C CA 1
ATOM 2732 C C . TYR C 1 96 ? -9.548 -13.655 6.602 1.00 23.68 95 TYR C C 1
ATOM 2733 O O . TYR C 1 96 ? -10.717 -14.059 6.721 1.00 21.46 95 TYR C O 1
ATOM 2742 N N A GLN C 1 97 ? -8.765 -13.474 7.657 0.50 24.09 96 GLN C N 1
ATOM 2743 N N B GLN C 1 97 ? -8.709 -13.381 7.605 0.50 23.58 96 GLN C N 1
ATOM 2744 C CA A GLN C 1 97 ? -9.222 -13.922 8.973 0.50 24.57 96 GLN C CA 1
ATOM 2745 C CA B GLN C 1 97 ? -8.954 -13.706 9.010 0.50 23.85 96 GLN C CA 1
ATOM 2746 C C A GLN C 1 97 ? -10.259 -12.977 9.597 0.50 24.22 96 GLN C C 1
ATOM 2747 C C B GLN C 1 97 ? -10.237 -13.015 9.490 0.50 24.16 96 GLN C C 1
ATOM 2748 O O A GLN C 1 97 ? -10.891 -13.334 10.587 0.50 24.59 96 GLN C O 1
ATOM 2749 O O B GLN C 1 97 ? -11.044 -13.617 10.188 0.50 25.60 96 GLN C O 1
ATOM 2760 N N . GLU C 1 98 ? -10.462 -11.791 9.032 1.00 23.76 97 GLU C N 1
ATOM 2761 C CA . GLU C 1 98 ? -11.681 -11.029 9.394 1.00 28.25 97 GLU C CA 1
ATOM 2762 C C . GLU C 1 98 ? -12.899 -11.494 8.616 1.00 24.11 97 GLU C C 1
ATOM 2763 O O . GLU C 1 98 ? -13.980 -11.644 9.184 1.00 23.27 97 GLU C O 1
ATOM 2769 N N . HIS C 1 99 ? -12.739 -11.751 7.320 1.00 25.46 98 HIS C N 1
ATOM 2770 C CA . HIS C 1 99 ? -13.876 -11.778 6.420 1.00 23.19 98 HIS C CA 1
ATOM 2771 C C . HIS C 1 99 ? -14.215 -13.117 5.771 1.00 22.54 98 HIS C C 1
ATOM 2772 O O . HIS C 1 99 ? -15.292 -13.232 5.158 1.00 21.03 98 HIS C O 1
ATOM 2779 N N . HIS C 1 100 ? -13.345 -14.124 5.878 1.00 19.34 99 HIS C N 1
ATOM 2780 C CA . HIS C 1 100 ? -13.559 -15.353 5.141 1.00 20.58 99 HIS C CA 1
ATOM 2781 C C . HIS C 1 100 ? -14.872 -15.954 5.546 1.00 24.09 99 HIS C C 1
ATOM 2782 O O . HIS C 1 100 ? -15.283 -15.835 6.706 1.00 22.81 99 HIS C O 1
ATOM 2789 N N . GLU C 1 101 ? -15.514 -16.640 4.605 1.00 23.68 100 GLU C N 1
ATOM 2790 C CA . GLU C 1 101 ? -16.782 -17.287 4.899 1.00 28.71 100 GLU C CA 1
ATOM 2791 C C . GLU C 1 101 ? -16.586 -18.720 5.366 1.00 30.61 100 GLU C C 1
ATOM 2792 O O . GLU C 1 101 ? -15.450 -19.219 5.484 1.00 26.64 100 GLU C O 1
ATOM 2798 N N . GLU C 1 102 ? -17.690 -19.383 5.680 1.00 33.16 101 GLU C N 1
ATOM 2799 C CA . GLU C 1 102 ? -17.585 -20.692 6.320 1.00 33.74 101 GLU C CA 1
ATOM 2800 C C . GLU C 1 102 ? -17.186 -21.783 5.324 1.00 33.72 101 GLU C C 1
ATOM 2801 O O . GLU C 1 102 ? -16.849 -22.904 5.711 1.00 31.01 101 GLU C O 1
ATOM 2807 N N . ASP C 1 103 ? -17.050 -21.410 4.055 1.00 31.78 102 ASP C N 1
ATOM 2808 C CA . ASP C 1 103 ? -16.471 -22.324 3.091 1.00 29.98 102 ASP C CA 1
ATOM 2809 C C . ASP C 1 103 ? -14.943 -22.208 3.011 1.00 28.34 102 ASP C C 1
ATOM 2810 O O . ASP C 1 103 ? -14.310 -22.881 2.189 1.00 32.02 102 ASP C O 1
ATOM 2815 N N . PHE C 1 104 ? -14.377 -21.402 3.908 1.00 28.01 103 PHE C N 1
ATOM 2816 C CA . PHE C 1 104 ? -12.954 -21.032 3.928 1.00 21.26 103 PHE C CA 1
ATOM 2817 C C . PHE C 1 104 ? -12.509 -20.162 2.744 1.00 24.65 103 PHE C C 1
ATOM 2818 O O . PHE C 1 104 ? -11.309 -19.971 2.535 1.00 21.72 103 PHE C O 1
ATOM 2826 N N . PHE C 1 105 ? -13.445 -19.582 2.002 1.00 21.39 104 PHE C N 1
ATOM 2827 C CA . PHE C 1 105 ? -13.080 -18.602 0.977 1.00 22.68 104 PHE C CA 1
ATOM 2828 C C . PHE C 1 105 ? -13.353 -17.171 1.393 1.00 20.12 104 PHE C C 1
ATOM 2829 O O . PHE C 1 105 ? -14.277 -16.894 2.151 1.00 21.50 104 PHE C O 1
ATOM 2837 N N . LEU C 1 106 ? -12.498 -16.277 0.913 1.00 19.08 105 LEU C N 1
ATOM 2838 C CA . LEU C 1 106 ? -12.717 -14.829 0.969 1.00 19.68 105 LEU C CA 1
ATOM 2839 C C . LEU C 1 106 ? -13.259 -14.312 -0.338 1.00 20.41 105 LEU C C 1
ATOM 2840 O O . LEU C 1 106 ? -12.710 -14.631 -1.415 1.00 20.19 105 LEU C O 1
ATOM 2845 N N . TYR C 1 107 ? -14.297 -13.485 -0.257 1.00 17.66 106 TYR C N 1
ATOM 2846 C CA . TYR C 1 107 ? -14.970 -12.979 -1.433 1.00 19.76 106 TYR C CA 1
ATOM 2847 C C . TYR C 1 107 ? -14.776 -11.471 -1.548 1.00 18.11 106 TYR C C 1
ATOM 2848 O O . TYR C 1 107 ? -15.092 -10.707 -0.634 1.00 24.69 106 TYR C O 1
ATOM 2857 N N . ILE C 1 108 ? -14.282 -11.042 -2.699 1.00 17.20 107 ILE C N 1
ATOM 2858 C CA . ILE C 1 108 ? -14.145 -9.628 -3.001 1.00 19.63 107 ILE C CA 1
ATOM 2859 C C . ILE C 1 108 ? -14.867 -9.259 -4.288 1.00 19.36 107 ILE C C 1
ATOM 2860 O O . ILE C 1 108 ? -14.683 -9.895 -5.334 1.00 22.45 107 ILE C O 1
ATOM 2865 N N . ALA C 1 109 ? -15.659 -8.198 -4.241 1.00 18.39 108 ALA C N 1
ATOM 2866 C CA . ALA C 1 109 ? -16.288 -7.696 -5.456 1.00 22.79 108 ALA C CA 1
ATOM 2867 C C . ALA C 1 109 ? -15.476 -6.494 -5.885 1.00 18.81 108 ALA C C 1
ATOM 2868 O O . ALA C 1 109 ? -15.019 -5.742 -5.041 1.00 24.43 108 ALA C O 1
ATOM 2870 N N . TYR C 1 110 ? -15.394 -6.247 -7.190 1.00 22.74 109 TYR C N 1
ATOM 2871 C CA . TYR C 1 110 ? -14.776 -5.020 -7.685 1.00 21.10 109 TYR C CA 1
ATOM 2872 C C . TYR C 1 110 ? -15.649 -4.208 -8.646 1.00 25.98 109 TYR C C 1
ATOM 2873 O O . TYR C 1 110 ? -16.645 -4.706 -9.246 1.00 27.82 109 TYR C O 1
ATOM 2882 N N . SER C 1 111 ? -15.333 -2.925 -8.683 1.00 20.26 110 SER C N 1
ATOM 2883 C CA . SER C 1 111 ? -16.110 -1.955 -9.420 1.00 28.60 110 SER C CA 1
ATOM 2884 C C . SER C 1 111 ? -15.271 -0.718 -9.766 1.00 25.57 110 SER C C 1
ATOM 2885 O O . SER C 1 111 ? -14.160 -0.522 -9.241 1.00 28.36 110 SER C O 1
ATOM 2888 N N . ASP C 1 112 ? -15.765 0.035 -10.741 1.00 26.76 111 ASP C N 1
ATOM 2889 C CA . ASP C 1 112 ? -15.205 1.333 -11.135 1.00 29.26 111 ASP C CA 1
ATOM 2890 C C . ASP C 1 112 ? -15.704 2.498 -10.267 1.00 35.04 111 ASP C C 1
ATOM 2891 O O . ASP C 1 112 ? -15.028 3.513 -10.173 1.00 35.05 111 ASP C O 1
ATOM 2896 N N . GLU C 1 113 ? -16.849 2.337 -9.591 1.00 30.47 112 GLU C N 1
ATOM 2897 C CA . GLU C 1 113 ? -17.370 3.402 -8.735 1.00 29.21 112 GLU C CA 1
ATOM 2898 C C . GLU C 1 113 ? -17.409 3.011 -7.255 1.00 31.26 112 GLU C C 1
ATOM 2899 O O . GLU C 1 113 ? -17.439 1.824 -6.906 1.00 30.61 112 GLU C O 1
ATOM 2905 N N . SER C 1 114 ? -17.319 4.027 -6.394 1.00 28.83 113 SER C N 1
ATOM 2906 C CA . SER C 1 114 ? -17.566 3.877 -4.963 1.00 29.39 113 SER C CA 1
ATOM 2907 C C . SER C 1 114 ? -19.052 3.923 -4.686 1.00 28.94 113 SER C C 1
ATOM 2908 O O . SER C 1 114 ? -19.529 4.795 -3.971 1.00 26.31 113 SER C O 1
ATOM 2911 N N . VAL C 1 115 ? -19.776 2.998 -5.292 1.00 32.28 114 VAL C N 1
ATOM 2912 C CA . VAL C 1 115 ? -21.212 2.921 -5.147 1.00 30.33 114 VAL C CA 1
ATOM 2913 C C . VAL C 1 115 ? -21.540 1.449 -5.207 1.00 37.45 114 VAL C C 1
ATOM 2914 O O . VAL C 1 115 ? -21.199 0.762 -6.185 1.00 37.69 114 VAL C O 1
ATOM 2918 N N . TYR C 1 116 ? -22.159 0.961 -4.141 1.00 34.66 115 TYR C N 1
ATOM 2919 C CA . TYR C 1 116 ? -22.275 -0.453 -3.908 1.00 32.66 115 TYR C CA 1
ATOM 2920 C C . TYR C 1 116 ? -23.659 -0.741 -3.369 1.00 34.88 115 TYR C C 1
ATOM 2921 O O . TYR C 1 116 ? -24.170 0.004 -2.527 1.00 37.65 115 TYR C O 1
ATOM 2930 N N . GLY C 1 117 ? -24.279 -1.792 -3.893 1.00 38.86 116 GLY C N 1
ATOM 2931 C CA . GLY C 1 117 ? -25.527 -2.329 -3.347 1.00 44.66 116 GLY C CA 1
ATOM 2932 C C . GLY C 1 117 ? -26.380 -2.949 -4.445 1.00 41.46 116 GLY C C 1
ATOM 2933 O O . GLY C 1 117 ? -26.033 -2.853 -5.631 1.00 42.20 116 GLY C O 1
ATOM 2934 N N . MET D 1 2 ? -15.151 31.930 27.509 1.00 49.57 1 MET D N 1
ATOM 2935 C CA . MET D 1 2 ? -16.076 33.001 27.027 1.00 51.04 1 MET D CA 1
ATOM 2936 C C . MET D 1 2 ? -15.642 33.548 25.662 1.00 52.61 1 MET D C 1
ATOM 2937 O O . MET D 1 2 ? -14.737 34.381 25.573 1.00 59.04 1 MET D O 1
ATOM 2939 N N . GLY D 1 3 ? -16.293 33.085 24.598 1.00 53.71 2 GLY D N 1
ATOM 2940 C CA . GLY D 1 3 ? -16.056 33.622 23.259 1.00 44.24 2 GLY D CA 1
ATOM 2941 C C . GLY D 1 3 ? -14.849 32.994 22.575 1.00 45.77 2 GLY D C 1
ATOM 2942 O O . GLY D 1 3 ? -14.219 33.616 21.713 1.00 44.97 2 GLY D O 1
ATOM 2943 N N . PHE D 1 4 ? -14.500 31.776 22.986 1.00 39.53 3 PHE D N 1
ATOM 2944 C CA . PHE D 1 4 ? -13.361 31.062 22.398 1.00 33.36 3 PHE D CA 1
ATOM 2945 C C . PHE D 1 4 ? -13.832 29.925 21.500 1.00 36.93 3 PHE D C 1
ATOM 2946 O O . PHE D 1 4 ? -14.401 28.937 21.974 1.00 30.42 3 PHE D O 1
ATOM 2954 N N . VAL D 1 5 ? -13.476 30.011 20.224 1.00 35.50 4 VAL D N 1
ATOM 2955 C CA . VAL D 1 5 ? -13.880 29.005 19.256 1.00 38.30 4 VAL D CA 1
ATOM 2956 C C . VAL D 1 5 ? -13.393 27.632 19.723 1.00 37.70 4 VAL D C 1
ATOM 2957 O O . VAL D 1 5 ? -14.110 26.647 19.629 1.00 32.70 4 VAL D O 1
ATOM 2961 N N . TYR D 1 6 ? -12.200 27.581 20.306 1.00 26.74 5 TYR D N 1
ATOM 2962 C CA . TYR D 1 6 ? -11.652 26.313 20.767 1.00 28.79 5 TYR D CA 1
ATOM 2963 C C . TYR D 1 6 ? -12.565 25.533 21.716 1.00 25.95 5 TYR D C 1
ATOM 2964 O O . TYR D 1 6 ? -12.571 24.302 21.711 1.00 27.81 5 TYR D O 1
ATOM 2973 N N . LYS D 1 7 ? -13.266 26.246 22.590 1.00 33.64 6 LYS D N 1
ATOM 2974 C CA . LYS D 1 7 ? -14.137 25.624 23.587 1.00 35.91 6 LYS D CA 1
ATOM 2975 C C . LYS D 1 7 ? -15.400 25.079 22.928 1.00 41.85 6 LYS D C 1
ATOM 2976 O O . LYS D 1 7 ? -15.949 24.050 23.348 1.00 37.14 6 LYS D O 1
ATOM 2982 N N . GLU D 1 8 ? -15.881 25.804 21.925 1.00 41.18 7 GLU D N 1
ATOM 2983 C CA . GLU D 1 8 ? -17.000 25.338 21.117 1.00 49.39 7 GLU D CA 1
ATOM 2984 C C . GLU D 1 8 ? -16.590 24.105 20.320 1.00 45.29 7 GLU D C 1
ATOM 2985 O O . GLU D 1 8 ? -17.317 23.120 20.289 1.00 53.99 7 GLU D O 1
ATOM 2991 N N . GLU D 1 9 ? -15.366 24.100 19.798 1.00 48.11 8 GLU D N 1
ATOM 2992 C CA . GLU D 1 9 ? -14.935 23.033 18.890 1.00 40.48 8 GLU D CA 1
ATOM 2993 C C . GLU D 1 9 ? -14.417 21.782 19.601 1.00 39.61 8 GLU D C 1
ATOM 2994 O O . GLU D 1 9 ? -14.197 20.752 18.972 1.00 43.32 8 GLU D O 1
ATOM 3000 N N . HIS D 1 10 ? -14.263 21.856 20.913 1.00 32.12 9 HIS D N 1
ATOM 3001 C CA . HIS D 1 10 ? -13.656 20.761 21.648 1.00 37.43 9 HIS D CA 1
ATOM 3002 C C . HIS D 1 10 ? -14.411 20.585 22.947 1.00 36.36 9 HIS D C 1
ATOM 3003 O O . HIS D 1 10 ? -14.594 21.547 23.705 1.00 30.42 9 HIS D O 1
ATOM 3010 N N . PRO D 1 11 ? -14.946 19.377 23.167 1.00 42.26 10 PRO D N 1
ATOM 3011 C CA . PRO D 1 11 ? -15.795 19.226 24.345 1.00 45.09 10 PRO D CA 1
ATOM 3012 C C . PRO D 1 11 ? -14.975 19.232 25.626 1.00 39.31 10 PRO D C 1
ATOM 3013 O O . PRO D 1 11 ? -13.826 18.789 25.631 1.00 41.40 10 PRO D O 1
ATOM 3017 N N . PHE D 1 12 ? -15.582 19.715 26.702 1.00 41.32 11 PHE D N 1
ATOM 3018 C CA . PHE D 1 12 ? -14.874 19.993 27.943 1.00 41.81 11 PHE D CA 1
ATOM 3019 C C . PHE D 1 12 ? -14.044 18.805 28.398 1.00 45.08 11 PHE D C 1
ATOM 3020 O O . PHE D 1 12 ? -12.889 18.964 28.816 1.00 33.01 11 PHE D O 1
ATOM 3028 N N . GLU D 1 13 ? -14.640 17.620 28.353 1.00 40.65 12 GLU D N 1
ATOM 3029 C CA . GLU D 1 13 ? -14.107 16.490 29.099 1.00 45.22 12 GLU D CA 1
ATOM 3030 C C . GLU D 1 13 ? -12.837 16.064 28.405 1.00 42.62 12 GLU D C 1
ATOM 3031 O O . GLU D 1 13 ? -11.873 15.636 29.036 1.00 47.62 12 GLU D O 1
ATOM 3037 N N . LYS D 1 14 ? -12.836 16.202 27.090 1.00 38.74 13 LYS D N 1
ATOM 3038 C CA . LYS D 1 14 ? -11.642 15.930 26.304 1.00 40.30 13 LYS D CA 1
ATOM 3039 C C . LYS D 1 14 ? -10.585 17.014 26.562 1.00 45.28 13 LYS D C 1
ATOM 3040 O O . LYS D 1 14 ? -9.407 16.704 26.805 1.00 34.62 13 LYS D O 1
ATOM 3046 N N . ARG D 1 15 ? -11.021 18.272 26.600 1.00 34.88 14 ARG D N 1
ATOM 3047 C CA . ARG D 1 15 ? -10.101 19.364 26.917 1.00 37.07 14 ARG D CA 1
ATOM 3048 C C . ARG D 1 15 ? -9.454 19.109 28.279 1.00 34.25 14 ARG D C 1
ATOM 3049 O O . ARG D 1 15 ? -8.229 19.154 28.414 1.00 37.54 14 ARG D O 1
ATOM 3057 N N . ARG D 1 16 ? -10.261 18.720 29.256 1.00 33.50 15 ARG D N 1
ATOM 3058 C CA . ARG D 1 16 ? -9.779 18.577 30.627 1.00 34.75 15 ARG D CA 1
ATOM 3059 C C . ARG D 1 16 ? -8.799 17.435 30.755 1.00 42.52 15 ARG D C 1
ATOM 3060 O O . ARG D 1 16 ? -7.829 17.521 31.514 1.00 34.25 15 ARG D O 1
ATOM 3068 N N . SER D 1 17 ? -9.088 16.340 30.062 1.00 36.57 16 SER D N 1
ATOM 3069 C CA . SER D 1 17 ? -8.245 15.157 30.152 1.00 39.21 16 SER D CA 1
ATOM 3070 C C . SER D 1 17 ? -6.886 15.419 29.492 1.00 35.60 16 SER D C 1
ATOM 3071 O O . SER D 1 17 ? -5.853 14.958 29.958 1.00 36.89 16 SER D O 1
ATOM 3074 N N . GLU D 1 18 ? -6.880 16.183 28.412 1.00 33.31 17 GLU D N 1
ATOM 3075 C CA . GLU D 1 18 ? -5.606 16.562 27.811 1.00 36.18 17 GLU D CA 1
ATOM 3076 C C . GLU D 1 18 ? -4.818 17.538 28.705 1.00 34.52 17 GLU D C 1
ATOM 3077 O O . GLU D 1 18 ? -3.565 17.501 28.762 1.00 32.57 17 GLU D O 1
ATOM 3083 N N . GLY D 1 19 ? -5.553 18.380 29.429 1.00 30.79 18 GLY D N 1
ATOM 3084 C CA . GLY D 1 19 ? -4.956 19.311 30.384 1.00 33.92 18 GLY D CA 1
ATOM 3085 C C . GLY D 1 19 ? -4.228 18.571 31.485 1.00 34.84 18 GLY D C 1
ATOM 3086 O O . GLY D 1 19 ? -3.075 18.873 31.793 1.00 29.15 18 GLY D O 1
ATOM 3087 N N . GLU D 1 20 ? -4.890 17.566 32.050 1.00 34.95 19 GLU D N 1
ATOM 3088 C CA . GLU D 1 20 ? -4.285 16.742 33.091 1.00 38.98 19 GLU D CA 1
ATOM 3089 C C . GLU D 1 20 ? -3.017 16.083 32.561 1.00 31.29 19 GLU D C 1
ATOM 3090 O O . GLU D 1 20 ? -1.978 16.068 33.228 1.00 38.08 19 GLU D O 1
ATOM 3096 N N . LYS D 1 21 ? -3.118 15.537 31.360 1.00 28.79 20 LYS D N 1
ATOM 3097 C CA . LYS D 1 21 ? -2.063 14.711 30.790 1.00 31.98 20 LYS D CA 1
ATOM 3098 C C . LYS D 1 21 ? -0.817 15.558 30.525 1.00 33.84 20 LYS D C 1
ATOM 3099 O O . LYS D 1 21 ? 0.308 15.201 30.886 1.00 30.80 20 LYS D O 1
ATOM 3105 N N . ILE D 1 22 ? -1.028 16.703 29.901 1.00 29.14 21 ILE D N 1
ATOM 3106 C CA . ILE D 1 22 ? 0.091 17.534 29.506 1.00 28.60 21 ILE D CA 1
ATOM 3107 C C . ILE D 1 22 ? 0.763 18.228 30.709 1.00 26.84 21 ILE D C 1
ATOM 3108 O O . ILE D 1 22 ? 1.980 18.385 30.734 1.00 30.09 21 ILE D O 1
ATOM 3113 N N . ARG D 1 23 ? -0.010 18.537 31.752 1.00 29.57 22 ARG D N 1
ATOM 3114 C CA . ARG D 1 23 ? 0.558 19.034 33.020 1.00 30.28 22 ARG D CA 1
ATOM 3115 C C . ARG D 1 23 ? 1.322 17.954 33.794 1.00 36.24 22 ARG D C 1
ATOM 3116 O O . ARG D 1 23 ? 2.323 18.246 34.458 1.00 29.83 22 ARG D O 1
ATOM 3124 N N . LYS D 1 24 ? 0.883 16.705 33.692 1.00 29.17 23 LYS D N 1
ATOM 3125 C CA . LYS D 1 24 ? 1.593 15.627 34.378 1.00 35.07 23 LYS D CA 1
ATOM 3126 C C . LYS D 1 24 ? 2.908 15.327 33.668 1.00 30.99 23 LYS D C 1
ATOM 3127 O O . LYS D 1 24 ? 3.908 14.991 34.295 1.00 32.19 23 LYS D O 1
ATOM 3133 N N . LYS D 1 25 ? 2.882 15.391 32.349 1.00 30.57 24 LYS D N 1
ATOM 3134 C CA . LYS D 1 25 ? 4.064 15.123 31.538 1.00 30.76 24 LYS D CA 1
ATOM 3135 C C . LYS D 1 25 ? 5.056 16.288 31.508 1.00 30.79 24 LYS D C 1
ATOM 3136 O O . LYS D 1 25 ? 6.270 16.080 31.392 1.00 27.36 24 LYS D O 1
ATOM 3142 N N . TYR D 1 26 ? 4.523 17.506 31.448 1.00 26.70 25 TYR D N 1
ATOM 3143 C CA . TYR D 1 26 ? 5.340 18.698 31.358 1.00 29.25 25 TYR D CA 1
ATOM 3144 C C . TYR D 1 26 ? 5.032 19.606 32.523 1.00 34.28 25 TYR D C 1
ATOM 3145 O O . TYR D 1 26 ? 4.326 20.619 32.396 1.00 28.37 25 TYR D O 1
ATOM 3154 N N . PRO D 1 27 ? 5.547 19.233 33.686 1.00 32.56 26 PRO D N 1
ATOM 3155 C CA . PRO D 1 27 ? 5.186 19.995 34.867 1.00 34.23 26 PRO D CA 1
ATOM 3156 C C . PRO D 1 27 ? 5.814 21.400 34.873 1.00 31.58 26 PRO D C 1
ATOM 3157 O O . PRO D 1 27 ? 5.251 22.316 35.458 1.00 29.26 26 PRO D O 1
ATOM 3161 N N . ASP D 1 28 ? 6.911 21.581 34.137 1.00 26.98 27 ASP D N 1
ATOM 3162 C CA . ASP D 1 28 ? 7.574 22.873 33.996 1.00 29.97 27 ASP D CA 1
ATOM 3163 C C . ASP D 1 28 ? 7.004 23.746 32.846 1.00 29.83 27 ASP D C 1
ATOM 3164 O O . ASP D 1 28 ? 7.623 24.731 32.431 1.00 26.59 27 ASP D O 1
ATOM 3169 N N . ARG D 1 29 ? 5.906 23.314 32.239 1.00 26.53 28 ARG D N 1
ATOM 3170 C CA . ARG D 1 29 ? 5.335 24.045 31.130 1.00 23.59 28 ARG D CA 1
ATOM 3171 C C . ARG D 1 29 ? 3.862 24.289 31.452 1.00 23.15 28 ARG D C 1
ATOM 3172 O O . ARG D 1 29 ? 3.272 23.564 32.252 1.00 27.87 28 ARG D O 1
ATOM 3180 N N . VAL D 1 30 ? 3.267 25.291 30.815 1.00 24.32 29 VAL D N 1
ATOM 3181 C CA . VAL D 1 30 ? 1.806 25.484 30.927 1.00 18.98 29 VAL D CA 1
ATOM 3182 C C . VAL D 1 30 ? 1.120 25.527 29.560 1.00 19.64 29 VAL D C 1
ATOM 3183 O O . VAL D 1 30 ? 1.560 26.212 28.644 1.00 16.70 29 VAL D O 1
ATOM 3187 N N . PRO D 1 31 ? -0.017 24.809 29.437 1.00 18.26 30 PRO D N 1
ATOM 3188 C CA . PRO D 1 31 ? -0.819 24.804 28.233 1.00 19.17 30 PRO D CA 1
ATOM 3189 C C . PRO D 1 31 ? -1.672 26.061 28.086 1.00 21.11 30 PRO D C 1
ATOM 3190 O O . PRO D 1 31 ? -2.521 26.339 28.943 1.00 26.43 30 PRO D O 1
ATOM 3194 N N . VAL D 1 32 ? -1.513 26.742 26.957 1.00 18.70 31 VAL D N 1
ATOM 3195 C CA . VAL D 1 32 ? -2.093 28.046 26.753 1.00 21.68 31 VAL D CA 1
ATOM 3196 C C . VAL D 1 32 ? -2.819 28.122 25.424 1.00 23.07 31 VAL D C 1
ATOM 3197 O O . VAL D 1 32 ? -2.289 27.727 24.380 1.00 21.09 31 VAL D O 1
ATOM 3201 N N . ILE D 1 33 ? -4.081 28.526 25.488 1.00 26.53 32 ILE D N 1
ATOM 3202 C CA . ILE D 1 33 ? -4.893 28.708 24.294 1.00 22.82 32 ILE D CA 1
ATOM 3203 C C . ILE D 1 33 ? -5.059 30.201 24.024 1.00 22.45 32 ILE D C 1
ATOM 3204 O O . ILE D 1 33 ? -5.488 30.946 24.917 1.00 22.25 32 ILE D O 1
ATOM 3209 N N . VAL D 1 34 ? -4.681 30.620 22.817 1.00 19.61 33 VAL D N 1
ATOM 3210 C CA . VAL D 1 34 ? -4.734 32.007 22.382 1.00 23.01 33 VA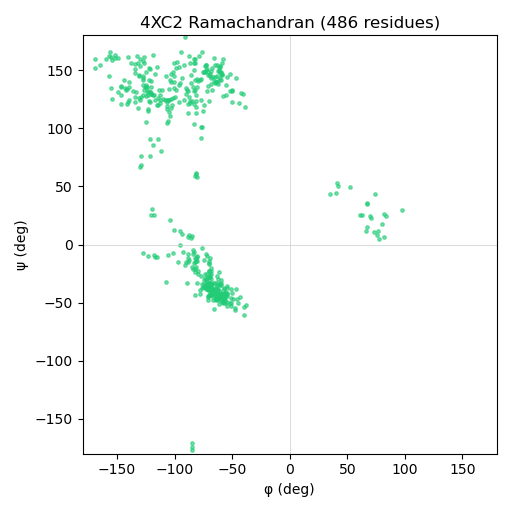L D CA 1
ATOM 3211 C C . VAL D 1 34 ? -5.602 32.187 21.153 1.00 23.90 33 VAL D C 1
ATOM 3212 O O . VAL D 1 34 ? -5.334 31.619 20.102 1.00 29.18 33 VAL D O 1
ATOM 3216 N N . GLU D 1 35 ? -6.492 33.160 21.223 1.00 23.93 34 GLU D N 1
ATOM 3217 C CA . GLU D 1 35 ? -7.368 33.456 20.113 1.00 22.85 34 GLU D CA 1
ATOM 3218 C C . GLU D 1 35 ? -7.610 34.966 20.020 1.00 22.24 34 GLU D C 1
ATOM 3219 O O . GLU D 1 35 ? -7.742 35.654 21.023 1.00 19.86 34 GLU D O 1
ATOM 3225 N N . LYS D 1 36 ? -7.666 35.481 18.809 1.00 26.92 35 LYS D N 1
ATOM 3226 C CA . LYS D 1 36 ? -8.086 36.863 18.598 1.00 28.18 35 LYS D CA 1
ATOM 3227 C C . LYS D 1 36 ? -9.407 37.161 19.343 1.00 27.31 35 LYS D C 1
ATOM 3228 O O . LYS D 1 36 ? -10.340 36.357 19.303 1.00 26.21 35 LYS D O 1
ATOM 3234 N N . ALA D 1 37 ? -9.472 38.280 20.066 1.00 22.77 36 ALA D N 1
ATOM 3235 C CA . ALA D 1 37 ? -10.746 38.683 20.697 1.00 30.29 36 ALA D CA 1
ATOM 3236 C C . ALA D 1 37 ? -11.851 38.921 19.655 1.00 30.06 36 ALA D C 1
ATOM 3237 O O . ALA D 1 37 ? -11.564 39.389 18.553 1.00 33.41 36 ALA D O 1
ATOM 3239 N N . PRO D 1 38 ? -13.129 38.736 20.051 1.00 34.94 37 PRO D N 1
ATOM 3240 C CA . PRO D 1 38 ? -14.258 39.291 19.272 1.00 38.64 37 PRO D CA 1
ATOM 3241 C C . PRO D 1 38 ? -14.022 40.729 18.767 1.00 31.91 37 PRO D C 1
ATOM 3242 O O . PRO D 1 38 ? -13.600 41.599 19.536 1.00 31.48 37 PRO D O 1
ATOM 3246 N N . LYS D 1 39 ? -14.258 40.951 17.476 1.00 25.79 38 LYS D N 1
ATOM 3247 C CA . LYS D 1 39 ? -14.356 42.297 16.902 1.00 30.16 38 LYS D CA 1
ATOM 3248 C C . LYS D 1 39 ? -12.974 42.940 16.707 1.00 31.91 38 LYS D C 1
ATOM 3249 O O . LYS D 1 39 ? -12.868 44.077 16.250 1.00 33.68 38 LYS D O 1
ATOM 3255 N N . ALA D 1 40 ? -11.912 42.192 16.984 1.00 24.76 39 ALA D N 1
ATOM 3256 C CA . ALA D 1 40 ? -10.582 42.775 16.911 1.00 22.23 39 ALA D CA 1
ATOM 3257 C C . ALA D 1 40 ? -10.219 43.067 15.443 1.00 25.16 39 ALA D C 1
ATOM 3258 O O . ALA D 1 40 ? -10.660 42.379 14.526 1.00 24.70 39 ALA D O 1
ATOM 3260 N N . ARG D 1 41 ? -9.448 44.129 15.230 1.00 27.81 40 ARG D N 1
ATOM 3261 C CA . ARG D 1 41 ? -8.958 44.479 13.904 1.00 24.08 40 ARG D CA 1
ATOM 3262 C C . ARG D 1 41 ? -7.469 44.341 13.873 1.00 26.09 40 ARG D C 1
ATOM 3263 O O . ARG D 1 41 ? -6.753 45.281 14.185 1.00 20.34 40 ARG D O 1
ATOM 3271 N N . ILE D 1 42 ? -7.006 43.167 13.509 1.00 29.45 41 ILE D N 1
ATOM 3272 C CA . ILE D 1 42 ? -5.617 42.830 13.742 1.00 31.09 41 ILE D CA 1
ATOM 3273 C C . ILE D 1 42 ? -5.305 41.543 12.985 1.00 27.23 41 ILE D C 1
ATOM 3274 O O . ILE D 1 42 ? -6.200 40.754 12.694 1.00 24.07 41 ILE D O 1
ATOM 3279 N N . GLY D 1 43 ? -4.021 41.305 12.731 1.00 24.00 42 GLY D N 1
ATOM 3280 C CA . GLY D 1 43 ? -3.592 40.106 12.043 1.00 23.95 42 GLY D CA 1
ATOM 3281 C C . GLY D 1 43 ? -4.005 38.826 12.751 1.00 29.92 42 GLY D C 1
ATOM 3282 O O . GLY D 1 43 ? -4.039 38.765 13.995 1.00 25.66 42 GLY D O 1
ATOM 3283 N N . ASP D 1 44 ? -4.295 37.803 11.943 1.00 25.55 43 ASP D N 1
ATOM 3284 C CA . ASP D 1 44 ? -4.526 36.464 12.436 1.00 30.29 43 ASP D CA 1
ATOM 3285 C C . ASP D 1 44 ? -3.265 35.816 13.016 1.00 28.58 43 ASP D C 1
ATOM 3286 O O . ASP D 1 44 ? -2.131 36.214 12.710 1.00 26.99 43 ASP D O 1
ATOM 3291 N N . LEU D 1 45 ? -3.497 34.911 13.956 1.00 26.75 44 LEU D N 1
ATOM 3292 C CA . LEU D 1 45 ? -2.444 34.111 14.578 1.00 24.35 44 LEU D CA 1
ATOM 3293 C C . LEU D 1 45 ? -2.458 32.718 13.976 1.00 26.24 44 LEU D C 1
ATOM 3294 O O . LEU D 1 45 ? -3.454 32.002 14.018 1.00 19.45 44 LEU D O 1
ATOM 3299 N N . ASP D 1 46 ? -1.342 32.351 13.372 1.00 26.38 45 ASP D N 1
ATOM 3300 C CA . ASP D 1 46 ? -1.201 31.067 12.706 1.00 26.46 45 ASP D CA 1
ATOM 3301 C C . ASP D 1 46 ? -1.529 29.863 13.593 1.00 27.70 45 ASP D C 1
ATOM 3302 O O . ASP D 1 46 ? -2.281 28.946 13.178 1.00 24.26 45 ASP D O 1
ATOM 3307 N N . LYS D 1 47 ? -1.025 29.894 14.826 1.00 24.11 46 LYS D N 1
ATOM 3308 C CA . LYS D 1 47 ? -1.167 28.768 15.759 1.00 24.75 46 LYS D CA 1
ATOM 3309 C C . LYS D 1 47 ? -1.905 29.174 17.028 1.00 23.05 46 LYS D C 1
ATOM 3310 O O . LYS D 1 47 ? -1.529 30.138 17.681 1.00 20.24 46 LYS D O 1
ATOM 3316 N N . LYS D 1 48 ? -2.835 28.318 17.450 1.00 19.26 47 LYS D N 1
ATOM 3317 C CA . LYS D 1 48 ? -3.643 28.522 18.623 1.00 22.96 47 LYS D CA 1
ATOM 3318 C C . LYS D 1 48 ? -3.043 27.978 19.948 1.00 21.80 47 LYS D C 1
ATOM 3319 O O . LYS D 1 48 ? -3.321 28.511 21.017 1.00 27.70 47 LYS D O 1
ATOM 3325 N N . LYS D 1 49 ? -2.303 26.875 19.915 1.00 18.95 48 LYS D N 1
ATOM 3326 C CA . LYS D 1 49 ? -2.051 26.122 21.137 1.00 17.43 48 LYS D CA 1
ATOM 3327 C C . LYS D 1 49 ? -0.558 26.215 21.437 1.00 20.54 48 LYS D C 1
ATOM 3328 O O . LYS D 1 49 ? 0.243 25.860 20.577 1.00 21.31 48 LYS D O 1
ATOM 3334 N N . TYR D 1 50 ? -0.212 26.769 22.597 1.00 19.75 49 TYR D N 1
ATOM 3335 C CA . TYR D 1 50 ? 1.213 26.957 22.985 1.00 20.31 49 TYR D CA 1
ATOM 3336 C C . TYR D 1 50 ? 1.524 26.240 24.303 1.00 20.65 49 TYR D C 1
ATOM 3337 O O . TYR D 1 50 ? 0.761 26.314 25.276 1.00 17.19 49 TYR D O 1
ATOM 3346 N N . LEU D 1 51 ? 2.610 25.466 24.311 1.00 21.92 50 LEU D N 1
ATOM 3347 C CA . LEU D 1 51 ? 3.066 24.804 25.510 1.00 17.51 50 LEU D CA 1
ATOM 3348 C C . LEU D 1 51 ? 4.307 25.540 25.977 1.00 23.77 50 LEU D C 1
ATOM 3349 O O . LEU D 1 51 ? 5.307 25.588 25.254 1.00 20.96 50 LEU D O 1
ATOM 3354 N N . VAL D 1 52 ? 4.123 26.326 27.032 1.00 25.47 51 VAL D N 1
ATOM 3355 C CA . VAL D 1 52 ? 4.980 27.482 27.333 1.00 23.46 51 VAL D CA 1
ATOM 3356 C C . VAL D 1 52 ? 5.783 27.215 28.606 1.00 21.41 51 VAL D C 1
ATOM 3357 O O . VAL D 1 52 ? 5.239 26.848 29.630 1.00 22.33 51 VAL D O 1
ATOM 3361 N N . PRO D 1 53 ? 7.112 27.399 28.546 1.00 26.33 52 PRO D N 1
ATOM 3362 C CA . PRO D 1 53 ? 7.873 27.322 29.786 1.00 24.18 52 PRO D CA 1
ATOM 3363 C C . PRO D 1 53 ? 7.258 28.194 30.888 1.00 24.38 52 PRO D C 1
ATOM 3364 O O . PRO D 1 53 ? 6.806 29.319 30.623 1.00 23.46 52 PRO D O 1
ATOM 3368 N N . SER D 1 54 ? 7.108 27.615 32.073 1.00 24.47 53 SER D N 1
ATOM 3369 C CA . SER D 1 54 ? 6.422 28.273 33.179 1.00 27.00 53 SER D CA 1
ATOM 3370 C C . SER D 1 54 ? 7.126 29.549 33.633 1.00 25.65 53 SER D C 1
ATOM 3371 O O . SER D 1 54 ? 6.481 30.471 34.110 1.00 21.54 53 SER D O 1
ATOM 3374 N N . ASP D 1 55 ? 8.437 29.607 33.429 1.00 25.74 54 ASP D N 1
ATOM 3375 C CA . ASP D 1 55 ? 9.228 30.746 33.876 1.00 32.51 54 ASP D CA 1
ATOM 3376 C C . ASP D 1 55 ? 9.277 31.841 32.810 1.00 30.68 54 ASP D C 1
ATOM 3377 O O . ASP D 1 55 ? 9.651 32.975 33.103 1.00 34.09 54 ASP D O 1
ATOM 3382 N N . LEU D 1 56 ? 8.825 31.541 31.595 1.00 28.35 55 LEU D N 1
ATOM 3383 C CA . LEU D 1 56 ? 8.730 32.577 30.577 1.00 29.64 55 LEU D CA 1
ATOM 3384 C C . LEU D 1 56 ? 7.804 33.638 31.105 1.00 27.69 55 LEU D C 1
ATOM 3385 O O . LEU D 1 56 ? 6.821 33.318 31.746 1.00 30.33 55 LEU D O 1
ATOM 3390 N N . THR D 1 57 ? 8.105 34.905 30.848 1.00 25.12 56 THR D N 1
ATOM 3391 C CA . THR D 1 57 ? 7.286 35.981 31.401 1.00 24.75 56 THR D CA 1
ATOM 3392 C C . THR D 1 57 ? 6.097 36.287 30.486 1.00 21.64 56 THR D C 1
ATOM 3393 O O . THR D 1 57 ? 6.149 36.079 29.283 1.00 24.07 56 THR D O 1
ATOM 3397 N N . VAL D 1 58 ? 5.054 36.859 31.058 1.00 21.30 57 VAL D N 1
ATOM 3398 C CA . VAL D 1 58 ? 3.956 37.365 30.252 1.00 23.31 57 VAL D CA 1
ATOM 3399 C C . VAL D 1 58 ? 4.473 38.388 29.226 1.00 25.82 57 VAL D C 1
ATOM 3400 O O . VAL D 1 58 ? 4.029 38.398 28.073 1.00 25.78 57 VAL D O 1
ATOM 3404 N N . GLY D 1 59 ? 5.447 39.210 29.638 1.00 26.38 58 GLY D N 1
ATOM 3405 C CA . GLY D 1 59 ? 6.094 40.150 28.711 1.00 26.96 58 GLY D CA 1
ATOM 3406 C C . GLY D 1 59 ? 6.717 39.463 27.511 1.00 25.08 58 GLY D C 1
ATOM 3407 O O . GLY D 1 59 ? 6.512 39.876 26.378 1.00 33.45 58 GLY D O 1
ATOM 3408 N N . GLN D 1 60 ? 7.463 38.394 27.769 1.00 26.71 59 GLN D N 1
ATOM 3409 C CA . GLN D 1 60 ? 8.173 37.675 26.727 1.00 27.13 59 GLN D CA 1
ATOM 3410 C C . GLN D 1 60 ? 7.218 36.888 25.851 1.00 24.69 59 GLN D C 1
ATOM 3411 O O . GLN D 1 60 ? 7.484 36.710 24.673 1.00 23.54 59 GLN D O 1
ATOM 3417 N N . PHE D 1 61 ? 6.056 36.530 26.396 1.00 24.95 60 PHE D N 1
ATOM 3418 C CA . PHE D 1 61 ? 5.037 35.849 25.611 1.00 21.35 60 PHE D CA 1
ATOM 3419 C C . PHE D 1 61 ? 4.249 36.788 24.702 1.00 24.05 60 PHE D C 1
ATOM 3420 O O . PHE D 1 61 ? 3.942 36.435 23.558 1.00 24.25 60 PHE D O 1
ATOM 3428 N N . TYR D 1 62 ? 3.877 37.948 25.236 1.00 24.20 61 TYR D N 1
ATOM 3429 C CA . TYR D 1 62 ? 3.524 39.123 24.449 1.00 25.77 61 TYR D CA 1
ATOM 3430 C C . TYR D 1 62 ? 4.434 39.313 23.225 1.00 25.24 61 TYR D C 1
ATOM 3431 O O . TYR D 1 62 ? 3.979 39.425 22.089 1.00 19.89 61 TYR D O 1
ATOM 3440 N N . PHE D 1 63 ? 5.729 39.478 23.476 1.00 27.02 62 PHE D N 1
ATOM 3441 C CA . PHE D 1 63 ? 6.654 39.721 22.393 1.00 26.17 62 PHE D CA 1
ATOM 3442 C C . PHE D 1 63 ? 6.550 38.589 21.361 1.00 24.14 62 PHE D C 1
ATOM 3443 O O . PHE D 1 63 ? 6.529 38.844 20.162 1.00 25.27 62 PHE D O 1
ATOM 3451 N N . LEU D 1 64 ? 6.524 37.341 21.828 1.00 28.23 63 LEU D N 1
ATOM 3452 C CA . LEU D 1 64 ? 6.416 36.169 20.947 1.00 27.06 63 LEU D CA 1
ATOM 3453 C C . LEU D 1 64 ? 5.204 36.304 20.052 1.00 27.73 63 LEU D C 1
ATOM 3454 O O . LEU D 1 64 ? 5.296 36.154 18.839 1.00 26.26 63 LEU D O 1
ATOM 3459 N N . ILE D 1 65 ? 4.053 36.554 20.658 1.00 23.47 64 ILE D N 1
ATOM 3460 C CA . ILE D 1 65 ? 2.830 36.601 19.893 1.00 23.08 64 ILE D CA 1
ATOM 3461 C C . ILE D 1 65 ? 2.836 37.807 18.927 1.00 21.15 64 ILE D C 1
ATOM 3462 O O . ILE D 1 65 ? 2.488 37.664 17.763 1.00 23.88 64 ILE D O 1
ATOM 3467 N N . ARG D 1 66 ? 3.322 38.960 19.378 1.00 26.87 65 ARG D N 1
ATOM 3468 C CA . ARG D 1 66 ? 3.420 40.147 18.500 1.00 26.73 65 ARG D CA 1
ATOM 3469 C C . ARG D 1 66 ? 4.212 39.834 17.209 1.00 27.68 65 ARG D C 1
ATOM 3470 O O . ARG D 1 66 ? 3.818 40.264 16.126 1.00 25.43 65 ARG D O 1
ATOM 3478 N N . LYS D 1 67 ? 5.310 39.087 17.332 1.00 26.89 66 LYS D N 1
ATOM 3479 C CA . LYS D 1 67 ? 6.096 38.663 16.173 1.00 28.07 66 LYS D CA 1
ATOM 3480 C C . LYS D 1 67 ? 5.326 37.758 15.248 1.00 28.02 66 LYS D C 1
ATOM 3481 O O . LYS D 1 67 ? 5.342 37.945 14.037 1.00 28.34 66 LYS D O 1
ATOM 3487 N N . ARG D 1 68 ? 4.670 36.747 15.804 1.00 32.40 67 ARG D N 1
ATOM 3488 C CA . ARG D 1 68 ? 3.950 35.801 14.979 1.00 30.41 67 ARG D CA 1
ATOM 3489 C C . ARG D 1 68 ? 2.888 36.549 14.194 1.00 30.70 67 ARG D C 1
ATOM 3490 O O . ARG D 1 68 ? 2.614 36.194 13.058 1.00 24.43 67 ARG D O 1
ATOM 3498 N N . ILE D 1 69 ? 2.372 37.639 14.773 1.00 32.11 68 ILE D N 1
ATOM 3499 C CA . ILE D 1 69 ? 1.365 38.493 14.123 1.00 36.67 68 ILE D CA 1
ATOM 3500 C C . ILE D 1 69 ? 1.969 39.526 13.153 1.00 36.18 68 ILE D C 1
ATOM 3501 O O . ILE D 1 69 ? 1.236 40.232 12.466 1.00 32.39 68 ILE D O 1
ATOM 3506 N N . HIS D 1 70 ? 3.300 39.619 13.121 1.00 36.96 69 HIS D N 1
ATOM 3507 C CA . HIS D 1 70 ? 4.013 40.647 12.344 1.00 42.24 69 HIS D CA 1
ATOM 3508 C C . HIS D 1 70 ? 3.500 42.054 12.662 1.00 38.99 69 HIS D C 1
ATOM 3509 O O . HIS D 1 70 ? 3.205 42.835 11.769 1.00 46.50 69 HIS D O 1
ATOM 3516 N N . LEU D 1 71 ? 3.408 42.378 13.942 1.00 38.59 70 LEU D N 1
ATOM 3517 C CA . LEU D 1 71 ? 2.898 43.680 14.373 1.00 44.27 70 LEU D CA 1
ATOM 3518 C C . LEU D 1 71 ? 4.072 44.628 14.632 1.00 47.77 70 LEU D C 1
ATOM 3519 O O . LEU D 1 71 ? 5.073 44.209 15.217 1.00 49.97 70 LEU D O 1
ATOM 3524 N N . ARG D 1 72 ? 3.967 45.881 14.188 1.00 41.21 71 ARG D N 1
ATOM 3525 C CA . ARG D 1 72 ? 5.033 46.872 14.433 1.00 44.34 71 ARG D CA 1
ATOM 3526 C C . ARG D 1 72 ? 5.038 47.318 15.895 1.00 45.49 71 ARG D C 1
ATOM 3527 O O . ARG D 1 72 ? 3.978 47.409 16.523 1.00 37.14 71 ARG D O 1
ATOM 3535 N N . ALA D 1 73 ? 6.224 47.640 16.414 1.00 43.52 72 ALA D N 1
ATOM 3536 C CA . ALA D 1 73 ? 6.456 47.764 17.863 1.00 45.99 72 ALA D CA 1
ATOM 3537 C C . ALA D 1 73 ? 5.727 48.971 18.448 1.00 41.90 72 ALA D C 1
ATOM 3538 O O . ALA D 1 73 ? 5.436 49.018 19.654 1.00 36.25 72 ALA D O 1
ATOM 3540 N N . GLU D 1 74 ? 5.374 49.914 17.585 1.00 40.17 73 GLU D N 1
ATOM 3541 C CA . GLU D 1 74 ? 4.623 51.082 18.027 1.00 47.86 73 GLU D CA 1
ATOM 3542 C C . GLU D 1 74 ? 3.110 50.840 17.982 1.00 46.36 73 GLU D C 1
ATOM 3543 O O . GLU D 1 74 ? 2.348 51.592 18.596 1.00 45.76 73 GLU D O 1
ATOM 3549 N N . ASP D 1 75 ? 2.683 49.778 17.291 1.00 47.52 74 ASP D N 1
ATOM 3550 C CA . ASP D 1 75 ? 1.263 49.383 17.257 1.00 48.49 74 ASP D CA 1
ATOM 3551 C C . ASP D 1 75 ? 0.820 48.759 18.585 1.00 46.27 74 ASP D C 1
ATOM 3552 O O . ASP D 1 75 ? 1.591 48.054 19.259 1.00 35.21 74 ASP D O 1
ATOM 3557 N N . ALA D 1 76 ? -0.475 48.862 18.840 1.00 41.93 75 ALA D N 1
ATOM 3558 C CA . ALA D 1 76 ? -1.067 48.362 20.069 1.00 40.36 75 ALA D CA 1
ATOM 3559 C C . ALA D 1 76 ? -1.406 46.861 19.994 1.00 34.84 75 ALA D C 1
ATOM 3560 O O . ALA D 1 76 ? -1.984 46.375 18.997 1.00 30.52 75 ALA D O 1
ATOM 3562 N N . LEU D 1 77 ? -1.067 46.147 21.070 1.00 33.51 76 LEU D N 1
ATOM 3563 C CA . LEU D 1 77 ? -1.566 44.784 21.301 1.00 33.07 76 LEU D CA 1
ATOM 3564 C C . LEU D 1 77 ? -1.992 44.597 22.757 1.00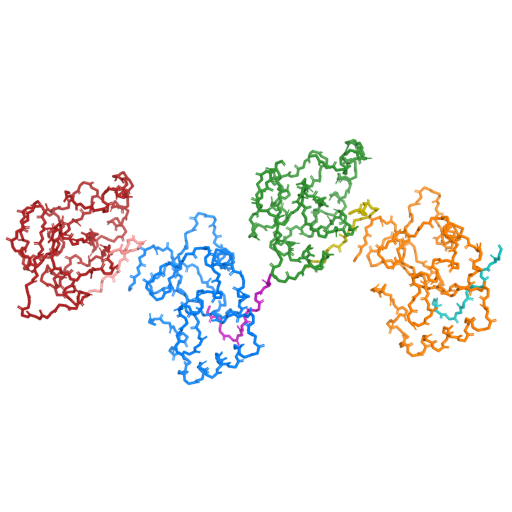 29.22 76 LEU D C 1
ATOM 3565 O O . LEU D 1 77 ? -1.203 44.861 23.681 1.00 31.07 76 LEU D O 1
ATOM 3570 N N . PHE D 1 78 ? -3.185 44.030 22.956 1.00 21.97 77 PHE D N 1
ATOM 3571 C CA . PHE D 1 78 ? -3.692 43.758 24.312 1.00 22.74 77 PHE D CA 1
ATOM 3572 C C . PHE D 1 78 ? -4.055 42.283 24.503 1.00 24.15 77 PHE D C 1
ATOM 3573 O O . PHE D 1 78 ? -4.692 41.673 23.639 1.00 28.28 77 PHE D O 1
ATOM 3581 N N . PHE D 1 79 ? -3.645 41.718 25.641 1.00 24.58 78 PHE D N 1
ATOM 3582 C CA . PHE D 1 79 ? -4.085 40.389 26.065 1.00 23.21 78 PHE D CA 1
ATOM 3583 C C . PHE D 1 79 ? -5.191 40.517 27.105 1.00 26.33 78 PHE D C 1
ATOM 3584 O O . PHE D 1 79 ? -5.075 41.333 28.042 1.00 22.80 78 PHE D O 1
ATOM 3592 N N . PHE D 1 80 ? -6.248 39.721 26.944 1.00 23.51 79 PHE D N 1
ATOM 3593 C CA . PHE D 1 80 ? -7.271 39.589 27.977 1.00 26.21 79 PHE D CA 1
ATOM 3594 C C . PHE D 1 80 ? -7.393 38.157 28.521 1.00 23.56 79 PHE D C 1
ATOM 3595 O O . PHE D 1 80 ? -7.573 37.187 27.766 1.00 22.53 79 PHE D O 1
ATOM 3603 N N . VAL D 1 81 ? -7.340 38.059 29.848 1.00 23.13 80 VAL D N 1
ATOM 3604 C CA . VAL D 1 81 ? -7.461 36.791 30.575 1.00 26.90 80 VAL D CA 1
ATOM 3605 C C . VAL D 1 81 ? -8.461 36.911 31.736 1.00 24.79 80 VAL D C 1
ATOM 3606 O O . VAL D 1 81 ? -8.241 37.665 32.668 1.00 18.58 80 VAL D O 1
ATOM 3610 N N . ASN D 1 82 ? -9.551 36.152 31.695 1.00 26.00 81 ASN D N 1
ATOM 3611 C CA . ASN D 1 82 ? -10.536 36.230 32.773 1.00 28.28 81 ASN D CA 1
ATOM 3612 C C . ASN D 1 82 ? -10.790 37.662 33.229 1.00 27.77 81 ASN D C 1
ATOM 3613 O O . ASN D 1 82 ? -10.622 37.973 34.415 1.00 30.33 81 ASN D O 1
ATOM 3618 N N . ASN D 1 83 ? -11.113 38.547 32.294 1.00 32.12 82 ASN D N 1
ATOM 3619 C CA . ASN D 1 83 ? -11.566 39.905 32.634 1.00 36.40 82 ASN D CA 1
ATOM 3620 C C . ASN D 1 83 ? -10.514 40.839 33.212 1.00 34.61 82 ASN D C 1
ATOM 3621 O O . ASN D 1 83 ? -10.828 41.806 33.909 1.00 44.47 82 ASN D O 1
ATOM 3626 N N . VAL D 1 84 ? -9.256 40.564 32.911 1.00 26.61 83 VAL D N 1
ATOM 3627 C CA . VAL D 1 84 ? -8.183 41.458 33.305 1.00 25.77 83 VAL D CA 1
ATOM 3628 C C . VAL D 1 84 ? -7.224 41.471 32.132 1.00 22.62 83 VAL D C 1
ATOM 3629 O O . VAL D 1 84 ? -7.211 40.529 31.347 1.00 19.76 83 VAL D O 1
ATOM 3633 N N . ILE D 1 85 ? -6.369 42.491 32.075 1.00 28.75 84 ILE D N 1
ATOM 3634 C CA . ILE D 1 85 ? -5.190 42.478 31.236 1.00 28.27 84 ILE D CA 1
ATOM 3635 C C . ILE D 1 85 ? -4.017 42.032 32.109 1.00 28.78 84 ILE D C 1
ATOM 3636 O O . ILE D 1 85 ? -3.721 42.658 33.119 1.00 26.48 84 ILE D O 1
ATOM 3641 N N . PRO D 1 86 ? -3.329 40.959 31.719 1.00 25.04 85 PRO D N 1
ATOM 3642 C CA . PRO D 1 86 ? -2.428 40.403 32.720 1.00 29.06 85 PRO D CA 1
ATOM 3643 C C . PRO D 1 86 ? -1.148 41.241 32.768 1.00 26.87 85 PRO D C 1
ATOM 3644 O O . PRO D 1 86 ? -0.764 41.812 31.754 1.00 23.42 85 PRO D O 1
ATOM 3648 N N . PRO D 1 87 ? -0.608 41.475 33.969 1.00 35.36 86 PRO D N 1
ATOM 3649 C CA . PRO D 1 87 ? 0.608 42.287 33.983 1.00 31.92 86 PRO D CA 1
ATOM 3650 C C . PRO D 1 87 ? 1.779 41.540 33.341 1.00 34.53 86 PRO D C 1
ATOM 3651 O O . PRO D 1 87 ? 1.894 40.322 33.490 1.00 28.45 86 PRO D O 1
ATOM 3655 N N . THR D 1 88 ? 2.700 42.273 32.726 1.00 27.51 87 THR D N 1
ATOM 3656 C CA . THR D 1 88 ? 3.717 41.656 31.890 1.00 28.67 87 THR D CA 1
ATOM 3657 C C . THR D 1 88 ? 4.875 41.111 32.722 1.00 28.20 87 THR D C 1
ATOM 3658 O O . THR D 1 88 ? 5.667 40.325 32.232 1.00 32.49 87 THR D O 1
ATOM 3662 N N . SER D 1 89 ? 4.950 41.477 33.999 1.00 28.91 88 SER D N 1
ATOM 3663 C CA . SER D 1 89 ? 6.028 40.962 34.853 1.00 30.76 88 SER D CA 1
ATOM 3664 C C . SER D 1 89 ? 5.719 39.620 35.540 1.00 25.63 88 SER D C 1
ATOM 3665 O O . SER D 1 89 ? 6.613 38.958 36.027 1.00 28.76 88 SER D O 1
ATOM 3668 N N . ALA D 1 90 ? 4.468 39.177 35.538 1.00 27.29 89 ALA D N 1
ATOM 3669 C CA . ALA D 1 90 ? 4.169 37.819 36.005 1.00 27.84 89 ALA D CA 1
ATOM 3670 C C . ALA D 1 90 ? 4.817 36.784 35.089 1.00 26.76 89 ALA D C 1
ATOM 3671 O O . ALA D 1 90 ? 4.911 36.984 33.882 1.00 30.38 89 ALA D O 1
ATOM 3673 N N . THR D 1 91 ? 5.091 35.609 35.631 1.00 28.04 90 THR D N 1
ATOM 3674 C CA . THR D 1 91 ? 5.466 34.478 34.800 1.00 26.86 90 THR D CA 1
ATOM 3675 C C . THR D 1 91 ? 4.227 33.821 34.253 1.00 25.47 90 THR D C 1
ATOM 3676 O O . THR D 1 91 ? 3.156 33.918 34.844 1.00 24.49 90 THR D O 1
ATOM 3680 N N . MET D 1 92 ? 4.391 33.126 33.137 1.00 24.74 91 MET D N 1
ATOM 3681 C CA . MET D 1 92 ? 3.310 32.343 32.565 1.00 21.79 91 MET D CA 1
ATOM 3682 C C . MET D 1 92 ? 2.848 31.255 33.541 1.00 23.23 91 MET D C 1
ATOM 3683 O O . MET D 1 92 ? 1.668 30.960 33.616 1.00 21.27 91 MET D O 1
ATOM 3688 N N . GLY D 1 93 ? 3.768 30.677 34.316 1.00 21.69 92 GLY D N 1
ATOM 3689 C CA . GLY D 1 93 ? 3.393 29.798 35.441 1.00 22.16 92 GLY D CA 1
ATOM 3690 C C . GLY D 1 93 ? 2.499 30.453 36.490 1.00 19.86 92 GLY D C 1
ATOM 3691 O O . GLY D 1 93 ? 1.421 29.929 36.835 1.00 23.31 92 GLY D O 1
ATOM 3692 N N . GLN D 1 94 ? 2.823 31.688 36.845 1.00 15.77 93 GLN D N 1
ATOM 3693 C CA . GLN D 1 94 ? 2.050 32.392 37.867 1.00 18.45 93 GLN D CA 1
ATOM 3694 C C . GLN D 1 94 ? 0.675 32.752 37.303 1.00 15.40 93 GLN D C 1
ATOM 3695 O O . GLN D 1 94 ? -0.325 32.537 37.964 1.00 19.18 93 GLN D O 1
ATOM 3701 N N . LEU D 1 95 ? 0.622 33.257 36.068 1.00 16.96 94 LEU D N 1
ATOM 3702 C CA . LEU D 1 95 ? -0.688 33.577 35.438 1.00 18.18 94 LEU D CA 1
ATOM 3703 C C . LEU D 1 95 ? -1.528 32.310 35.311 1.00 16.08 94 LEU D C 1
ATOM 3704 O O . LEU D 1 95 ? -2.774 32.318 35.522 1.00 23.44 94 LEU D O 1
ATOM 3709 N N . TYR D 1 96 ? -0.885 31.224 34.879 1.00 16.79 95 TYR D N 1
ATOM 3710 C CA . TYR D 1 96 ? -1.562 29.930 34.764 1.00 23.30 95 TYR D CA 1
ATOM 3711 C C . TYR D 1 96 ? -2.231 29.504 36.088 1.00 24.95 95 TYR D C 1
ATOM 3712 O O . TYR D 1 96 ? -3.417 29.147 36.123 1.00 19.10 95 TYR D O 1
ATOM 3721 N N . GLN D 1 97 ? -1.475 29.571 37.171 1.00 20.22 96 GLN D N 1
ATOM 3722 C CA . GLN D 1 97 ? -1.980 29.121 38.470 1.00 25.92 96 GLN D CA 1
ATOM 3723 C C . GLN D 1 97 ? -3.132 30.011 38.919 1.00 26.38 96 GLN D C 1
ATOM 3724 O O . GLN D 1 97 ? -4.146 29.506 39.404 1.00 28.34 96 GLN D O 1
ATOM 3730 N N . GLU D 1 98 ? -3.033 31.310 38.654 1.00 26.86 97 GLU D N 1
ATOM 3731 C CA . GLU D 1 98 ? -4.118 32.214 39.030 1.00 26.30 97 GLU D CA 1
ATOM 3732 C C . GLU D 1 98 ? -5.363 31.955 38.205 1.00 23.86 97 GLU D C 1
ATOM 3733 O O . GLU D 1 98 ? -6.480 31.977 38.727 1.00 27.03 97 GLU D O 1
ATOM 3739 N N . HIS D 1 99 ? -5.185 31.753 36.901 1.00 25.28 98 HIS D N 1
ATOM 3740 C CA . HIS D 1 99 ? -6.269 31.939 35.967 1.00 24.00 98 HIS D CA 1
ATOM 3741 C C . HIS D 1 99 ? -6.666 30.707 35.205 1.00 24.88 98 HIS D C 1
ATOM 3742 O O . HIS D 1 99 ? -7.586 30.786 34.435 1.00 24.34 98 HIS D O 1
ATOM 3749 N N . HIS D 1 100 ? -5.925 29.600 35.281 1.00 24.37 99 HIS D N 1
ATOM 3750 C CA . HIS D 1 100 ? -6.319 28.473 34.431 1.00 25.31 99 HIS D CA 1
ATOM 3751 C C . HIS D 1 100 ? -7.767 28.046 34.766 1.00 25.55 99 HIS D C 1
ATOM 3752 O O . HIS D 1 100 ? -8.201 28.165 35.902 1.00 23.23 99 HIS D O 1
ATOM 3759 N N . GLU D 1 101 ? -8.505 27.584 33.766 1.00 29.01 100 GLU D N 1
ATOM 3760 C CA . GLU D 1 101 ? -9.874 27.132 33.971 1.00 31.25 100 GLU D CA 1
ATOM 3761 C C . GLU D 1 101 ? -9.863 25.680 34.419 1.00 34.26 100 GLU D C 1
ATOM 3762 O O . GLU D 1 101 ? -8.812 25.109 34.725 1.00 28.70 100 GLU D O 1
ATOM 3768 N N . GLU D 1 102 ? -11.034 25.064 34.466 1.00 32.55 101 GLU D N 1
ATOM 3769 C CA . GLU D 1 102 ? -11.113 23.750 35.052 1.00 36.70 101 GLU D CA 1
ATOM 3770 C C . GLU D 1 102 ? -10.759 22.646 34.072 1.00 32.24 101 GLU D C 1
ATOM 3771 O O . GLU D 1 102 ? -10.594 21.508 34.488 1.00 32.43 101 GLU D O 1
ATOM 3777 N N . ASP D 1 103 ? -10.520 22.989 32.803 1.00 26.21 102 ASP D N 1
ATOM 3778 C CA . ASP D 1 103 ? -9.878 22.044 31.882 1.00 26.02 102 ASP D CA 1
ATOM 3779 C C . ASP D 1 103 ? -8.350 22.084 31.984 1.00 28.24 102 ASP D C 1
ATOM 3780 O O . ASP D 1 103 ? -7.651 21.463 31.183 1.00 24.78 102 ASP D O 1
ATOM 3785 N N . PHE D 1 104 ? -7.855 22.836 32.963 1.00 27.74 103 PHE D N 1
ATOM 3786 C CA . PHE D 1 104 ? -6.422 22.999 33.161 1.00 28.61 103 PHE D CA 1
ATOM 3787 C C . PHE D 1 104 ? -5.731 23.645 31.963 1.00 25.27 103 PHE D C 1
ATOM 3788 O O . PHE D 1 104 ? -4.506 23.571 31.847 1.00 28.19 103 PHE D O 1
ATOM 3796 N N . PHE D 1 105 ? -6.487 24.414 31.181 1.00 27.81 104 PHE D N 1
ATOM 3797 C CA . PHE D 1 105 ? -5.904 25.334 30.194 1.00 27.19 104 PHE D CA 1
ATOM 3798 C C . PHE D 1 105 ? -6.053 26.797 30.635 1.00 25.66 104 PHE D C 1
ATOM 3799 O O . PHE D 1 105 ? -7.036 27.174 31.261 1.00 27.46 104 PHE D O 1
ATOM 3807 N N . LEU D 1 106 ? -5.059 27.608 30.307 1.00 23.43 105 LEU D N 1
ATOM 3808 C CA . LEU D 1 106 ? -5.164 29.046 30.357 1.00 23.38 105 LEU D CA 1
ATOM 3809 C C . LEU D 1 106 ? -5.648 29.599 29.035 1.00 20.59 105 LEU D C 1
ATOM 3810 O O . LEU D 1 106 ? -5.062 29.332 27.999 1.00 19.11 105 LEU D O 1
ATOM 3815 N N . TYR D 1 107 ? -6.597 30.519 29.093 1.00 20.55 106 TYR D N 1
ATOM 3816 C CA . TYR D 1 107 ? -7.179 31.100 27.886 1.00 20.52 106 TYR D CA 1
ATOM 3817 C C . TYR D 1 107 ? -6.810 32.569 27.779 1.00 19.33 106 TYR D C 1
ATOM 3818 O O . TYR D 1 107 ? -7.040 33.340 28.706 1.00 19.69 106 TYR D O 1
ATOM 3827 N N . ILE D 1 108 ? -6.210 32.946 26.652 1.00 18.91 107 ILE D N 1
ATOM 3828 C CA . ILE D 1 108 ? -5.866 34.323 26.398 1.00 20.83 107 ILE D CA 1
ATOM 3829 C C . ILE D 1 108 ? -6.446 34.871 25.095 1.00 21.74 107 ILE D C 1
ATOM 3830 O O . ILE D 1 108 ? -6.353 34.261 24.019 1.00 21.98 107 ILE D O 1
ATOM 3835 N N . ALA D 1 109 ? -7.119 36.006 25.218 1.00 22.76 108 ALA D N 1
ATOM 3836 C CA . ALA D 1 109 ? -7.675 36.689 24.055 1.0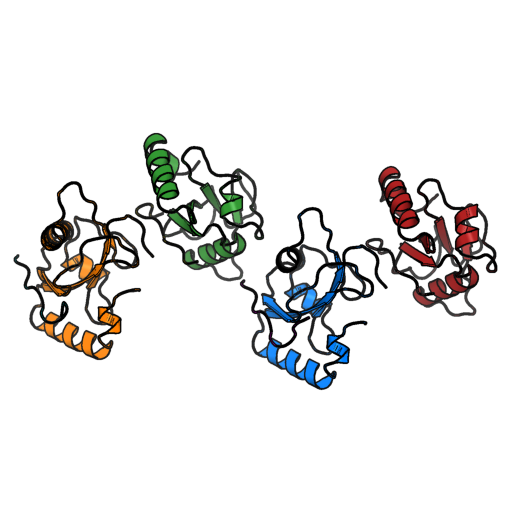0 23.54 108 ALA D CA 1
ATOM 3837 C C . ALA D 1 109 ? -6.823 37.897 23.705 1.00 23.33 108 ALA D C 1
ATOM 3838 O O . ALA D 1 109 ? -6.287 38.550 24.591 1.00 22.62 108 ALA D O 1
ATOM 3840 N N . TYR D 1 110 ? -6.643 38.156 22.406 1.00 25.24 109 TYR D N 1
ATOM 3841 C CA . TYR D 1 110 ? -5.761 39.241 21.974 1.00 23.32 109 TYR D CA 1
ATOM 3842 C C . TYR D 1 110 ? -6.499 40.203 21.060 1.00 23.60 109 TYR D C 1
ATOM 3843 O O . TYR D 1 110 ? -7.446 39.822 20.380 1.00 20.22 109 TYR D O 1
ATOM 3852 N N . SER D 1 111 ? -6.119 41.471 21.121 1.00 25.39 110 SER D N 1
ATOM 3853 C CA . SER D 1 111 ? -6.825 42.514 20.384 1.00 26.54 110 SER D CA 1
ATOM 3854 C C . SER D 1 111 ? -5.945 43.727 20.100 1.00 25.99 110 SER D C 1
ATOM 3855 O O . SER D 1 111 ? -4.910 43.921 20.750 1.00 30.35 110 SER D O 1
ATOM 3858 N N . ASP D 1 112 ? -6.376 44.533 19.122 1.00 25.24 111 ASP D N 1
ATOM 3859 C CA . ASP D 1 112 ? -5.813 45.869 18.885 1.00 25.95 111 ASP D CA 1
ATOM 3860 C C . ASP D 1 112 ? -6.341 46.937 19.838 1.00 27.22 111 ASP D C 1
ATOM 3861 O O . ASP D 1 112 ? -5.706 47.981 19.997 1.00 29.74 111 ASP D O 1
ATOM 3866 N N . GLU D 1 113 ? -7.521 46.708 20.419 1.00 23.80 112 GLU D N 1
ATOM 3867 C CA . GLU D 1 113 ? -8.219 47.742 21.174 1.00 23.18 112 GLU D CA 1
ATOM 3868 C C . GLU D 1 113 ? -8.385 47.346 22.651 1.00 20.00 112 GLU D C 1
ATOM 3869 O O . GLU D 1 113 ? -8.477 46.143 23.018 1.00 20.32 112 GLU D O 1
ATOM 3875 N N . SER D 1 114 ? -8.348 48.370 23.491 1.00 22.30 113 SER D N 1
ATOM 3876 C CA . SER D 1 114 ? -8.596 48.239 24.919 1.00 22.78 113 SER D CA 1
ATOM 3877 C C . SER D 1 114 ? -10.103 48.218 25.177 1.00 21.92 113 SER D C 1
ATOM 3878 O O . SER D 1 114 ? -10.638 49.076 25.864 1.00 22.62 113 SER D O 1
ATOM 3881 N N . VAL D 1 115 ? -10.751 47.213 24.619 1.00 23.42 114 VAL D N 1
ATOM 3882 C CA . VAL D 1 115 ? -12.204 47.021 24.724 1.00 21.14 114 VAL D CA 1
ATOM 3883 C C . VAL D 1 115 ? -12.367 45.521 24.730 1.00 26.33 114 VAL D C 1
ATOM 3884 O O . VAL D 1 115 ? -11.856 44.842 23.839 1.00 26.69 114 VAL D O 1
ATOM 3888 N N . TYR D 1 116 ? -13.095 44.994 25.705 1.00 26.71 115 TYR D N 1
ATOM 3889 C CA . TYR D 1 116 ? -13.285 43.555 25.777 1.00 29.07 115 TYR D CA 1
ATOM 3890 C C . TYR D 1 116 ? -14.651 43.183 26.335 1.00 28.22 115 TYR D C 1
ATOM 3891 O O . TYR D 1 116 ? -15.099 43.785 27.305 1.00 26.02 115 TYR D O 1
ATOM 3900 N N . GLY D 1 117 ? -15.307 42.211 25.693 1.00 30.55 116 GLY D N 1
ATOM 3901 C CA . GLY D 1 117 ? -16.390 41.445 26.305 1.00 29.34 116 GLY D CA 1
ATOM 3902 C C . GLY D 1 117 ? -17.431 40.976 25.293 1.00 40.35 116 GLY D C 1
ATOM 3903 O O . GLY D 1 117 ? -17.204 41.006 24.071 1.00 41.75 116 GLY D O 1
ATOM 3904 N N . SER E 2 1 ? 17.688 5.983 10.421 1.00 41.02 663 SER E N 1
ATOM 3905 C CA . SER E 2 1 ? 18.915 6.818 10.241 1.00 50.36 663 SER E CA 1
ATOM 3906 C C . SER E 2 1 ? 19.916 6.358 9.159 1.00 40.47 663 SER E C 1
ATOM 3907 O O . SER E 2 1 ? 20.852 7.095 8.857 1.00 44.52 663 SER E O 1
ATOM 3910 N N . ASP E 2 2 ? 19.718 5.197 8.537 1.00 32.92 664 ASP E N 1
ATOM 3911 C CA . ASP E 2 2 ? 20.495 4.882 7.334 1.00 33.57 664 ASP E CA 1
ATOM 3912 C C . ASP E 2 2 ? 20.027 5.780 6.182 1.00 37.36 664 ASP E C 1
ATOM 3913 O O . ASP E 2 2 ? 18.831 5.823 5.863 1.00 39.04 664 ASP E O 1
ATOM 3918 N N . ASP E 2 3 ? 20.965 6.519 5.592 1.00 32.43 665 ASP E N 1
ATOM 3919 C CA . ASP E 2 3 ? 20.688 7.362 4.434 1.00 36.27 665 ASP E CA 1
ATOM 3920 C C . ASP E 2 3 ? 21.511 7.003 3.177 1.00 32.54 665 ASP E C 1
ATOM 3921 O O . ASP E 2 3 ? 21.692 7.839 2.304 1.00 34.06 665 ASP E O 1
ATOM 3926 N N . ASP E 2 4 ? 21.958 5.752 3.059 1.00 34.25 666 ASP E N 1
ATOM 3927 C CA . ASP E 2 4 ? 22.773 5.327 1.907 1.00 38.61 666 ASP E CA 1
ATOM 3928 C C . ASP E 2 4 ? 22.009 5.267 0.587 1.00 34.62 666 ASP E C 1
ATOM 3929 O O . ASP E 2 4 ? 22.585 5.458 -0.474 1.00 33.54 666 ASP E O 1
ATOM 3934 N N . PHE E 2 5 ? 20.752 4.856 0.642 1.00 32.46 667 PHE E N 1
ATOM 3935 C CA . PHE E 2 5 ? 20.007 4.618 -0.571 1.00 33.62 667 PHE E CA 1
ATOM 3936 C C . PHE E 2 5 ? 18.537 4.909 -0.361 1.00 30.80 667 PHE E C 1
ATOM 3937 O O . PHE E 2 5 ? 18.055 4.970 0.771 1.00 30.90 667 PHE E O 1
ATOM 3945 N N . TRP E 2 6 ? 17.853 5.119 -1.473 1.00 26.97 668 TRP E N 1
ATOM 3946 C CA . TRP E 2 6 ? 16.449 5.429 -1.477 1.00 23.74 668 TRP E CA 1
ATOM 3947 C C . TRP E 2 6 ? 15.665 4.139 -1.510 1.00 28.16 668 TRP E C 1
ATOM 3948 O O . TRP E 2 6 ? 15.832 3.335 -2.422 1.00 27.75 668 TRP E O 1
ATOM 3959 N N . VAL E 2 7 ? 14.678 4.048 -0.631 1.00 25.50 669 VAL E N 1
ATOM 3960 C CA . VAL E 2 7 ? 13.837 2.892 -0.523 1.00 26.51 669 VAL E CA 1
ATOM 3961 C C . VAL E 2 7 ? 12.775 2.982 -1.605 1.00 26.89 669 VAL E C 1
ATOM 3962 O O . VAL E 2 7 ? 12.007 3.948 -1.642 1.00 24.94 669 VAL E O 1
ATOM 3966 N N . ARG E 2 8 ? 12.817 2.077 -2.576 1.00 24.84 670 ARG E N 1
ATOM 3967 C CA . ARG E 2 8 ? 11.808 2.107 -3.623 1.00 27.92 670 ARG E CA 1
ATOM 3968 C C . ARG E 2 8 ? 10.538 1.544 -3.063 1.00 29.55 670 ARG E C 1
ATOM 3969 O O . ARG E 2 8 ? 10.396 0.343 -2.984 1.00 27.38 670 ARG E O 1
ATOM 3977 N N . VAL E 2 9 ? 9.599 2.406 -2.703 1.00 29.14 671 VAL E N 1
ATOM 3978 C CA . VAL E 2 9 ? 8.282 1.965 -2.255 1.00 29.35 671 VAL E CA 1
ATOM 3979 C C . VAL E 2 9 ? 7.361 1.395 -3.364 1.00 40.04 671 VAL E C 1
ATOM 3980 O O . VAL E 2 9 ? 7.067 2.053 -4.364 1.00 32.06 671 VAL E O 1
ATOM 3984 N N . ALA E 2 10 ? 6.762 0.240 -3.095 1.00 43.57 672 ALA E N 1
ATOM 3985 C CA . ALA E 2 10 ? 5.871 -0.399 -4.063 1.00 49.50 672 ALA E CA 1
ATOM 3986 C C . ALA E 2 10 ? 4.633 0.474 -4.311 1.00 42.13 672 ALA E C 1
ATOM 3987 O O . ALA E 2 10 ? 4.069 1.027 -3.372 1.00 39.05 672 ALA E O 1
ATOM 3989 N N . PRO E 2 11 ? 4.183 0.569 -5.572 1.00 48.32 673 PRO E N 1
ATOM 3990 C CA . PRO E 2 11 ? 2.912 1.255 -5.838 1.00 51.12 673 PRO E CA 1
ATOM 3991 C C . PRO E 2 11 ? 1.677 0.405 -5.523 1.00 53.19 673 PRO E C 1
ATOM 3992 O O . PRO E 2 11 ? 1.808 -0.739 -5.081 1.00 48.21 673 PRO E O 1
ATOM 3996 N N . SER F 2 1 ? 18.786 -37.373 -21.191 1.00 44.53 663 SER F N 1
ATOM 3997 C CA . SER F 2 1 ? 18.223 -36.211 -21.940 1.00 46.82 663 SER F CA 1
ATOM 3998 C C . SER F 2 1 ? 16.774 -36.469 -22.376 1.00 45.75 663 SER F C 1
ATOM 3999 O O . SER F 2 1 ? 16.462 -37.491 -22.993 1.00 53.11 663 SER F O 1
ATOM 4002 N N . ASP F 2 2 ? 15.893 -35.524 -22.065 1.00 42.49 664 ASP F N 1
ATOM 4003 C CA . ASP F 2 2 ? 14.456 -35.712 -22.283 1.00 38.13 664 ASP F CA 1
ATOM 4004 C C . ASP F 2 2 ? 14.039 -34.996 -23.572 1.00 35.39 664 ASP F C 1
ATOM 4005 O O . ASP F 2 2 ? 12.865 -34.927 -23.907 1.00 34.52 664 ASP F O 1
ATOM 4010 N N . ASP F 2 3 ? 15.046 -34.594 -24.339 1.00 33.25 665 ASP F N 1
ATOM 4011 C CA . ASP F 2 3 ? 14.993 -33.452 -25.237 1.00 35.84 665 ASP F CA 1
ATOM 4012 C C . ASP F 2 3 ? 15.425 -33.861 -26.632 1.00 28.64 665 ASP F C 1
ATOM 4013 O O . ASP F 2 3 ? 15.585 -33.006 -27.521 1.00 25.41 665 ASP F O 1
ATOM 4018 N N . ASP F 2 4 ? 15.909 -35.095 -26.736 1.00 29.39 666 ASP F N 1
ATOM 4019 C CA . ASP F 2 4 ? 16.788 -35.453 -27.843 1.00 29.93 666 ASP F CA 1
ATOM 4020 C C . ASP F 2 4 ? 16.075 -35.985 -29.078 1.00 28.61 666 ASP F C 1
ATOM 4021 O O . ASP F 2 4 ? 16.634 -35.968 -30.157 1.00 30.07 666 ASP F O 1
ATOM 4026 N N . PHE F 2 5 ? 14.805 -36.365 -28.963 1.00 26.33 667 PHE F N 1
ATOM 4027 C CA . PHE F 2 5 ? 14.059 -36.706 -30.157 1.00 22.59 667 PHE F CA 1
ATOM 4028 C C . PHE F 2 5 ? 12.561 -36.505 -29.952 1.00 21.92 667 PHE F C 1
ATOM 4029 O O . PHE F 2 5 ? 12.097 -36.392 -28.819 1.00 21.20 667 PHE F O 1
ATOM 4037 N N . TRP F 2 6 ? 11.857 -36.363 -31.070 1.00 19.51 668 TRP F N 1
ATOM 4038 C CA . TRP F 2 6 ? 10.398 -36.171 -31.085 1.00 20.14 668 TRP F CA 1
ATOM 4039 C C . TRP F 2 6 ? 9.696 -37.507 -31.051 1.00 17.97 668 TRP F C 1
ATOM 4040 O O . TRP F 2 6 ? 9.976 -38.375 -31.861 1.00 21.30 668 TRP F O 1
ATOM 4051 N N . VAL F 2 7 ? 8.628 -37.575 -30.272 1.00 21.56 669 VAL F N 1
ATOM 4052 C CA . VAL F 2 7 ? 7.849 -38.808 -30.148 1.00 23.53 669 VAL F CA 1
ATOM 4053 C C . VAL F 2 7 ? 6.808 -38.789 -31.236 1.00 22.09 669 VAL F C 1
ATOM 4054 O O . VAL F 2 7 ? 5.976 -37.876 -31.278 1.00 23.80 669 VAL F O 1
ATOM 4058 N N . ARG F 2 8 ? 6.931 -39.702 -32.199 1.00 24.85 670 ARG F N 1
ATOM 4059 C CA . ARG F 2 8 ? 5.991 -39.757 -33.302 1.00 28.87 670 ARG F CA 1
ATOM 4060 C C . ARG F 2 8 ? 4.696 -40.404 -32.810 1.00 27.88 670 ARG F C 1
ATOM 4061 O O . ARG F 2 8 ? 4.587 -41.623 -32.752 1.00 28.37 670 ARG F O 1
ATOM 4069 N N . VAL F 2 9 ? 3.764 -39.583 -32.340 1.00 28.87 671 VAL F N 1
ATOM 4070 C CA . VAL F 2 9 ? 2.496 -40.091 -31.836 1.00 27.79 671 VAL F CA 1
ATOM 4071 C C . VAL F 2 9 ? 1.733 -40.792 -32.939 1.00 28.74 671 VAL F C 1
ATOM 4072 O O . VAL F 2 9 ? 1.523 -40.229 -34.031 1.00 29.33 671 VAL F O 1
ATOM 4076 N N . ALA F 2 10 ? 1.139 -41.927 -32.585 1.00 40.13 672 ALA F N 1
ATOM 4077 C CA . ALA F 2 10 ? 0.224 -42.643 -33.493 1.00 45.41 672 ALA F CA 1
ATOM 4078 C C . ALA F 2 10 ? -1.083 -41.887 -33.737 1.00 39.65 672 ALA F C 1
ATOM 4079 O O . ALA F 2 10 ? -1.717 -41.425 -32.801 1.00 45.30 672 ALA F O 1
ATOM 4081 N N . PRO F 2 11 ? -1.551 -41.864 -34.994 1.00 46.53 673 PRO F N 1
ATOM 4082 C CA . PRO F 2 11 ? -2.916 -41.409 -35.270 1.00 39.33 673 PRO F CA 1
ATOM 4083 C C . PRO F 2 11 ? -3.985 -42.417 -34.836 1.00 38.66 673 PRO F C 1
ATOM 4084 O O . PRO F 2 11 ? -5.010 -42.010 -34.280 1.00 42.94 673 PRO F O 1
ATOM 4088 N N . SER G 2 1 ? -13.627 -14.464 -14.364 1.00 48.16 663 SER G N 1
ATOM 4089 C CA . SER G 2 1 ? -14.551 -15.212 -15.294 1.00 51.20 663 SER G CA 1
ATOM 4090 C C . SER G 2 1 ? -14.300 -16.735 -15.251 1.00 44.71 663 SER G C 1
ATOM 4091 O O . SER G 2 1 ? -15.137 -17.498 -14.752 1.00 53.23 663 SER G O 1
ATOM 4094 N N . ASP G 2 2 ? -13.169 -17.153 -15.816 1.00 42.96 664 ASP G N 1
ATOM 4095 C CA . ASP G 2 2 ? -12.484 -18.426 -15.500 1.00 42.62 664 ASP G CA 1
ATOM 4096 C C . ASP G 2 2 ? -12.516 -18.769 -14.007 1.00 32.09 664 ASP G C 1
ATOM 4097 O O . ASP G 2 2 ? -11.828 -18.111 -13.239 1.00 34.36 664 ASP G O 1
ATOM 4102 N N . ASP G 2 3 ? -13.137 -19.889 -13.632 1.00 31.36 665 ASP G N 1
ATOM 4103 C CA . ASP G 2 3 ? -12.962 -20.458 -12.286 1.00 31.59 665 ASP G CA 1
ATOM 4104 C C . ASP G 2 3 ? -12.379 -21.860 -12.323 1.00 38.07 665 ASP G C 1
ATOM 4105 O O . ASP G 2 3 ? -12.607 -22.661 -11.412 1.00 39.86 665 ASP G O 1
ATOM 4110 N N . ASP G 2 4 ? -11.566 -22.116 -13.348 1.00 34.22 666 ASP G N 1
ATOM 4111 C CA . ASP G 2 4 ? -11.065 -23.452 -13.655 1.00 29.97 666 ASP G CA 1
ATOM 4112 C C . ASP G 2 4 ? -9.964 -23.862 -12.699 1.00 29.89 666 ASP G C 1
ATOM 4113 O O . ASP G 2 4 ? -9.741 -25.054 -12.443 1.00 29.49 666 ASP G O 1
ATOM 4118 N N . PHE G 2 5 ? -9.152 -22.875 -12.348 1.00 24.44 667 PHE G N 1
ATOM 4119 C CA . PHE G 2 5 ? -7.954 -23.124 -11.563 1.00 28.21 667 PHE G CA 1
ATOM 4120 C C . PHE G 2 5 ? -7.584 -21.905 -10.733 1.00 22.53 667 PHE G C 1
ATOM 4121 O O . PHE G 2 5 ? -7.901 -20.784 -11.095 1.00 19.33 667 PHE G O 1
ATOM 4129 N N . TRP G 2 6 ? -6.740 -22.137 -9.740 1.00 28.29 668 TRP G N 1
ATOM 4130 C CA . TRP G 2 6 ? -6.313 -21.103 -8.830 1.00 26.17 668 TRP G CA 1
ATOM 4131 C C . TRP G 2 6 ? -5.088 -20.399 -9.404 1.00 28.12 668 TRP G C 1
ATOM 4132 O O . TRP G 2 6 ? -4.084 -21.040 -9.728 1.00 28.56 668 TRP G O 1
ATOM 4143 N N . VAL G 2 7 ? -5.144 -19.083 -9.501 1.00 24.34 669 VAL G N 1
ATOM 4144 C CA . VAL G 2 7 ? -3.962 -18.336 -9.942 1.00 26.78 669 VAL G CA 1
ATOM 4145 C C . VAL G 2 7 ? -2.946 -18.258 -8.814 1.00 30.99 669 VAL G C 1
ATOM 4146 O O . VAL G 2 7 ? -3.234 -17.686 -7.764 1.00 27.64 669 VAL G O 1
ATOM 4150 N N . ARG G 2 8 ? -1.783 -18.879 -9.006 1.00 31.58 670 ARG G N 1
ATOM 4151 C CA . ARG G 2 8 ? -0.730 -18.860 -8.000 1.00 32.72 670 ARG G CA 1
ATOM 4152 C C . ARG G 2 8 ? 0.016 -17.529 -7.992 1.00 30.29 670 ARG G C 1
ATOM 4153 O O . ARG G 2 8 ? 0.894 -17.322 -8.795 1.00 37.33 670 ARG G O 1
ATOM 4161 N N . VAL G 2 9 ? -0.312 -16.661 -7.037 1.00 31.17 671 VAL G N 1
ATOM 4162 C CA . VAL G 2 9 ? 0.222 -15.312 -6.972 1.00 27.90 671 VAL G CA 1
ATOM 4163 C C . VAL G 2 9 ? 1.595 -15.333 -6.318 1.00 35.35 671 VAL G C 1
ATOM 4164 O O . VAL G 2 9 ? 1.789 -15.965 -5.285 1.00 34.89 671 VAL G O 1
ATOM 4168 N N . ALA G 2 10 ? 2.537 -14.645 -6.948 1.00 36.22 672 ALA G N 1
ATOM 4169 C CA . ALA G 2 10 ? 3.931 -14.635 -6.519 1.00 44.87 672 ALA G CA 1
ATOM 4170 C C . ALA G 2 10 ? 4.098 -13.860 -5.231 1.00 42.68 672 ALA G C 1
ATOM 4171 O O . ALA G 2 10 ? 3.545 -12.767 -5.089 1.00 41.52 672 ALA G O 1
ATOM 4173 N N . PRO G 2 11 ? 4.881 -14.412 -4.293 1.00 48.26 673 PRO G N 1
ATOM 4174 C CA . PRO G 2 11 ? 5.207 -13.702 -3.057 1.00 51.81 673 PRO G CA 1
ATOM 4175 C C . PRO G 2 11 ? 6.256 -12.617 -3.277 1.00 48.76 673 PRO G C 1
ATOM 4176 O O . PRO G 2 11 ? 5.923 -11.432 -3.230 1.00 54.10 673 PRO G O 1
ATOM 4180 N N . SER H 2 1 ? -5.307 30.213 14.285 1.00 32.69 663 SER H N 1
ATOM 4181 C CA . SER H 2 1 ? -6.277 29.488 13.411 1.00 34.27 663 SER H CA 1
ATOM 4182 C C . SER H 2 1 ? -6.038 27.964 13.411 1.00 33.48 663 SER H C 1
ATOM 4183 O O . SER H 2 1 ? -6.997 27.235 13.592 1.00 35.16 663 SER H O 1
ATOM 4186 N N . ASP H 2 2 ? -4.779 27.491 13.373 1.00 25.89 664 ASP H N 1
ATOM 4187 C CA . ASP H 2 2 ? -4.491 26.034 13.449 1.00 27.68 664 ASP H CA 1
ATOM 4188 C C . ASP H 2 2 ? -4.377 25.521 14.894 1.00 31.40 664 ASP H C 1
ATOM 4189 O O . ASP H 2 2 ? -3.479 25.946 15.645 1.00 23.63 664 ASP H O 1
ATOM 4194 N N . ASP H 2 3 ? -5.208 24.539 15.259 1.00 25.62 665 ASP H N 1
ATOM 4195 C CA . ASP H 2 3 ? -5.114 23.941 16.585 1.00 26.95 665 ASP H CA 1
ATOM 4196 C C . ASP H 2 3 ? -4.770 22.450 16.598 1.00 26.81 665 ASP H C 1
ATOM 4197 O O . ASP H 2 3 ? -5.051 21.759 17.576 1.00 26.05 665 ASP H O 1
ATOM 4202 N N . ASP H 2 4 ? -4.109 21.955 15.558 1.00 25.60 666 ASP H N 1
ATOM 4203 C CA . ASP H 2 4 ? -3.796 20.526 15.490 1.00 29.07 666 ASP H CA 1
ATOM 4204 C C . ASP H 2 4 ? -2.794 20.080 16.561 1.00 26.51 666 ASP H C 1
ATOM 4205 O O . ASP H 2 4 ? -2.818 18.939 17.003 1.00 27.97 666 ASP H O 1
ATOM 4210 N N . PHE H 2 5 ? -1.869 20.961 16.922 1.00 28.57 667 PHE H N 1
ATOM 4211 C CA . PHE H 2 5 ? -0.764 20.562 17.775 1.00 25.64 667 PHE H CA 1
ATOM 4212 C C . PHE H 2 5 ? -0.236 21.719 18.627 1.00 24.12 667 PHE H C 1
ATOM 4213 O O . PHE H 2 5 ? -0.409 22.899 18.294 1.00 20.79 667 PHE H O 1
ATOM 4221 N N . TRP H 2 6 ? 0.464 21.353 19.696 1.00 25.98 668 TRP H N 1
ATOM 4222 C CA . TRP H 2 6 ? 0.938 22.297 20.679 1.00 25.45 668 TRP H CA 1
ATOM 4223 C C . TRP H 2 6 ? 2.275 22.831 20.206 1.00 22.26 668 TRP H C 1
ATOM 4224 O O . TRP H 2 6 ? 3.165 22.060 19.894 1.00 25.76 668 TRP H O 1
ATOM 4235 N N . VAL H 2 7 ? 2.384 24.136 20.068 1.00 20.25 669 VAL H N 1
ATOM 4236 C CA . VAL H 2 7 ? 3.665 24.759 19.687 1.00 26.13 669 VAL H CA 1
ATOM 4237 C C . VAL H 2 7 ? 4.563 24.712 20.897 1.00 21.75 669 VAL H C 1
ATOM 4238 O O . VAL H 2 7 ? 4.174 25.177 21.974 1.00 18.77 669 VAL H O 1
ATOM 4242 N N . ARG H 2 8 ? 5.709 24.044 20.766 1.00 27.25 670 ARG H N 1
ATOM 4243 C CA . ARG H 2 8 ? 6.657 23.932 21.860 1.00 26.23 670 ARG H CA 1
ATOM 4244 C C . ARG H 2 8 ? 7.536 25.178 21.925 1.00 31.83 670 ARG H C 1
ATOM 4245 O O . ARG H 2 8 ? 8.426 25.369 21.098 1.00 25.94 670 ARG H O 1
ATOM 4253 N N . VAL H 2 9 ? 7.247 26.053 22.882 1.00 31.18 671 VAL H N 1
ATOM 4254 C CA . VAL H 2 9 ? 7.912 27.344 22.940 1.00 25.27 671 VAL H CA 1
ATOM 4255 C C . VAL H 2 9 ? 9.249 27.178 23.652 1.00 30.36 671 VAL H C 1
ATOM 4256 O O . VAL H 2 9 ? 9.341 26.520 24.695 1.00 24.39 671 VAL H O 1
ATOM 4260 N N . ALA H 2 10 ? 10.288 27.725 23.046 1.00 28.10 672 ALA H N 1
ATOM 4261 C CA . ALA H 2 10 ? 11.639 27.597 23.594 1.00 33.82 672 ALA H CA 1
ATOM 4262 C C . ALA H 2 10 ? 11.780 28.379 24.890 1.00 32.59 672 ALA H C 1
ATOM 4263 O O . ALA H 2 10 ? 11.287 29.503 25.002 1.00 38.12 672 ALA H O 1
ATOM 4265 N N . PRO H 2 11 ? 12.538 27.844 25.848 1.00 41.20 673 PRO H N 1
ATOM 4266 C CA . PRO H 2 11 ? 12.959 28.740 26.923 1.00 41.82 673 PRO H CA 1
ATOM 4267 C C . PRO H 2 11 ? 13.825 29.875 26.388 1.00 45.92 673 PRO H C 1
ATOM 4268 O O . PRO H 2 11 ? 13.801 30.974 26.949 1.00 51.07 673 PRO H O 1
#

Organism: Homo sapiens (NCBI:txid9606)